Protein AF-0000000074527766 (afdb_homodimer)

Structure (mmCIF, N/CA/C/O backbone):
data_AF-0000000074527766-model_v1
#
loop_
_entity.id
_entity.type
_entity.pdbx_description
1 polymer 'Predicted protein'
#
loop_
_atom_site.group_PDB
_atom_site.id
_atom_site.type_symbol
_atom_site.label_atom_id
_atom_site.label_alt_id
_atom_site.label_comp_id
_atom_site.label_asym_id
_atom_site.label_entity_id
_atom_site.label_seq_id
_atom_site.pdbx_PDB_ins_code
_atom_site.Cartn_x
_atom_site.Cartn_y
_atom_site.Cartn_z
_atom_site.occupancy
_atom_site.B_iso_or_equiv
_atom_site.auth_seq_id
_atom_site.auth_comp_id
_atom_site.auth_asym_id
_atom_site.auth_atom_id
_atom_site.pdbx_PDB_model_num
ATOM 1 N N . MET A 1 1 ? -4.172 -22.703 -23.734 1 67.12 1 MET A N 1
ATOM 2 C CA . MET A 1 1 ? -3.641 -22.344 -22.422 1 67.12 1 MET A CA 1
ATOM 3 C C . MET A 1 1 ? -4.137 -23.312 -21.344 1 67.12 1 MET A C 1
ATOM 5 O O . MET A 1 1 ? -5.32 -23.656 -21.312 1 67.12 1 MET A O 1
ATOM 9 N N . LYS A 1 2 ? -3.186 -23.953 -20.703 1 85 2 LYS A N 1
ATOM 10 C CA . LYS A 1 2 ? -3.537 -24.891 -19.641 1 85 2 LYS A CA 1
ATOM 11 C C . LYS A 1 2 ? -4.328 -24.188 -18.531 1 85 2 LYS A C 1
ATOM 13 O O . LYS A 1 2 ? -4.055 -23.031 -18.219 1 85 2 LYS A O 1
ATOM 18 N N . GLN A 1 3 ? -5.418 -24.859 -18.047 1 90.62 3 GLN A N 1
ATOM 19 C CA . GLN A 1 3 ? -6.254 -24.297 -17 1 90.62 3 GLN A CA 1
ATOM 20 C C . GLN A 1 3 ? -6.453 -25.312 -15.859 1 90.62 3 GLN A C 1
ATOM 22 O O . GLN A 1 3 ? -6.488 -26.516 -16.094 1 90.62 3 GLN A O 1
ATOM 27 N N . VAL A 1 4 ? -6.445 -24.766 -14.703 1 91.69 4 VAL A N 1
ATOM 28 C CA . VAL A 1 4 ? -6.906 -25.547 -13.555 1 91.69 4 VAL A CA 1
ATOM 29 C C . VAL A 1 4 ? -8.398 -25.312 -13.344 1 91.69 4 VAL A C 1
ATOM 31 O O . VAL A 1 4 ? -8.859 -24.172 -13.305 1 91.69 4 VAL A O 1
ATOM 34 N N . ILE A 1 5 ? -9.117 -26.375 -13.25 1 89 5 ILE A N 1
ATOM 35 C CA . ILE A 1 5 ? -10.555 -26.281 -13.016 1 89 5 ILE A CA 1
ATOM 36 C C . ILE A 1 5 ? -10.82 -26.141 -11.516 1 89 5 ILE A C 1
ATOM 38 O O . ILE A 1 5 ? -10.297 -26.906 -10.711 1 89 5 ILE A O 1
ATOM 42 N N . LEU A 1 6 ? -11.641 -25.141 -11.219 1 92.5 6 LEU A N 1
ATOM 43 C CA . LEU A 1 6 ? -11.961 -24.844 -9.828 1 92.5 6 LEU A CA 1
ATOM 44 C C . LEU A 1 6 ? -13.422 -25.156 -9.516 1 92.5 6 LEU A C 1
ATOM 46 O O . LEU A 1 6 ? -14.211 -25.391 -10.43 1 92.5 6 LEU A O 1
ATOM 50 N N . GLY A 1 7 ? -13.773 -25.219 -8.273 1 91.69 7 GLY A N 1
ATOM 51 C CA . GLY A 1 7 ? -15.148 -25.516 -7.902 1 91.69 7 GLY A CA 1
ATOM 52 C C . GLY A 1 7 ? -15.719 -24.516 -6.906 1 91.69 7 GLY A C 1
A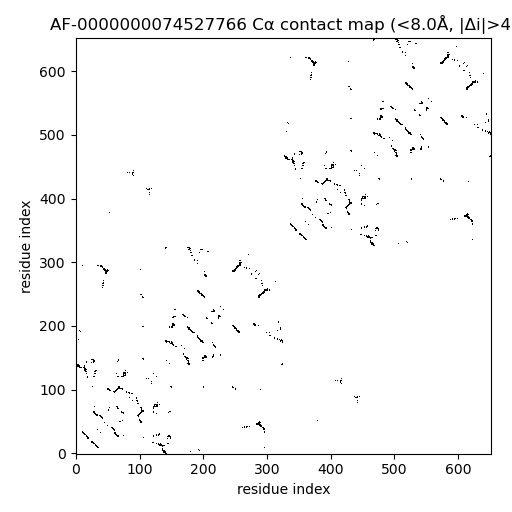TOM 53 O O . GLY A 1 7 ? -16.516 -24.891 -6.043 1 91.69 7 GLY A O 1
ATOM 54 N N . PHE A 1 8 ? -15.266 -23.297 -6.91 1 91.75 8 PHE A N 1
ATOM 55 C CA . PHE A 1 8 ? -15.75 -22.312 -5.953 1 91.75 8 PHE A CA 1
ATOM 56 C C . PHE A 1 8 ? -17.094 -21.766 -6.383 1 91.75 8 PHE A C 1
ATOM 58 O O . PHE A 1 8 ? -17.75 -21.031 -5.633 1 91.75 8 PHE A O 1
ATOM 65 N N . ASP A 1 9 ? -17.578 -22.109 -7.5 1 87.44 9 ASP A N 1
ATOM 66 C CA . ASP A 1 9 ? -18.828 -21.578 -8.039 1 87.44 9 ASP A CA 1
ATOM 67 C C . ASP A 1 9 ? -18.781 -20.062 -8.156 1 87.44 9 ASP A C 1
ATOM 69 O O . ASP A 1 9 ? -17.844 -19.516 -8.742 1 87.44 9 ASP A O 1
ATOM 73 N N . ASP A 1 10 ? -19.688 -19.266 -7.566 1 91.44 10 ASP A N 1
ATOM 74 C CA . ASP A 1 10 ? -19.766 -17.828 -7.848 1 91.44 10 ASP A CA 1
ATOM 75 C C . ASP A 1 10 ? -19.078 -17.016 -6.754 1 91.44 10 ASP A C 1
ATOM 77 O O . ASP A 1 10 ? -19.062 -15.781 -6.801 1 91.44 10 ASP A O 1
ATOM 81 N N . SER A 1 11 ? -18.406 -17.719 -5.871 1 94.62 11 SER A N 1
ATOM 82 C CA . SER A 1 11 ? -17.828 -17 -4.734 1 94.62 11 SER A CA 1
ATOM 83 C C . SER A 1 11 ? -16.438 -16.453 -5.07 1 94.62 11 SER A C 1
ATOM 85 O O . SER A 1 11 ? -15.922 -15.594 -4.363 1 94.62 11 SER A O 1
ATOM 87 N N . VAL A 1 12 ? -15.867 -17.062 -6.105 1 97.44 12 VAL A N 1
ATOM 88 C CA . VAL A 1 12 ? -14.539 -16.641 -6.547 1 97.44 12 VAL A CA 1
ATOM 89 C C . VAL A 1 12 ? -14.523 -16.484 -8.062 1 97.44 12 VAL A C 1
ATOM 91 O O . VAL A 1 12 ? -14.891 -17.422 -8.789 1 97.44 12 VAL A O 1
ATOM 94 N N . LYS A 1 13 ? -14.195 -15.336 -8.484 1 98.12 13 LYS A N 1
ATOM 95 C CA . LYS A 1 13 ? -13.969 -15.094 -9.906 1 98.12 13 LYS A CA 1
ATOM 96 C C . LYS A 1 13 ? -12.531 -14.641 -10.156 1 98.12 13 LYS A C 1
ATOM 98 O O . LYS A 1 13 ? -11.961 -13.891 -9.367 1 98.12 13 LYS A O 1
ATOM 103 N N . ILE A 1 14 ? -11.945 -15.164 -11.203 1 98.44 14 ILE A N 1
ATOM 104 C CA . ILE A 1 14 ? -10.539 -14.875 -11.469 1 98.44 14 ILE A CA 1
ATOM 105 C C . ILE A 1 14 ? -10.375 -14.336 -12.883 1 98.44 14 ILE A C 1
ATOM 107 O O . ILE A 1 14 ? -10.992 -14.859 -13.82 1 98.44 14 ILE A O 1
ATOM 111 N N . GLY A 1 15 ? -9.664 -13.266 -13.062 1 98.44 15 GLY A N 1
ATOM 112 C CA . GLY A 1 15 ? -9.344 -12.68 -14.352 1 98.44 15 GLY A CA 1
ATOM 113 C C . GLY A 1 15 ? -7.863 -12.398 -14.531 1 98.44 15 GLY A C 1
ATOM 114 O O . GLY A 1 15 ? -7.16 -12.094 -13.57 1 98.44 15 GLY A O 1
ATOM 115 N N . VAL A 1 16 ? -7.395 -12.516 -15.82 1 97.94 16 VAL A N 1
ATOM 116 C CA . VAL A 1 16 ? -5.996 -12.242 -16.141 1 97.94 16 VAL A CA 1
ATOM 117 C C . VAL A 1 16 ? -5.914 -11.312 -17.344 1 97.94 16 VAL A C 1
ATOM 119 O O . VAL A 1 16 ? -6.809 -11.312 -18.203 1 97.94 16 VAL A O 1
ATOM 122 N N . ALA A 1 17 ? -4.898 -10.539 -17.359 1 98 17 ALA A N 1
ATOM 123 C CA . ALA A 1 17 ? -4.539 -9.711 -18.516 1 98 17 ALA A CA 1
ATOM 124 C C . ALA A 1 17 ? -3.027 -9.516 -18.609 1 98 17 ALA A C 1
ATOM 126 O O . ALA A 1 17 ? -2.33 -9.555 -17.594 1 98 17 ALA A O 1
ATOM 127 N N . ASN A 1 18 ? -2.559 -9.398 -19.844 1 96.31 18 ASN A N 1
ATOM 128 C CA . ASN A 1 18 ? -1.121 -9.242 -20.047 1 96.31 18 ASN A CA 1
ATOM 129 C C . ASN A 1 18 ? -0.818 -8.242 -21.156 1 96.31 18 ASN A C 1
ATOM 131 O O . ASN A 1 18 ? -1.665 -7.98 -22.016 1 96.31 18 ASN A O 1
ATOM 135 N N . TYR A 1 19 ? 0.275 -7.582 -21.016 1 94.75 19 TYR A N 1
ATOM 136 C CA . TYR A 1 19 ? 0.896 -6.871 -22.141 1 94.75 19 TYR A CA 1
ATOM 137 C C . TYR A 1 19 ? 1.962 -7.73 -22.797 1 94.75 19 TYR A C 1
ATOM 139 O O . TYR A 1 19 ? 2.68 -8.477 -22.141 1 94.75 19 TYR A O 1
ATOM 147 N N . SER A 1 20 ? 1.959 -7.617 -24.125 1 88.31 20 SER A N 1
ATOM 148 C CA . SER A 1 20 ? 2.984 -8.305 -24.906 1 88.31 20 SER A CA 1
ATOM 149 C C . SER A 1 20 ? 3.955 -7.316 -25.547 1 88.31 20 SER A C 1
ATOM 151 O O . SER A 1 20 ? 3.551 -6.238 -25.984 1 88.31 20 SER A O 1
ATOM 153 N N . VAL A 1 21 ? 5.188 -7.641 -25.375 1 74.25 21 VAL A N 1
ATOM 154 C CA . VAL A 1 21 ? 6.234 -6.918 -26.078 1 74.25 21 VAL A CA 1
ATOM 155 C C . VAL A 1 21 ? 6.863 -7.828 -27.141 1 74.25 21 VAL A C 1
ATOM 157 O O . VAL A 1 21 ? 7.309 -8.938 -26.828 1 74.25 21 VAL A O 1
ATOM 160 N N . ASN A 1 22 ? 6.938 -7.289 -28.344 1 69.5 22 ASN A N 1
ATOM 161 C CA . ASN A 1 22 ? 7.441 -8.07 -29.469 1 69.5 22 ASN A CA 1
ATOM 162 C C . ASN A 1 22 ? 6.812 -9.461 -29.5 1 69.5 22 ASN A C 1
ATOM 164 O O . ASN A 1 22 ? 7.52 -10.469 -29.609 1 69.5 22 ASN A O 1
ATOM 168 N N . ASP A 1 23 ? 5.512 -9.516 -29.141 1 67.38 23 ASP A N 1
ATOM 169 C CA . ASP A 1 23 ? 4.68 -10.711 -29.266 1 67.38 23 ASP A CA 1
ATOM 170 C C . ASP A 1 23 ? 4.984 -11.711 -28.141 1 67.38 23 ASP A C 1
ATOM 172 O O . ASP A 1 23 ? 4.688 -12.898 -28.266 1 67.38 23 ASP A O 1
ATOM 176 N N . THR A 1 24 ? 5.754 -11.305 -27.281 1 71.31 24 THR A N 1
ATOM 177 C CA . THR A 1 24 ? 5.996 -12.148 -26.109 1 71.31 24 THR A CA 1
ATOM 178 C C . THR A 1 24 ? 5.41 -11.516 -24.844 1 71.31 24 THR A C 1
ATOM 180 O O . THR A 1 24 ? 5.52 -10.305 -24.656 1 71.31 24 THR A O 1
ATOM 183 N N . SER A 1 25 ? 4.621 -12.398 -24.219 1 70.5 25 SER A N 1
ATOM 184 C CA . SER A 1 25 ? 4.094 -11.938 -22.938 1 70.5 25 SER A CA 1
ATOM 185 C C . SER A 1 25 ? 5.215 -11.461 -22.016 1 70.5 25 SER A C 1
ATOM 187 O O . SER A 1 25 ? 6.168 -12.195 -21.75 1 70.5 25 SER A O 1
ATOM 189 N N . SER A 1 26 ? 5.016 -10.266 -21.609 1 86 26 SER A N 1
ATOM 190 C CA . SER A 1 26 ? 6.145 -9.648 -20.922 1 86 26 SER A CA 1
ATOM 191 C C . SER A 1 26 ? 5.801 -9.32 -19.484 1 86 26 SER A C 1
ATOM 193 O O . SER A 1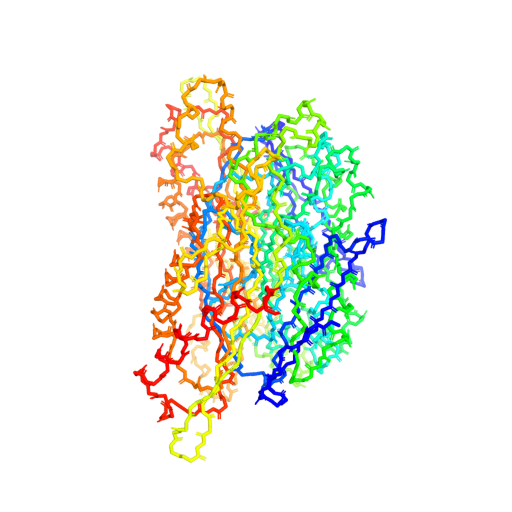 26 ? 6.633 -9.492 -18.578 1 86 26 SER A O 1
ATOM 195 N N . THR A 1 27 ? 4.566 -8.93 -19.266 1 95.38 27 THR A N 1
ATOM 196 C CA . THR A 1 27 ? 4.105 -8.555 -17.938 1 95.38 27 THR A CA 1
ATOM 197 C C . THR A 1 27 ? 2.58 -8.594 -17.859 1 95.38 27 THR A C 1
ATOM 199 O O . THR A 1 27 ? 1.905 -8.625 -18.891 1 95.38 27 THR A O 1
ATOM 202 N N . GLY A 1 28 ? 2.031 -8.695 -16.656 1 97.94 28 GLY A N 1
ATOM 203 C CA . GLY A 1 28 ? 0.583 -8.781 -16.562 1 97.94 28 GLY A CA 1
ATOM 204 C C . GLY A 1 28 ? 0.085 -8.766 -15.125 1 97.94 28 GLY A C 1
ATOM 205 O O . GLY A 1 28 ? 0.831 -8.414 -14.211 1 97.94 28 GLY A O 1
ATOM 206 N N . CYS A 1 29 ? -1.251 -9.031 -15 1 98.56 29 CYS A N 1
ATOM 207 C CA . CYS A 1 29 ? -1.834 -9.055 -13.664 1 98.56 29 CYS A CA 1
ATOM 208 C C . CYS A 1 29 ? -2.924 -10.117 -13.57 1 98.56 29 CYS A C 1
ATOM 210 O O . CYS A 1 29 ? -3.48 -10.539 -14.586 1 98.56 29 CYS A O 1
ATOM 212 N N . THR A 1 30 ? -3.104 -10.672 -12.461 1 98.75 30 THR A N 1
ATOM 213 C CA . THR A 1 30 ? -4.113 -11.648 -12.086 1 98.75 30 THR A CA 1
ATOM 214 C C . THR A 1 30 ? -4.992 -11.117 -10.953 1 98.75 30 THR A C 1
ATOM 216 O O . THR A 1 30 ? -4.48 -10.695 -9.914 1 98.75 30 THR A O 1
ATOM 219 N N . VAL A 1 31 ? -6.316 -11.172 -11.164 1 98.81 31 VAL A N 1
ATOM 220 C CA . VAL A 1 31 ? -7.266 -10.648 -10.188 1 98.81 31 VAL A CA 1
ATOM 221 C C . VAL A 1 31 ? -8.109 -11.789 -9.617 1 98.81 31 VAL A C 1
ATOM 223 O O . VAL A 1 31 ? -8.617 -12.625 -10.367 1 98.81 31 VAL A O 1
ATOM 226 N N . PHE A 1 32 ? -8.172 -11.898 -8.328 1 98.75 32 PHE A N 1
ATOM 227 C CA . PHE A 1 32 ? -9.148 -12.711 -7.609 1 98.75 32 PHE A CA 1
ATOM 228 C C . PHE A 1 32 ? -10.266 -11.852 -7.035 1 98.75 32 PHE A C 1
ATOM 230 O O . PHE A 1 32 ? -10.031 -11.047 -6.133 1 98.75 32 PHE A O 1
ATOM 237 N N . PHE A 1 33 ? -11.477 -12.031 -7.578 1 98.69 33 PHE A N 1
ATOM 238 C CA . PHE A 1 33 ? -12.617 -11.227 -7.172 1 98.69 33 PHE A CA 1
ATOM 239 C C . PHE A 1 33 ? -13.578 -12.039 -6.312 1 98.69 33 PHE A C 1
ATOM 241 O O . PHE A 1 33 ? -13.922 -13.172 -6.66 1 98.69 33 PHE A O 1
ATOM 248 N N . PHE A 1 34 ? -13.984 -11.453 -5.141 1 98.31 34 PHE A N 1
ATOM 249 C CA . PHE A 1 34 ? -14.914 -12.086 -4.207 1 98.31 34 PHE A CA 1
ATOM 250 C C . PHE A 1 34 ? -16.234 -11.32 -4.148 1 98.31 34 PHE A C 1
ATOM 252 O O . PHE A 1 34 ? -16.406 -10.438 -3.299 1 98.31 34 PHE A O 1
ATOM 259 N N . PRO A 1 35 ? -17.203 -11.734 -4.895 1 95.88 35 PRO A N 1
ATOM 260 C CA . PRO A 1 35 ? -18.438 -10.945 -5.027 1 95.88 35 PRO A CA 1
ATOM 261 C C . PRO A 1 35 ? -19.328 -11.047 -3.797 1 95.88 35 PRO A C 1
ATOM 263 O O . PRO A 1 35 ? -20.281 -10.266 -3.648 1 95.88 35 PRO A O 1
ATOM 266 N N . ASN A 1 36 ? -19.125 -11.961 -2.896 1 92 36 ASN A N 1
ATOM 267 C CA . ASN A 1 36 ? -20.031 -12.219 -1.776 1 92 36 ASN A CA 1
ATOM 268 C C . ASN A 1 36 ? -19.922 -11.141 -0.708 1 92 36 ASN A C 1
ATOM 270 O O . ASN A 1 36 ? -20.719 -11.094 0.223 1 92 36 ASN A O 1
ATOM 274 N N . GLN A 1 37 ? -18.891 -10.336 -0.703 1 91.88 37 GLN A N 1
ATOM 275 C CA . GLN A 1 37 ? -18.672 -9.203 0.188 1 91.88 37 GLN A CA 1
ATOM 276 C C . GLN A 1 37 ? -18.625 -9.648 1.646 1 91.88 37 GLN A C 1
ATOM 278 O O . GLN A 1 37 ? -19.203 -8.992 2.521 1 91.88 37 GLN A O 1
ATOM 283 N N . GLN A 1 38 ? -18.047 -10.766 1.919 1 94.94 38 GLN A N 1
ATOM 284 C CA . GLN A 1 38 ? -17.891 -11.234 3.289 1 94.94 38 GLN A CA 1
ATOM 285 C C . GLN A 1 38 ? -16.531 -11.914 3.477 1 94.94 38 GLN A C 1
ATOM 287 O O . GLN A 1 38 ? -16.203 -12.367 4.578 1 94.94 38 GLN A O 1
ATOM 292 N N . SER A 1 39 ? -15.797 -12.023 2.406 1 97.69 39 SER A N 1
ATOM 293 C CA . SER A 1 39 ? -14.523 -12.719 2.457 1 97.69 39 SER A CA 1
ATOM 294 C C . SER A 1 39 ? -13.516 -11.977 3.33 1 97.69 39 SER A C 1
ATOM 296 O O . SER A 1 39 ? -13.516 -10.742 3.367 1 97.69 39 SER A O 1
ATOM 298 N N . THR A 1 40 ? -12.672 -12.711 4.043 1 97.88 40 THR A N 1
ATOM 299 C CA . THR A 1 40 ? -11.633 -12.148 4.891 1 97.88 40 THR A CA 1
ATOM 300 C C . THR A 1 40 ? -10.266 -12.75 4.543 1 97.88 40 THR A C 1
ATOM 302 O O . THR A 1 40 ? -10.188 -13.875 4.047 1 97.88 40 THR A O 1
ATOM 305 N N . CYS A 1 41 ? -9.242 -11.984 4.82 1 97.94 41 CYS A N 1
ATOM 306 C CA . CYS A 1 41 ? -7.898 -12.359 4.406 1 97.94 41 CYS A CA 1
ATOM 307 C C . CYS A 1 41 ? -6.887 -12.055 5.5 1 97.94 41 CYS A C 1
ATOM 309 O O . CYS A 1 41 ? -7.004 -11.047 6.199 1 97.94 41 CYS A O 1
ATOM 311 N N . VAL A 1 42 ? -5.992 -12.961 5.711 1 97.69 42 VAL A N 1
ATOM 312 C CA . VAL A 1 42 ? -4.758 -12.664 6.43 1 97.69 42 VAL A CA 1
ATOM 313 C C . VAL A 1 42 ? -3.568 -12.75 5.473 1 97.69 42 VAL A C 1
ATOM 315 O O . VAL A 1 42 ? -3.604 -13.5 4.492 1 97.69 42 VAL A O 1
ATOM 318 N N . VAL A 1 43 ? -2.574 -11.922 5.746 1 96.44 43 VAL A N 1
ATOM 319 C CA . VAL A 1 43 ? -1.413 -11.859 4.863 1 96.44 43 VAL A CA 1
ATOM 320 C C . VAL A 1 43 ? -0.147 -12.18 5.652 1 96.44 43 VAL A C 1
ATOM 322 O O . VAL A 1 43 ? 0.089 -11.617 6.723 1 96.44 43 VAL A O 1
ATOM 325 N N . ASP A 1 44 ? 0.637 -13.125 5.188 1 96.06 44 ASP A N 1
ATOM 326 C CA . ASP A 1 44 ? 1.955 -13.453 5.723 1 96.06 44 ASP A CA 1
ATOM 327 C C . ASP A 1 44 ? 3.062 -12.969 4.789 1 96.06 44 ASP A C 1
ATOM 329 O O . ASP A 1 44 ? 3.238 -13.516 3.695 1 96.06 44 ASP A O 1
ATOM 333 N N . VAL A 1 45 ? 3.736 -11.961 5.203 1 92.06 45 VAL A N 1
ATOM 334 C CA . VAL A 1 45 ? 4.836 -11.398 4.422 1 92.06 45 VAL A CA 1
ATOM 335 C C . VAL A 1 45 ? 6.168 -11.891 4.977 1 92.06 45 VAL A C 1
ATOM 337 O O . VAL A 1 45 ? 6.488 -11.656 6.145 1 92.06 45 VAL A O 1
ATOM 340 N N . ARG A 1 46 ? 6.992 -12.445 4.117 1 87.19 46 ARG A N 1
ATOM 341 C CA . ARG A 1 46 ? 8.227 -13.023 4.637 1 87.19 46 ARG A CA 1
ATOM 342 C C . ARG A 1 46 ? 9.438 -12.539 3.848 1 87.19 46 ARG A C 1
ATOM 344 O O . ARG A 1 46 ? 10.57 -12.625 4.324 1 87.19 46 ARG A O 1
ATOM 351 N N . GLY A 1 47 ? 9.188 -12.141 2.699 1 78.06 47 GLY A N 1
ATOM 352 C CA . GLY A 1 47 ? 10.312 -11.594 1.961 1 78.06 47 GLY A CA 1
ATOM 353 C C . GLY A 1 47 ? 10.82 -10.281 2.527 1 78.06 47 GLY A C 1
ATOM 354 O O . GLY A 1 47 ? 10.055 -9.523 3.133 1 78.06 47 GLY A O 1
ATOM 355 N N . GLY A 1 48 ? 12.094 -10.047 2.248 1 73.88 48 GLY A N 1
ATOM 356 C CA . GLY A 1 48 ? 12.719 -8.852 2.801 1 73.88 48 GLY A CA 1
ATOM 357 C C . GLY A 1 48 ? 12.391 -7.59 2.021 1 73.88 48 GLY A C 1
ATOM 358 O O . GLY A 1 48 ? 12.602 -6.48 2.512 1 73.88 48 GLY A O 1
ATOM 359 N N . SER A 1 49 ? 11.852 -7.707 0.802 1 78.81 49 SER A N 1
ATOM 360 C CA . SER A 1 49 ? 11.594 -6.539 -0.033 1 78.81 49 SER A CA 1
ATOM 361 C C . SER A 1 49 ? 10.234 -6.645 -0.721 1 78.81 49 SER A C 1
ATOM 363 O O . SER A 1 49 ? 10.156 -6.66 -1.951 1 78.81 49 SER A O 1
ATOM 365 N N . PRO A 1 50 ? 9.164 -6.602 0.007 1 84.44 50 PRO A N 1
ATOM 366 C CA . PRO A 1 50 ? 7.836 -6.785 -0.591 1 84.44 50 PRO A CA 1
ATOM 367 C C . PRO A 1 50 ? 7.297 -5.504 -1.225 1 84.44 50 PRO A C 1
ATOM 369 O O . PRO A 1 50 ? 7.559 -4.406 -0.729 1 84.44 50 PRO A O 1
ATOM 372 N N . GLY A 1 51 ? 6.703 -5.594 -2.393 1 89.44 51 GLY A N 1
ATOM 373 C CA . GLY A 1 51 ? 5.859 -4.562 -2.977 1 89.44 51 GLY A CA 1
ATOM 374 C C . GLY A 1 51 ? 4.379 -4.816 -2.773 1 89.44 51 GLY A C 1
ATOM 375 O O . GLY A 1 51 ? 3.783 -5.648 -3.461 1 89.44 51 GLY A O 1
ATOM 376 N N . LEU A 1 52 ? 3.84 -4.051 -1.865 1 90.81 52 LEU A N 1
ATOM 377 C CA . LEU A 1 52 ? 2.51 -4.395 -1.377 1 90.81 52 LEU A CA 1
ATOM 378 C C . LEU A 1 52 ? 1.569 -3.195 -1.471 1 90.81 52 LEU A C 1
ATOM 380 O O . LEU A 1 52 ? 2.021 -2.051 -1.53 1 90.81 52 LEU A O 1
ATOM 384 N N . PHE A 1 53 ? 0.337 -3.514 -1.564 1 91.69 53 PHE A N 1
ATOM 385 C CA . PHE A 1 53 ? -0.748 -2.543 -1.473 1 91.69 53 PHE A CA 1
ATOM 386 C C . PHE A 1 53 ? -1.789 -2.99 -0.453 1 91.69 53 PHE A C 1
ATOM 388 O O . PHE A 1 53 ? -2.455 -4.008 -0.646 1 91.69 53 PHE A O 1
ATOM 395 N N . HIS A 1 54 ? -2.033 -2.201 0.657 1 86.75 54 HIS A N 1
ATOM 396 C CA . HIS A 1 54 ? -3.107 -2.328 1.636 1 86.75 54 HIS A CA 1
ATOM 397 C C . HIS A 1 54 ? -3.225 -3.762 2.145 1 86.75 54 HIS A C 1
ATOM 399 O O . HIS A 1 54 ? -4.297 -4.367 2.062 1 86.75 54 HIS A O 1
ATOM 405 N N . VAL A 1 55 ? -2.25 -4.234 2.904 1 85.38 55 VAL A N 1
ATOM 406 C CA . VAL A 1 55 ? -2.189 -5.648 3.256 1 85.38 55 VAL A CA 1
ATOM 407 C C . VAL A 1 55 ? -2.564 -5.832 4.727 1 85.38 55 VAL A C 1
ATOM 409 O O . VAL A 1 55 ? -2.047 -6.727 5.398 1 85.38 55 VAL A O 1
ATOM 412 N N . SER A 1 56 ? -3.484 -5.047 5.18 1 84.88 56 SER A N 1
ATOM 413 C CA . SER A 1 56 ? -4.016 -5.281 6.52 1 84.88 56 SER A CA 1
ATOM 414 C C . SER A 1 56 ? -4.961 -6.48 6.535 1 84.88 56 SER A C 1
ATOM 416 O O . SER A 1 56 ? -5.664 -6.738 5.555 1 84.88 56 SER A O 1
ATOM 418 N N . ASP A 1 57 ? -5.039 -7.195 7.684 1 90.31 57 ASP A N 1
ATOM 419 C CA . ASP A 1 57 ? -5.965 -8.312 7.824 1 90.31 57 ASP A CA 1
ATOM 420 C C . ASP A 1 57 ? -7.414 -7.832 7.82 1 90.31 57 ASP A C 1
ATOM 422 O O . ASP A 1 57 ? -7.688 -6.664 8.102 1 90.31 57 ASP A O 1
ATOM 426 N N . GLY A 1 58 ? -8.266 -8.789 7.379 1 93.75 58 GLY A N 1
ATOM 427 C CA . GLY A 1 58 ? -9.68 -8.484 7.453 1 93.75 58 GLY A CA 1
ATOM 428 C C . GLY A 1 58 ? -10.391 -8.609 6.113 1 93.75 58 GLY A C 1
ATOM 429 O O . GLY A 1 58 ? -10 -9.414 5.27 1 93.75 58 GLY A O 1
ATOM 430 N N . TYR A 1 59 ? -11.438 -7.836 6.059 1 94.75 59 TYR A N 1
ATOM 431 C CA . TYR A 1 59 ? -12.32 -7.879 4.898 1 94.75 59 TYR A CA 1
ATOM 432 C C . TYR A 1 59 ? -11.57 -7.496 3.629 1 94.75 59 TYR A C 1
ATOM 434 O O . TYR A 1 59 ? -10.664 -6.66 3.664 1 94.75 59 TYR A O 1
ATOM 442 N N . LEU A 1 60 ? -11.992 -8.109 2.49 1 96.81 60 LEU A N 1
ATOM 443 C CA . LEU A 1 60 ? -11.5 -7.703 1.18 1 96.81 60 LEU A CA 1
ATOM 444 C C . LEU A 1 60 ? -12.523 -8.016 0.093 1 96.81 60 LEU A C 1
ATOM 446 O O . LEU A 1 60 ? -13.352 -8.914 0.253 1 96.81 60 LEU A O 1
ATOM 450 N N . ASP A 1 61 ? -12.367 -7.242 -1.003 1 97.94 61 ASP A N 1
ATOM 451 C CA . ASP A 1 61 ? -13.18 -7.48 -2.189 1 97.94 61 ASP A CA 1
ATOM 452 C C . ASP A 1 61 ? -12.391 -8.242 -3.254 1 97.94 61 ASP A C 1
ATOM 454 O O . ASP A 1 61 ? -12.969 -8.953 -4.074 1 97.94 61 ASP A O 1
ATOM 458 N N . ALA A 1 62 ? -11.094 -8.031 -3.25 1 98.62 62 ALA A N 1
ATOM 459 C CA . ALA A 1 62 ? -10.289 -8.648 -4.305 1 98.62 62 ALA A CA 1
ATOM 460 C C . ALA A 1 62 ? -8.812 -8.672 -3.922 1 98.62 62 ALA A C 1
ATOM 462 O O . ALA A 1 62 ? -8.391 -7.957 -3.012 1 98.62 62 ALA A O 1
ATOM 463 N N . ILE A 1 63 ? -8.078 -9.547 -4.52 1 98.62 63 ILE A N 1
ATOM 464 C CA . ILE A 1 63 ? -6.617 -9.539 -4.562 1 98.62 63 ILE A CA 1
ATOM 465 C C . ILE A 1 63 ? -6.145 -9.289 -5.996 1 98.62 63 ILE A C 1
ATOM 467 O O . ILE A 1 63 ? -6.684 -9.867 -6.941 1 98.62 63 ILE A O 1
ATOM 471 N N . CYS A 1 64 ? -5.234 -8.367 -6.176 1 98.69 64 CYS A N 1
ATOM 472 C CA . CYS A 1 64 ? -4.621 -8.133 -7.48 1 98.69 64 CYS A CA 1
ATOM 473 C C . CYS A 1 64 ? -3.115 -8.352 -7.426 1 98.69 64 CYS A C 1
ATOM 475 O O . CYS A 1 64 ? -2.404 -7.629 -6.727 1 98.69 64 CYS A O 1
ATOM 477 N N . LEU A 1 65 ? -2.627 -9.367 -8.109 1 98.62 65 LEU A N 1
ATOM 478 C CA . LEU A 1 65 ? -1.202 -9.625 -8.281 1 98.62 65 LEU A CA 1
ATOM 479 C C . LEU A 1 65 ? -0.715 -9.102 -9.633 1 98.62 65 LEU A C 1
ATOM 481 O O . LEU A 1 65 ? -1.416 -9.211 -10.641 1 98.62 65 LEU A O 1
ATOM 485 N N . SER A 1 66 ? 0.449 -8.508 -9.617 1 98.12 66 SER A N 1
ATOM 486 C CA . SER A 1 66 ? 0.873 -7.863 -10.859 1 98.12 66 SER A CA 1
ATOM 487 C C . SER A 1 66 ? 2.387 -7.93 -11.023 1 98.12 66 SER A C 1
ATOM 489 O O . SER A 1 66 ? 3.117 -8.102 -10.047 1 98.12 66 SER A O 1
ATOM 491 N N . GLY A 1 67 ? 2.797 -7.93 -12.305 1 96.69 67 GLY A N 1
ATOM 492 C CA . GLY A 1 67 ? 4.188 -7.617 -12.602 1 96.69 67 GLY A CA 1
ATOM 493 C C . GLY A 1 67 ? 4.492 -6.137 -12.531 1 96.69 67 GLY A C 1
ATOM 494 O O . GLY A 1 67 ? 3.73 -5.363 -11.945 1 96.69 67 GLY A O 1
ATOM 495 N N . GLY A 1 68 ? 5.73 -5.762 -13 1 93.56 68 GLY A N 1
ATOM 496 C CA . GLY A 1 68 ? 6.07 -4.359 -13.164 1 93.56 68 GLY A CA 1
ATOM 497 C C . GLY A 1 68 ? 6.633 -3.725 -11.906 1 93.56 68 GLY A C 1
ATOM 498 O O . GLY A 1 68 ? 6.699 -2.498 -11.805 1 93.56 68 GLY A O 1
ATOM 499 N N . SER A 1 69 ? 6.984 -4.602 -10.977 1 93.31 69 SER A N 1
ATOM 500 C CA . SER A 1 69 ? 7.465 -4.059 -9.711 1 93.31 69 SER A CA 1
ATOM 501 C C . SER A 1 69 ? 6.484 -3.039 -9.141 1 93.31 69 SER A C 1
ATOM 503 O O . SER A 1 69 ? 5.27 -3.197 -9.273 1 93.31 69 SER A O 1
ATOM 505 N N . LEU A 1 70 ? 6.965 -2.02 -8.438 1 93.12 70 LEU A N 1
ATOM 506 C CA . LEU A 1 70 ? 6.094 -1.099 -7.719 1 93.12 70 LEU A CA 1
ATOM 507 C C . LEU A 1 70 ? 5.188 -0.343 -8.688 1 93.12 70 LEU A C 1
ATOM 509 O O . LEU A 1 70 ? 4.09 0.078 -8.312 1 93.12 70 LEU A O 1
ATOM 513 N N . PHE A 1 71 ? 5.543 -0.172 -9.984 1 94.81 71 PHE A N 1
ATOM 514 C CA . PHE A 1 71 ? 4.688 0.483 -10.969 1 94.81 71 PHE A CA 1
ATOM 515 C C . PHE A 1 71 ? 3.412 -0.318 -11.195 1 94.81 71 PHE A C 1
ATOM 517 O O . PHE A 1 71 ? 2.35 0.255 -11.438 1 94.81 71 PHE A O 1
ATOM 524 N N . GLY A 1 72 ? 3.58 -1.581 -11.055 1 96.62 72 GLY A N 1
ATOM 525 C CA . GLY A 1 72 ? 2.479 -2.486 -11.344 1 96.62 72 GLY A CA 1
ATOM 526 C C . GLY A 1 72 ? 1.34 -2.375 -10.352 1 96.62 72 GLY A C 1
ATOM 527 O O . GLY A 1 72 ? 0.222 -2.816 -10.625 1 96.62 72 GLY A O 1
ATOM 528 N N . LEU A 1 73 ? 1.561 -1.78 -9.203 1 96.38 73 LEU A N 1
ATOM 529 C CA . LEU A 1 73 ? 0.512 -1.633 -8.195 1 96.38 73 LEU A CA 1
ATOM 530 C C . LEU A 1 73 ? -0.606 -0.73 -8.711 1 96.38 73 LEU A C 1
ATOM 532 O O . LEU A 1 73 ? -1.695 -0.697 -8.133 1 96.38 73 LEU A O 1
ATOM 536 N N . GLN A 1 74 ? -0.446 -0.102 -9.875 1 96.62 74 GLN A N 1
ATOM 537 C CA . GLN A 1 74 ? -1.482 0.702 -10.508 1 96.62 74 GLN A CA 1
ATOM 538 C C . GLN A 1 74 ? -2.697 -0.151 -10.867 1 96.62 74 GLN A C 1
ATOM 540 O O . GLN A 1 74 ? -3.822 0.351 -10.914 1 96.62 74 GLN A O 1
ATOM 545 N N . THR A 1 75 ? -2.398 -1.414 -11.094 1 98.38 75 THR A N 1
ATOM 546 C CA . THR A 1 75 ? -3.467 -2.303 -11.539 1 98.38 75 THR A CA 1
ATOM 547 C C . THR A 1 75 ? -4.59 -2.352 -10.5 1 98.38 75 THR A C 1
ATOM 549 O O . THR A 1 75 ? -5.758 -2.516 -10.859 1 98.38 75 THR A O 1
ATOM 552 N N . ILE A 1 76 ? -4.234 -2.154 -9.281 1 97.81 76 ILE A N 1
ATOM 553 C CA . ILE A 1 76 ? -5.195 -2.217 -8.18 1 97.81 76 ILE A CA 1
ATOM 554 C C . ILE A 1 76 ? -6.301 -1.188 -8.406 1 97.81 76 ILE A C 1
ATOM 556 O O . ILE A 1 76 ? -7.48 -1.479 -8.188 1 97.81 76 ILE A O 1
ATOM 560 N N . HIS A 1 77 ? -5.941 -0.069 -8.859 1 97.38 77 HIS A N 1
ATOM 561 C CA . HIS A 1 77 ? -6.914 1.002 -9.047 1 97.38 77 HIS A CA 1
ATOM 562 C C . HIS A 1 77 ? -7.855 0.692 -10.203 1 97.38 77 HIS A C 1
ATOM 564 O O . HIS A 1 77 ? -9.016 1.12 -10.203 1 97.38 77 HIS A O 1
ATOM 570 N N . GLY A 1 78 ? -7.367 -0.02 -11.219 1 98.38 78 GLY A N 1
ATOM 571 C CA . GLY A 1 78 ? -8.273 -0.515 -12.25 1 98.38 78 GLY A CA 1
ATOM 572 C C . GLY A 1 78 ? -9.305 -1.485 -11.711 1 98.38 78 GLY A C 1
ATOM 573 O O . GLY A 1 78 ? -10.477 -1.423 -12.094 1 98.38 78 GLY A O 1
ATOM 574 N N . VAL A 1 79 ? -8.844 -2.377 -10.859 1 98.62 79 VAL A N 1
ATOM 575 C CA . VAL A 1 79 ? -9.734 -3.346 -10.227 1 98.62 79 VAL A CA 1
ATOM 576 C C . VAL A 1 79 ? -10.75 -2.621 -9.344 1 98.62 79 VAL A C 1
ATOM 578 O O . VAL A 1 79 ? -11.945 -2.908 -9.391 1 98.62 79 VAL A O 1
ATOM 581 N N . MET A 1 80 ? -10.289 -1.638 -8.547 1 97.5 80 MET A N 1
ATOM 582 C CA . MET A 1 80 ? -11.164 -0.859 -7.68 1 97.5 80 MET A CA 1
ATOM 583 C C . MET A 1 80 ? -12.25 -0.156 -8.484 1 97.5 80 MET A C 1
ATOM 585 O O . MET A 1 80 ? -13.414 -0.133 -8.086 1 97.5 80 MET A O 1
ATOM 589 N N . ALA A 1 81 ? -11.852 0.397 -9.594 1 97.12 81 ALA A N 1
ATOM 590 C CA . ALA A 1 81 ? -12.82 1.069 -10.445 1 97.12 81 ALA A CA 1
ATOM 591 C C . ALA A 1 81 ? -13.906 0.102 -10.906 1 97.12 81 ALA A C 1
ATOM 593 O O . ALA A 1 81 ? -15.094 0.432 -10.875 1 97.12 81 ALA A O 1
ATOM 594 N N . GLY A 1 82 ? -13.523 -1.06 -11.352 1 98 82 GLY A N 1
ATOM 595 C CA . GLY A 1 82 ? -14.492 -2.066 -11.766 1 98 82 GLY A CA 1
ATOM 596 C C . GLY A 1 82 ? -15.469 -2.434 -10.672 1 98 82 GLY A C 1
ATOM 597 O O . GLY A 1 82 ? -16.672 -2.496 -10.906 1 98 82 GLY A O 1
ATOM 598 N N . ILE A 1 83 ? -14.977 -2.668 -9.445 1 97.69 83 ILE A N 1
ATOM 599 C CA . ILE A 1 83 ? -15.828 -3.043 -8.32 1 97.69 83 ILE A CA 1
ATOM 600 C C . ILE A 1 83 ? -16.75 -1.88 -7.961 1 97.69 83 ILE A C 1
ATOM 602 O O . ILE A 1 83 ? -17.922 -2.084 -7.652 1 97.69 83 ILE A O 1
ATOM 606 N N . SER A 1 84 ? -16.203 -0.675 -8.023 1 96.44 84 SER A N 1
ATOM 607 C CA . SER A 1 84 ? -16.969 0.511 -7.672 1 96.44 84 SER A CA 1
ATOM 608 C C . SER A 1 84 ? -18.203 0.664 -8.57 1 96.44 84 SER A C 1
ATOM 610 O O . SER A 1 84 ? -19.25 1.133 -8.125 1 96.44 84 SER A O 1
ATOM 612 N N . GLU A 1 85 ? -18.094 0.278 -9.789 1 95.25 85 GLU A N 1
ATOM 613 C CA . GLU A 1 85 ? -19.188 0.385 -10.742 1 95.25 85 GLU A CA 1
ATOM 614 C C . GLU A 1 85 ? -20.312 -0.598 -10.406 1 95.25 85 GLU A C 1
ATOM 616 O O . GLU A 1 85 ? -21.438 -0.461 -10.898 1 95.25 85 GLU A O 1
ATOM 621 N N . LEU A 1 86 ? -20.016 -1.571 -9.578 1 93.94 86 LEU A N 1
ATOM 622 C CA . LEU A 1 86 ? -21.016 -2.537 -9.133 1 93.94 86 LEU A CA 1
ATOM 623 C C . LEU A 1 86 ? -21.703 -2.064 -7.859 1 93.94 86 LEU A C 1
ATOM 625 O O . LEU A 1 86 ? -22.656 -2.695 -7.391 1 93.94 86 LEU A O 1
ATOM 629 N N . ARG A 1 87 ? -21.188 -0.966 -7.281 1 92.94 87 ARG A N 1
ATOM 630 C CA . ARG A 1 87 ? -21.703 -0.458 -6.016 1 92.94 87 ARG A CA 1
ATOM 631 C C . ARG A 1 87 ? -22.75 0.622 -6.246 1 92.94 87 ARG A C 1
ATOM 633 O O . ARG A 1 87 ? -22.641 1.401 -7.199 1 92.94 87 ARG A O 1
ATOM 640 N N . SER A 1 88 ? -23.719 0.707 -5.312 1 87.62 88 SER A N 1
ATOM 641 C CA . SER A 1 88 ? -24.734 1.751 -5.375 1 87.62 88 SER A CA 1
ATOM 642 C C . SER A 1 88 ? -24.156 3.102 -4.949 1 87.62 88 SER A C 1
ATOM 644 O O . SER A 1 88 ? -24.516 4.137 -5.512 1 87.62 88 SER A O 1
ATOM 646 N N . ASN A 1 89 ? -23.219 3.129 -3.959 1 87.12 89 ASN A N 1
ATOM 647 C CA . ASN A 1 89 ? -22.562 4.324 -3.449 1 87.12 89 ASN A CA 1
ATOM 648 C C . ASN A 1 89 ? -21.062 4.098 -3.248 1 87.12 89 ASN A C 1
ATOM 650 O O . ASN A 1 89 ? -20.609 3.877 -2.123 1 87.12 89 ASN A O 1
ATOM 654 N N . PRO A 1 90 ? -20.328 4.316 -4.293 1 87.12 90 PRO A N 1
ATOM 655 C CA . PRO A 1 90 ? -18.922 3.902 -4.281 1 87.12 90 PRO A CA 1
ATOM 656 C C . PRO A 1 90 ? -18.078 4.723 -3.311 1 87.12 90 PRO A C 1
ATOM 658 O O . PRO A 1 90 ? -16.953 4.32 -2.969 1 87.12 90 PRO A O 1
ATOM 661 N N . CYS A 1 91 ? -18.562 5.887 -2.91 1 83.94 91 CYS A N 1
ATOM 662 C CA . CYS A 1 91 ? -17.719 6.707 -2.045 1 83.94 91 CYS A CA 1
ATOM 663 C C . CYS A 1 91 ? -18.125 6.551 -0.583 1 83.94 91 CYS A C 1
ATOM 665 O O . CYS A 1 91 ? -17.5 7.133 0.304 1 83.94 91 CYS A O 1
ATOM 667 N N . MET A 1 92 ? -19.219 5.816 -0.352 1 84 92 MET A N 1
ATOM 668 C CA . MET A 1 92 ? -19.562 5.512 1.034 1 84 92 MET A CA 1
ATOM 669 C C . MET A 1 92 ? -18.484 4.652 1.685 1 84 92 MET A C 1
ATOM 671 O O . MET A 1 92 ? -17.953 3.742 1.054 1 84 92 MET A O 1
ATOM 675 N N . TRP A 1 93 ? -18.219 4.906 2.943 1 77.88 93 TRP A N 1
ATOM 676 C CA . TRP A 1 93 ? -17.062 4.348 3.627 1 77.88 93 TRP A CA 1
ATOM 677 C C . TRP A 1 93 ? -17.094 2.824 3.607 1 77.88 93 TRP A C 1
ATOM 679 O O . TRP A 1 93 ? -16.062 2.172 3.512 1 77.88 93 TRP A O 1
ATOM 689 N N . ASN A 1 94 ? -18.312 2.258 3.678 1 81.75 94 ASN A N 1
ATOM 690 C CA . ASN A 1 94 ? -18.422 0.804 3.75 1 81.75 94 ASN A CA 1
ATOM 691 C C . ASN A 1 94 ? -18.594 0.185 2.367 1 81.75 94 ASN A C 1
ATOM 693 O O . ASN A 1 94 ? -18.797 -1.023 2.244 1 81.75 94 ASN A O 1
ATOM 697 N N . GLN A 1 95 ? -18.516 1.068 1.356 1 89.31 95 GLN A N 1
ATOM 698 C CA . GLN A 1 95 ? -18.703 0.544 0.007 1 89.31 95 GLN A CA 1
ATOM 699 C C . GLN A 1 95 ? -17.438 0.747 -0.833 1 89.31 95 GLN A C 1
ATOM 701 O O . GLN A 1 95 ? -17.359 0.254 -1.96 1 89.31 95 GLN A O 1
ATOM 706 N N . ILE A 1 96 ? -16.484 1.444 -0.255 1 91.25 96 ILE A N 1
ATOM 707 C CA . ILE A 1 96 ? -15.211 1.591 -0.958 1 91.25 96 ILE A CA 1
ATOM 708 C C . ILE A 1 96 ? -14.547 0.224 -1.113 1 91.25 96 ILE A C 1
ATOM 710 O O . ILE A 1 96 ? -14.406 -0.518 -0.139 1 91.25 96 ILE A O 1
ATOM 714 N N . PRO A 1 97 ? -14.188 -0.11 -2.361 1 95.25 97 PRO A N 1
ATOM 715 C CA . PRO A 1 97 ? -13.586 -1.433 -2.566 1 95.25 97 PRO A CA 1
ATOM 716 C C . PRO A 1 97 ? -12.281 -1.618 -1.794 1 95.25 97 PRO A C 1
ATOM 718 O O . PRO A 1 97 ? -11.438 -0.724 -1.786 1 95.25 97 PRO A O 1
ATOM 721 N N . ILE A 1 98 ? -12.148 -2.707 -1.14 1 95.69 98 ILE A N 1
ATOM 722 C CA . ILE A 1 98 ? -10.906 -3.102 -0.479 1 95.69 98 ILE A CA 1
ATOM 723 C C . ILE A 1 98 ? -10.172 -4.133 -1.333 1 95.69 98 ILE A C 1
ATOM 725 O O . ILE A 1 98 ? -10.578 -5.293 -1.399 1 95.69 98 ILE A O 1
ATOM 729 N N . VAL A 1 99 ? -9.141 -3.664 -2.01 1 97.31 99 VAL A N 1
ATOM 730 C CA . VAL A 1 99 ? -8.328 -4.531 -2.854 1 97.31 99 VAL A CA 1
ATOM 731 C C . VAL A 1 99 ? -6.918 -4.645 -2.27 1 97.31 99 VAL A C 1
ATOM 733 O O . VAL A 1 99 ? -6.293 -3.633 -1.94 1 97.31 99 VAL A O 1
ATOM 736 N N . LYS A 1 100 ? -6.465 -5.855 -2.072 1 96.19 100 LYS A N 1
ATOM 737 C CA . LYS A 1 100 ? -5.09 -6.109 -1.658 1 96.19 100 LYS A CA 1
ATOM 738 C C . LYS A 1 100 ? -4.219 -6.492 -2.852 1 96.19 100 LYS A C 1
ATOM 740 O O . LYS A 1 100 ? -4.707 -7.074 -3.822 1 96.19 100 LYS A O 1
ATOM 745 N N . GLY A 1 101 ? -2.959 -6.137 -2.777 1 95.12 101 GLY A N 1
ATOM 746 C CA . GLY A 1 101 ? -2.135 -6.414 -3.943 1 95.12 101 GLY A CA 1
ATOM 747 C C . GLY A 1 101 ? -0.673 -6.637 -3.6 1 95.12 101 GLY A C 1
ATOM 748 O O . GLY A 1 101 ? -0.222 -6.266 -2.514 1 95.12 101 GLY A O 1
ATOM 749 N N . ALA A 1 102 ? 0.008 -7.25 -4.469 1 96.31 102 ALA A N 1
ATOM 750 C CA . ALA A 1 102 ? 1.449 -7.484 -4.441 1 96.31 102 ALA A CA 1
ATOM 751 C C . ALA A 1 102 ? 2.018 -7.57 -5.855 1 96.31 102 ALA A C 1
ATOM 753 O O . ALA A 1 102 ? 1.274 -7.777 -6.82 1 96.31 102 ALA A O 1
ATOM 754 N N . ILE A 1 103 ? 3.334 -7.375 -5.918 1 96 103 ILE A N 1
ATOM 755 C CA . ILE A 1 103 ? 3.934 -7.32 -7.246 1 96 103 ILE A CA 1
ATOM 756 C C . ILE A 1 103 ? 5.152 -8.242 -7.301 1 96 103 ILE A C 1
ATOM 758 O O . ILE A 1 103 ? 5.691 -8.633 -6.262 1 96 103 ILE A O 1
ATOM 762 N N . ILE A 1 104 ? 5.5 -8.617 -8.508 1 94.69 104 ILE A N 1
ATOM 763 C CA . ILE A 1 104 ? 6.812 -9.188 -8.781 1 94.69 104 ILE A CA 1
ATOM 764 C C . ILE A 1 104 ? 7.629 -8.227 -9.648 1 94.69 104 ILE A C 1
ATOM 766 O O . ILE A 1 104 ? 7.074 -7.316 -10.258 1 94.69 104 ILE A O 1
ATOM 770 N N . TYR A 1 105 ? 8.953 -8.406 -9.625 1 92.44 105 TYR A N 1
ATOM 771 C CA . TYR A 1 105 ? 9.867 -7.715 -10.531 1 92.44 105 TYR A CA 1
ATOM 772 C C . TYR A 1 105 ? 10.125 -8.547 -11.781 1 92.44 105 TYR A C 1
ATOM 774 O O . TYR A 1 105 ? 10.812 -9.562 -11.727 1 92.44 105 TYR A O 1
ATOM 782 N N . ASP A 1 106 ? 9.594 -8.055 -12.914 1 90.44 106 ASP A N 1
ATOM 783 C CA . ASP A 1 106 ? 9.727 -8.875 -14.109 1 90.44 106 ASP A CA 1
ATOM 784 C C . ASP A 1 106 ? 10.258 -8.055 -15.281 1 90.44 106 ASP A C 1
ATOM 786 O O . ASP A 1 106 ? 9.953 -8.352 -16.438 1 90.44 106 ASP A O 1
ATOM 790 N N . PHE A 1 107 ? 10.961 -6.961 -14.945 1 87.19 107 PHE A N 1
ATOM 791 C CA . PHE A 1 107 ? 11.641 -6.242 -16.016 1 87.19 107 PHE A CA 1
ATOM 792 C C . PHE A 1 107 ? 12.781 -7.074 -16.594 1 87.19 107 PHE A C 1
ATOM 794 O O . PHE A 1 107 ? 13.492 -7.754 -15.852 1 87.19 107 PHE A O 1
ATOM 801 N N . LYS A 1 108 ? 12.898 -6.961 -17.906 1 78.88 108 LYS A N 1
ATOM 802 C CA . LYS A 1 108 ? 13.945 -7.707 -18.609 1 78.88 108 LYS A CA 1
ATOM 803 C C . LYS A 1 108 ? 15.094 -6.793 -19.016 1 78.88 108 LYS A C 1
ATOM 805 O O . LYS A 1 108 ? 15.023 -5.578 -18.828 1 78.88 108 LYS A O 1
ATOM 810 N N . LEU A 1 109 ? 16.078 -7.344 -19.547 1 71 109 LEU A N 1
ATOM 811 C CA . LEU A 1 109 ? 17.297 -6.637 -19.906 1 71 109 LEU A CA 1
ATOM 812 C C . LEU A 1 109 ? 17.016 -5.52 -20.906 1 71 109 LEU A C 1
ATOM 814 O O . LEU A 1 109 ? 17.625 -4.449 -20.844 1 71 109 LEU A O 1
ATOM 818 N N . ASP A 1 110 ? 16.094 -5.762 -21.719 1 73.62 110 ASP A N 1
ATOM 819 C CA . ASP A 1 110 ? 15.805 -4.777 -22.766 1 73.62 110 ASP A CA 1
ATOM 820 C C . ASP A 1 110 ? 15.102 -3.553 -22.172 1 73.62 110 ASP A C 1
ATOM 822 O O . ASP A 1 110 ? 15.023 -2.508 -22.812 1 73.62 110 ASP A O 1
ATOM 826 N N . SER A 1 111 ? 14.688 -3.676 -20.922 1 78.56 111 SER A N 1
ATOM 827 C CA . SER A 1 111 ? 14.008 -2.559 -20.266 1 78.56 111 SER A CA 1
ATOM 828 C C . SER A 1 111 ? 15.016 -1.559 -19.703 1 78.56 111 SER A C 1
ATOM 830 O O . SER A 1 111 ? 14.68 -0.394 -19.484 1 78.56 111 SER A O 1
ATOM 832 N N . PHE A 1 112 ? 16.234 -1.957 -19.578 1 78.31 112 PHE A N 1
ATOM 833 C CA . PHE A 1 112 ? 17.188 -1.152 -18.828 1 78.31 112 PHE A CA 1
ATOM 834 C C . PHE A 1 112 ? 17.719 -0.002 -19.672 1 78.31 112 PHE A C 1
ATOM 836 O O . PHE A 1 112 ? 18.297 0.951 -19.141 1 78.31 112 PHE A O 1
ATOM 843 N N . ASP A 1 113 ? 17.453 -0.065 -20.938 1 79.06 113 ASP A N 1
ATOM 844 C CA . ASP A 1 113 ? 17.891 1.008 -21.828 1 79.06 113 ASP A CA 1
ATOM 845 C C . ASP A 1 113 ? 16.734 1.948 -22.172 1 79.06 113 ASP A C 1
ATOM 847 O O . ASP A 1 113 ? 16.906 2.889 -22.938 1 79.06 113 ASP A O 1
ATOM 851 N N . LYS A 1 114 ? 15.672 1.719 -21.531 1 84.06 114 LYS A N 1
ATOM 852 C CA . LYS A 1 114 ? 14.492 2.494 -21.875 1 84.06 114 LYS A CA 1
ATOM 853 C C . LYS A 1 114 ? 14.266 3.635 -20.891 1 84.06 114 LYS A C 1
ATOM 855 O O . LYS A 1 114 ? 14.578 3.508 -19.703 1 84.06 114 LYS A O 1
ATOM 860 N N . SER A 1 115 ? 13.734 4.746 -21.516 1 88.25 115 SER A N 1
ATOM 861 C CA . SER A 1 115 ? 13.219 5.812 -20.672 1 88.25 115 SER A CA 1
ATOM 862 C C . SER A 1 115 ? 11.922 5.395 -19.984 1 88.25 115 SER A C 1
ATOM 864 O O . SER A 1 115 ? 11.273 4.438 -20.406 1 88.25 115 SER A O 1
ATOM 866 N N . PHE A 1 116 ? 11.57 6.113 -18.938 1 91.06 116 PHE A N 1
ATOM 867 C CA . PHE A 1 116 ? 10.359 5.773 -18.203 1 91.06 116 PHE A CA 1
ATOM 868 C C . PHE A 1 116 ? 9.148 5.715 -19.141 1 91.06 116 PHE A C 1
ATOM 870 O O . PHE A 1 116 ? 8.312 4.824 -19.016 1 91.06 116 PHE A O 1
ATOM 877 N N . LYS A 1 117 ? 9.094 6.684 -20.047 1 88.75 117 LYS A N 1
ATOM 878 C CA . LYS A 1 117 ? 7.941 6.789 -20.938 1 88.75 117 LYS A CA 1
ATOM 879 C C . LYS A 1 117 ? 7.852 5.586 -21.875 1 88.75 117 LYS A C 1
ATOM 881 O O . LYS A 1 117 ? 6.789 5.301 -22.422 1 88.75 117 LYS A O 1
ATOM 886 N N . GLU A 1 118 ? 8.906 4.859 -21.984 1 89.69 118 GLU A N 1
ATOM 887 C CA . GLU A 1 118 ? 8.969 3.729 -22.906 1 89.69 118 GLU A CA 1
ATOM 888 C C . GLU A 1 118 ? 8.75 2.406 -22.172 1 89.69 118 GLU A C 1
ATOM 890 O O . GLU A 1 118 ? 8.594 1.36 -22.797 1 89.69 118 GLU A O 1
ATOM 895 N N . LEU A 1 119 ? 8.766 2.482 -20.922 1 90.44 119 LEU A N 1
ATOM 896 C CA . LEU A 1 119 ? 8.641 1.257 -20.141 1 90.44 119 LEU A CA 1
ATOM 897 C C . LEU A 1 119 ? 7.23 0.684 -20.25 1 90.44 119 LEU A C 1
ATOM 899 O O . LEU A 1 119 ? 6.25 1.432 -20.281 1 90.44 119 LEU A O 1
ATOM 903 N N . VAL A 1 120 ? 7.211 -0.641 -20.344 1 91.94 120 VAL A N 1
ATOM 904 C CA . VAL A 1 120 ? 5.938 -1.353 -20.312 1 91.94 120 VAL A CA 1
ATOM 905 C C . VAL A 1 120 ? 5.754 -2.033 -18.969 1 91.94 120 VAL A C 1
ATOM 907 O O . VAL A 1 120 ? 6.598 -2.83 -18.547 1 91.94 120 VAL A O 1
ATOM 910 N N . PHE A 1 121 ? 4.758 -1.628 -18.266 1 94.5 121 PHE A N 1
ATOM 911 C CA . PHE A 1 121 ? 4.391 -2.242 -17 1 94.5 121 PHE A CA 1
ATOM 912 C C . PHE A 1 121 ? 2.877 -2.234 -16.812 1 94.5 121 PHE A C 1
ATOM 914 O O . PHE A 1 121 ? 2.168 -1.471 -17.469 1 94.5 121 PHE A O 1
ATOM 921 N N . PRO A 1 122 ? 2.32 -3.203 -16 1 97.38 122 PRO A N 1
ATOM 922 C CA . PRO A 1 122 ? 0.879 -3.205 -15.742 1 97.38 122 PRO A CA 1
ATOM 923 C C . PRO A 1 122 ? 0.382 -1.884 -15.156 1 97.38 122 PRO A C 1
ATOM 925 O O . PRO A 1 122 ? 0.987 -1.351 -14.227 1 97.38 122 PRO A O 1
ATOM 928 N N . ASP A 1 123 ? -0.663 -1.328 -15.742 1 97.5 123 ASP A N 1
ATOM 929 C CA . ASP A 1 123 ? -1.213 -0.037 -15.344 1 97.5 123 ASP A CA 1
ATOM 930 C C . ASP A 1 123 ? -2.697 -0.154 -15 1 97.5 123 ASP A C 1
ATOM 932 O O . ASP A 1 123 ? -3.223 -1.261 -14.867 1 97.5 123 ASP A O 1
ATOM 936 N N . ILE A 1 124 ? -3.348 0.997 -14.758 1 98.12 124 ILE A N 1
ATOM 937 C CA . ILE A 1 124 ? -4.754 1.036 -14.375 1 98.12 124 ILE A CA 1
ATOM 938 C C . ILE A 1 124 ? -5.602 0.349 -15.445 1 98.12 124 ILE A C 1
ATOM 940 O O . ILE A 1 124 ? -6.5 -0.432 -15.133 1 98.12 124 ILE A O 1
ATOM 944 N N . ALA A 1 125 ? -5.234 0.635 -16.703 1 98.06 125 ALA A N 1
ATOM 945 C CA . ALA A 1 125 ? -5.996 0.064 -17.812 1 98.06 125 ALA A CA 1
ATOM 946 C C . ALA A 1 125 ? -5.914 -1.46 -17.797 1 98.06 125 ALA A C 1
ATOM 948 O O . ALA A 1 125 ? -6.914 -2.145 -18.031 1 98.06 125 ALA A O 1
ATOM 949 N N . LEU A 1 126 ? -4.77 -2.004 -17.562 1 98.31 126 LEU A N 1
ATOM 950 C CA . LEU A 1 126 ? -4.609 -3.455 -17.547 1 98.31 126 LEU A CA 1
ATOM 951 C C . LEU A 1 126 ? -5.348 -4.078 -16.375 1 98.31 126 LEU A C 1
ATOM 953 O O . LEU A 1 126 ? -5.926 -5.16 -16.5 1 98.31 126 LEU A O 1
ATOM 957 N N . GLY A 1 127 ? -5.238 -3.414 -15.203 1 98.62 127 GLY A N 1
ATOM 958 C CA . GLY A 1 127 ? -6.023 -3.879 -14.07 1 98.62 127 GLY A CA 1
ATOM 959 C C . GLY A 1 127 ? -7.508 -3.965 -14.367 1 98.62 127 GLY A C 1
ATOM 960 O O . GLY A 1 127 ? -8.164 -4.945 -14.008 1 98.62 127 GLY A O 1
ATOM 961 N N . ARG A 1 128 ? -8.016 -2.924 -15.078 1 98.5 128 ARG A N 1
ATOM 962 C CA . ARG A 1 128 ? -9.422 -2.91 -15.477 1 98.5 128 ARG A CA 1
ATOM 963 C C . ARG A 1 128 ? -9.727 -4.051 -16.438 1 98.5 128 ARG A C 1
ATOM 965 O O . ARG A 1 128 ? -10.758 -4.711 -16.312 1 98.5 128 ARG A O 1
ATOM 972 N N . LYS A 1 129 ? -8.852 -4.215 -17.344 1 98.56 129 LYS A N 1
ATOM 973 C CA . LYS A 1 129 ? -9.023 -5.293 -18.312 1 98.56 129 LYS A CA 1
ATOM 974 C C . LYS A 1 129 ? -9.094 -6.652 -17.625 1 98.56 129 LYS A C 1
ATOM 976 O O . LYS A 1 129 ? -9.961 -7.473 -17.938 1 98.56 129 LYS A O 1
ATOM 981 N N . ALA A 1 130 ? -8.195 -6.953 -16.703 1 98.62 130 ALA A N 1
ATOM 982 C CA . ALA A 1 130 ? -8.211 -8.211 -15.961 1 98.62 130 ALA A CA 1
ATOM 983 C C . ALA A 1 130 ? -9.523 -8.391 -15.211 1 98.62 130 ALA A C 1
ATOM 985 O O . ALA A 1 130 ? -10.102 -9.484 -15.211 1 98.62 130 ALA A O 1
ATOM 986 N N . PHE A 1 131 ? -10.008 -7.301 -14.586 1 98.69 131 PHE A N 1
ATOM 987 C CA . PHE A 1 131 ? -11.25 -7.367 -13.836 1 98.69 131 PHE A CA 1
ATOM 988 C C . PHE A 1 131 ? -12.422 -7.676 -14.758 1 98.69 131 PHE A C 1
ATOM 990 O O . PHE A 1 131 ? -13.312 -8.453 -14.406 1 98.69 131 PHE A O 1
ATOM 997 N N . ASN A 1 132 ? -12.414 -7.043 -15.914 1 98.19 132 ASN A N 1
ATOM 998 C CA . ASN A 1 132 ? -13.5 -7.227 -16.875 1 98.19 132 ASN A CA 1
ATOM 999 C C . ASN A 1 132 ? -13.547 -8.656 -17.406 1 98.19 132 ASN A C 1
ATOM 1001 O O . ASN A 1 132 ? -14.57 -9.102 -17.922 1 98.19 132 ASN A O 1
ATOM 1005 N N . CYS A 1 133 ? -12.477 -9.383 -17.203 1 96.75 133 CYS A N 1
ATOM 1006 C CA . CYS A 1 133 ? -12.375 -10.727 -17.766 1 96.75 133 CYS A CA 1
ATOM 1007 C C . CYS A 1 133 ? -12.57 -11.789 -16.688 1 96.75 133 CYS A C 1
ATOM 1009 O O . CYS A 1 133 ? -12.312 -12.969 -16.922 1 96.75 133 CYS A O 1
ATOM 1011 N N . VAL A 1 134 ? -13.008 -11.406 -15.555 1 97.19 134 VAL A N 1
ATOM 1012 C CA . VAL A 1 134 ? -13.117 -12.398 -14.492 1 97.19 134 VAL A CA 1
ATOM 1013 C C . VAL A 1 134 ? -14.141 -13.461 -14.875 1 97.19 134 VAL A C 1
ATOM 1015 O O . VAL A 1 134 ? -15.18 -13.148 -15.461 1 97.19 134 VAL A O 1
ATOM 1018 N N . THR A 1 135 ? -13.781 -14.695 -14.609 1 96.06 135 THR A N 1
ATOM 1019 C CA . THR A 1 135 ? -14.656 -15.836 -14.836 1 96.06 135 THR A CA 1
ATOM 1020 C C . THR A 1 135 ? -14.641 -16.781 -13.641 1 96.06 135 THR A C 1
ATOM 1022 O O . THR A 1 135 ? -13.812 -16.641 -12.742 1 96.06 135 THR A O 1
ATOM 1025 N N . THR A 1 136 ? -15.633 -17.688 -13.664 1 95.06 136 THR A N 1
ATOM 1026 C CA . THR A 1 136 ? -15.734 -18.641 -12.578 1 95.06 136 THR A CA 1
ATOM 1027 C C . THR A 1 136 ? -15.078 -19.969 -12.953 1 95.06 136 THR A C 1
ATOM 1029 O O . THR A 1 136 ? -14.961 -20.297 -14.141 1 95.06 136 THR A O 1
ATOM 1032 N N . ASN A 1 137 ? -14.594 -20.625 -12.023 1 92.5 137 ASN A N 1
ATOM 1033 C CA . ASN A 1 137 ? -14.258 -22.047 -12.023 1 92.5 137 ASN A CA 1
ATOM 1034 C C . ASN A 1 137 ? -13.125 -22.344 -13.008 1 92.5 137 ASN A C 1
ATOM 1036 O O . ASN A 1 137 ? -13.086 -23.422 -13.594 1 92.5 137 ASN A O 1
ATOM 1040 N N . SER A 1 138 ? -12.266 -21.391 -13.258 1 94.56 138 SER A N 1
ATOM 1041 C CA . SER A 1 138 ? -11.094 -21.609 -14.102 1 94.56 138 SER A CA 1
ATOM 1042 C C . SER A 1 138 ? -9.938 -20.703 -13.703 1 94.56 138 SER A C 1
ATOM 1044 O O . SER A 1 138 ? -10.148 -19.531 -13.375 1 94.56 138 SER A O 1
ATOM 1046 N N . PHE A 1 139 ? -8.758 -21.281 -13.719 1 97.06 139 PHE A N 1
ATOM 1047 C CA . PHE A 1 139 ? -7.531 -20.531 -13.477 1 97.06 139 PHE A CA 1
ATOM 1048 C C . PHE A 1 139 ? -6.488 -20.828 -14.547 1 97.06 139 PHE A C 1
ATOM 1050 O O . PHE A 1 139 ? -5.969 -21.953 -14.625 1 97.06 139 PHE A O 1
ATOM 1057 N N . PRO A 1 140 ? -6.168 -19.828 -15.438 1 96.5 140 PRO A N 1
ATOM 1058 C CA . PRO A 1 140 ? -5.129 -20.047 -16.438 1 96.5 140 PRO A CA 1
ATOM 1059 C C . PRO A 1 140 ? -3.742 -20.234 -15.828 1 96.5 140 PRO A C 1
ATOM 1061 O O . PRO A 1 140 ? -3.35 -19.484 -14.938 1 96.5 140 PRO A O 1
ATOM 1064 N N . VAL A 1 141 ? -2.967 -21.234 -16.344 1 96.81 141 VAL A N 1
ATOM 1065 C CA . VAL A 1 141 ? -1.642 -21.562 -15.836 1 96.81 141 VAL A CA 1
ATOM 1066 C C . VAL A 1 141 ? -0.585 -21.281 -16.906 1 96.81 141 VAL A C 1
ATOM 1068 O O . VAL A 1 141 ? -0.872 -21.344 -18.094 1 96.81 141 VAL A O 1
ATOM 1071 N N . GLY A 1 142 ? 0.598 -20.891 -16.453 1 95.19 142 GLY A N 1
ATOM 1072 C CA . GLY A 1 142 ? 1.705 -20.625 -17.359 1 95.19 142 GLY A CA 1
ATOM 1073 C C . GLY A 1 142 ? 2.098 -19.172 -17.422 1 95.19 142 GLY A C 1
ATOM 1074 O O . GLY A 1 142 ? 2.014 -18.453 -16.422 1 95.19 142 GLY A O 1
ATOM 1075 N N . LEU A 1 143 ? 2.637 -18.766 -18.562 1 94.25 143 LEU A N 1
ATOM 1076 C CA . LEU A 1 143 ? 3.098 -17.391 -18.766 1 94.25 143 LEU A CA 1
ATOM 1077 C C . LEU A 1 143 ? 1.934 -16.469 -19.125 1 94.25 143 LEU A C 1
ATOM 1079 O O . LEU A 1 143 ? 1.871 -15.953 -20.234 1 94.25 143 LEU A O 1
ATOM 1083 N N . VAL A 1 144 ? 1.058 -16.297 -18.125 1 95.56 144 VAL A N 1
ATOM 1084 C CA . VAL A 1 144 ? -0.164 -15.508 -18.266 1 95.56 144 VAL A CA 1
ATOM 1085 C C . VAL A 1 144 ? -0.416 -14.711 -16.984 1 95.56 144 VAL A C 1
ATOM 1087 O O . VAL A 1 144 ? 0.083 -15.07 -15.922 1 95.56 144 VAL A O 1
ATOM 1090 N N . GLY A 1 145 ? -1.131 -13.547 -17.125 1 97.25 145 GLY A N 1
ATOM 1091 C CA . GLY A 1 145 ? -1.415 -12.719 -15.969 1 97.25 145 GLY A CA 1
ATOM 1092 C C . GLY A 1 145 ? -0.165 -12.234 -15.258 1 97.25 145 GLY A C 1
ATOM 1093 O O . GLY A 1 145 ? 0.8 -11.82 -15.906 1 97.25 145 GLY A O 1
ATOM 1094 N N . ALA A 1 146 ? -0.237 -12.297 -13.961 1 98.25 146 ALA A N 1
ATOM 1095 C CA . ALA A 1 146 ? 0.896 -11.844 -13.156 1 98.25 146 ALA A CA 1
ATOM 1096 C C . ALA A 1 146 ? 2.117 -12.734 -13.375 1 98.25 146 ALA A C 1
ATOM 1098 O O . ALA A 1 146 ? 3.24 -12.352 -13.039 1 98.25 146 ALA A O 1
ATOM 1099 N N . GLY A 1 147 ? 1.923 -13.906 -13.945 1 96.75 147 GLY A N 1
ATOM 1100 C CA . GLY A 1 147 ? 3.016 -14.828 -14.211 1 96.75 147 GLY A CA 1
ATOM 1101 C C . GLY A 1 147 ? 3.662 -14.602 -15.57 1 96.75 147 GLY A C 1
ATOM 1102 O O . GLY A 1 147 ? 4.648 -15.266 -15.906 1 96.75 147 GLY A O 1
ATOM 1103 N N . SER A 1 148 ? 3.225 -13.711 -16.312 1 95.62 148 SER A N 1
ATOM 1104 C CA . SER A 1 148 ? 3.654 -13.523 -17.703 1 95.62 148 SER A CA 1
ATOM 1105 C C . SER A 1 148 ? 5.164 -13.312 -17.781 1 95.62 148 SER A C 1
ATOM 1107 O O . SER A 1 148 ? 5.82 -13.867 -18.672 1 95.62 148 SER A O 1
ATOM 1109 N N . GLY A 1 149 ? 5.699 -12.539 -16.875 1 92.94 149 GLY A N 1
ATOM 1110 C CA . GLY A 1 149 ? 7.117 -12.227 -16.922 1 92.94 149 GLY A CA 1
ATOM 1111 C C . GLY A 1 149 ? 7.922 -12.945 -15.852 1 92.94 149 GLY A C 1
ATOM 1112 O O . GLY A 1 149 ? 9.117 -12.695 -15.695 1 92.94 149 GLY A O 1
ATOM 1113 N N . ALA A 1 150 ? 7.355 -13.859 -15.18 1 93.44 150 ALA A N 1
ATOM 1114 C CA . ALA A 1 150 ? 8 -14.516 -14.055 1 93.44 150 ALA A CA 1
ATOM 1115 C C . ALA A 1 150 ? 9.086 -15.484 -14.523 1 93.44 150 ALA A C 1
ATOM 1117 O O . ALA A 1 150 ? 8.922 -16.156 -15.547 1 93.44 150 ALA A O 1
ATOM 1118 N N . ARG A 1 151 ? 10.125 -15.539 -13.742 1 88.94 151 ARG A N 1
ATOM 1119 C CA . ARG A 1 151 ? 11.266 -16.422 -14.023 1 88.94 151 ARG A CA 1
ATOM 1120 C C . ARG A 1 151 ? 11.797 -17.047 -12.742 1 88.94 151 ARG A C 1
ATOM 1122 O O . ARG A 1 151 ? 11.688 -16.453 -11.664 1 88.94 151 ARG A O 1
ATOM 1129 N N . ALA A 1 152 ? 12.391 -18.156 -12.922 1 87.5 152 ALA A N 1
ATOM 1130 C CA . ALA A 1 152 ? 13 -18.859 -11.797 1 87.5 152 ALA A CA 1
ATOM 1131 C C . ALA A 1 152 ? 14.461 -19.188 -12.086 1 87.5 152 ALA A C 1
ATOM 1133 O O . ALA A 1 152 ? 14.852 -19.344 -13.242 1 87.5 152 ALA A O 1
ATOM 1134 N N . GLY A 1 153 ? 15.273 -19.344 -10.969 1 81.06 153 GLY A N 1
ATOM 1135 C CA . GLY A 1 153 ? 16.672 -19.703 -11.102 1 81.06 153 GLY A CA 1
ATOM 1136 C C . GLY A 1 153 ? 17.562 -18.531 -11.469 1 81.06 153 GLY A C 1
ATOM 1137 O O . GLY A 1 153 ? 18.312 -18.594 -12.453 1 81.06 153 GLY A O 1
ATOM 1138 N N . LYS A 1 154 ? 17.516 -17.531 -10.711 1 77.38 154 LYS A N 1
ATOM 1139 C CA . LYS A 1 154 ? 18.203 -16.281 -11.016 1 77.38 154 LYS A CA 1
ATOM 1140 C C . LYS A 1 154 ? 19.562 -16.219 -10.32 1 77.38 154 LYS A C 1
ATOM 1142 O O . LYS A 1 154 ? 20.266 -15.203 -10.406 1 77.38 154 LYS A O 1
ATOM 1147 N N . MET A 1 155 ? 19.969 -17.141 -9.57 1 65.81 155 MET A N 1
ATOM 1148 C CA . MET A 1 155 ? 21.172 -17.094 -8.734 1 65.81 155 MET A CA 1
ATOM 1149 C C . MET A 1 155 ? 22.422 -16.969 -9.594 1 65.81 155 MET A C 1
ATOM 1151 O O . MET A 1 155 ? 23.422 -16.391 -9.156 1 65.81 155 MET A O 1
ATOM 1155 N N . SER A 1 156 ? 22.516 -17.766 -10.57 1 54.84 156 SER A N 1
ATOM 1156 C CA . SER A 1 156 ? 23.75 -17.766 -11.336 1 54.84 156 SER A CA 1
ATOM 1157 C C . SER A 1 156 ? 23.797 -16.609 -12.32 1 54.84 156 SER A C 1
ATOM 1159 O O . SER A 1 156 ? 24.672 -16.562 -13.195 1 54.84 156 SER A O 1
ATOM 1161 N N . VAL A 1 157 ? 22.75 -15.82 -12.234 1 49.62 157 VAL A N 1
ATOM 1162 C CA . VAL A 1 157 ? 22.734 -14.766 -13.242 1 49.62 157 VAL A CA 1
ATOM 1163 C C . VAL A 1 157 ? 23.797 -13.719 -12.914 1 49.62 157 VAL A C 1
ATOM 1165 O O . VAL A 1 157 ? 23.766 -13.109 -11.844 1 49.62 157 VAL A O 1
ATOM 1168 N N . ILE A 1 158 ? 25.094 -14.039 -13.266 1 44.91 158 ILE A N 1
ATOM 1169 C CA . ILE A 1 158 ? 26.109 -12.992 -13.289 1 44.91 158 ILE A CA 1
ATOM 1170 C C . ILE A 1 158 ? 25.688 -11.875 -14.234 1 44.91 158 ILE A C 1
ATOM 1172 O O . ILE A 1 158 ? 25.578 -12.086 -15.445 1 44.91 158 ILE A O 1
ATOM 1176 N N . TYR A 1 159 ? 24.719 -11.133 -13.805 1 42.41 159 TYR A N 1
ATOM 1177 C CA . TYR A 1 159 ? 24.391 -10.008 -14.68 1 42.41 159 TYR A CA 1
ATOM 1178 C C . TYR A 1 159 ? 25.625 -9.203 -15.031 1 42.41 159 TYR A C 1
ATOM 1180 O O . TYR A 1 159 ? 26.156 -8.461 -14.195 1 42.41 159 TYR A O 1
ATOM 1188 N N . ASP A 1 160 ? 26.688 -9.797 -15.516 1 40.47 160 ASP A N 1
ATOM 1189 C CA . ASP A 1 160 ? 27.594 -8.805 -16.062 1 40.47 160 ASP A CA 1
ATOM 1190 C C . ASP A 1 160 ? 26.875 -7.875 -17.047 1 40.47 160 ASP A C 1
ATOM 1192 O O . ASP A 1 160 ? 26.672 -8.227 -18.203 1 40.47 160 ASP A O 1
ATOM 1196 N N . LEU A 1 161 ? 25.984 -7.047 -16.453 1 42.91 161 LEU A N 1
ATOM 1197 C CA . LEU A 1 161 ? 25.25 -6.02 -17.172 1 42.91 161 LEU A CA 1
ATOM 1198 C C . LEU A 1 161 ? 26.109 -5.379 -18.25 1 42.91 161 LEU A C 1
ATOM 1200 O O . LEU A 1 161 ? 25.609 -4.66 -19.109 1 42.91 161 LEU A O 1
ATOM 1204 N N . THR A 1 162 ? 27.344 -5.531 -18.031 1 41.34 162 THR A N 1
ATOM 1205 C CA . THR A 1 162 ? 28.234 -4.957 -19.031 1 41.34 162 THR A CA 1
ATOM 1206 C C . THR A 1 162 ? 28.312 -5.852 -20.25 1 41.34 162 THR A C 1
ATOM 1208 O O . THR A 1 162 ? 28.578 -5.371 -21.359 1 41.34 162 THR A O 1
ATOM 1211 N N . THR A 1 163 ? 28.25 -7.098 -20 1 39.88 163 THR A N 1
ATOM 1212 C CA . THR A 1 163 ? 28.375 -7.949 -21.188 1 39.88 163 THR A CA 1
ATOM 1213 C C . THR A 1 163 ? 27.016 -8.43 -21.656 1 39.88 163 THR A C 1
ATOM 1215 O O . THR A 1 163 ? 26.172 -8.812 -20.859 1 39.88 163 THR A O 1
ATOM 1218 N N . LYS A 1 164 ? 26.391 -7.793 -22.516 1 43.41 164 LYS A N 1
ATOM 1219 C CA . LYS A 1 164 ? 25.156 -8.109 -23.219 1 43.41 164 LYS A CA 1
ATOM 1220 C C . LYS A 1 164 ? 25.156 -9.547 -23.719 1 43.41 164 LYS A C 1
ATOM 1222 O O . LYS A 1 164 ? 24.453 -9.891 -24.672 1 43.41 164 LYS A O 1
ATOM 1227 N N . ASP A 1 165 ? 26.141 -10.266 -23.391 1 40.09 165 ASP A N 1
ATOM 1228 C CA . ASP A 1 165 ? 26.234 -11.609 -23.969 1 40.09 165 ASP A CA 1
ATOM 1229 C C . ASP A 1 165 ? 25.297 -12.578 -23.25 1 40.09 165 ASP A C 1
ATOM 1231 O O . ASP A 1 165 ? 25.5 -12.898 -22.078 1 40.09 165 ASP A O 1
ATOM 1235 N N . ASP A 1 166 ? 24.281 -12.875 -23.781 1 41.09 166 ASP A N 1
ATOM 1236 C CA . ASP A 1 166 ? 23.25 -13.82 -23.375 1 41.09 166 ASP A CA 1
ATOM 1237 C C . ASP A 1 166 ? 23.844 -15.195 -23.078 1 41.09 166 ASP A C 1
ATOM 1239 O O . ASP A 1 166 ? 23.188 -16.047 -22.469 1 41.09 166 ASP A O 1
ATOM 1243 N N . ASN A 1 167 ? 25.031 -15.586 -23.781 1 41.28 167 ASN A N 1
ATOM 1244 C CA . ASN A 1 167 ? 25.609 -16.922 -23.688 1 41.28 167 ASN A CA 1
ATOM 1245 C C . ASN A 1 167 ? 26.172 -17.203 -22.297 1 41.28 167 ASN A C 1
ATOM 1247 O O . ASN A 1 167 ? 26.406 -18.344 -21.938 1 41.28 167 ASN A O 1
ATOM 1251 N N . LEU A 1 168 ? 26.938 -16.469 -21.891 1 41.72 168 LEU A N 1
ATOM 1252 C CA . LEU A 1 168 ? 27.641 -16.656 -20.625 1 41.72 168 LEU A CA 1
ATOM 1253 C C . LEU A 1 168 ? 26.641 -16.797 -19.469 1 41.72 168 LEU A C 1
ATOM 1255 O O . LEU A 1 168 ? 27.031 -17.141 -18.344 1 41.72 168 LEU A O 1
ATOM 1259 N N . TYR A 1 169 ? 25.391 -16.297 -19.5 1 43.88 169 TYR A N 1
ATOM 1260 C CA . TYR A 1 169 ? 24.484 -16.031 -18.375 1 43.88 169 TYR A CA 1
ATOM 1261 C C . TYR A 1 169 ? 23.469 -17.141 -18.219 1 43.88 169 TYR A C 1
ATOM 1263 O O . TYR A 1 169 ? 22.828 -17.547 -19.188 1 43.88 169 TYR A O 1
ATOM 1271 N N . ALA A 1 170 ? 23.844 -18.062 -17.438 1 48.69 170 ALA A N 1
ATOM 1272 C CA . ALA A 1 170 ? 22.703 -18.906 -17.078 1 48.69 170 ALA A CA 1
ATOM 1273 C C . ALA A 1 170 ? 21.438 -18.062 -16.891 1 48.69 170 ALA A C 1
ATOM 1275 O O . ALA A 1 170 ? 21.422 -17.109 -16.125 1 48.69 170 ALA A O 1
ATOM 1276 N N . LEU A 1 171 ? 20.5 -18 -17.953 1 61.75 171 LEU A N 1
ATOM 1277 C CA . LEU A 1 171 ? 19.297 -17.172 -18 1 61.75 171 LEU A CA 1
ATOM 1278 C C . LEU A 1 171 ? 18.188 -17.828 -17.188 1 61.75 171 LEU A C 1
ATOM 1280 O O . LEU A 1 171 ? 18 -19.047 -17.219 1 61.75 171 LEU A O 1
ATOM 1284 N N . PRO A 1 172 ? 17.719 -17.094 -16.203 1 77.12 172 PRO A N 1
ATOM 1285 C CA . PRO A 1 172 ? 16.5 -17.578 -15.547 1 77.12 172 PRO A CA 1
ATOM 1286 C C . PRO A 1 172 ? 15.5 -18.172 -16.531 1 77.12 172 PRO A C 1
ATOM 1288 O O . PRO A 1 172 ? 15.508 -17.828 -17.719 1 77.12 172 PRO A O 1
ATOM 1291 N N . GLU A 1 173 ? 14.836 -19.234 -16.125 1 83.88 173 GLU A N 1
ATOM 1292 C CA . GLU A 1 173 ? 13.844 -19.906 -16.969 1 83.88 173 GLU A CA 1
ATOM 1293 C C . GLU A 1 173 ? 12.445 -19.344 -16.734 1 83.88 173 GLU A C 1
ATOM 1295 O O . GLU A 1 173 ? 12.086 -19.031 -15.602 1 83.88 173 GLU A O 1
ATOM 1300 N N . PRO A 1 174 ? 11.633 -19.281 -17.828 1 89.06 174 PRO A N 1
ATOM 1301 C CA . PRO A 1 174 ? 10.234 -18.891 -17.625 1 89.06 174 PRO A CA 1
ATOM 1302 C C . PRO A 1 174 ? 9.508 -19.797 -16.641 1 89.06 174 PRO A C 1
ATOM 1304 O O . PRO A 1 174 ? 9.562 -21.031 -16.766 1 89.06 174 PRO A O 1
ATOM 1307 N N . SER A 1 175 ? 8.883 -19.297 -15.648 1 92.06 175 SER A N 1
ATOM 1308 C CA . SER A 1 175 ? 8.25 -20.078 -14.594 1 92.06 175 SER A CA 1
ATOM 1309 C C . SER A 1 175 ? 6.742 -19.844 -14.57 1 92.06 175 SER A C 1
ATOM 1311 O O . SER A 1 175 ? 5.969 -20.797 -14.398 1 92.06 175 SER A O 1
ATOM 1313 N N . GLY A 1 176 ? 6.23 -18.531 -14.617 1 95.31 176 GLY A N 1
ATOM 1314 C CA . GLY A 1 176 ? 4.82 -18.234 -14.781 1 95.31 176 GLY A CA 1
ATOM 1315 C C . GLY A 1 176 ? 4.027 -18.359 -13.492 1 95.31 176 GLY A C 1
ATOM 1316 O O . GLY A 1 176 ? 4.566 -18.172 -12.406 1 95.31 176 GLY A O 1
ATOM 1317 N N . GLN A 1 177 ? 2.633 -18.594 -13.617 1 98 177 GLN A N 1
ATOM 1318 C CA . GLN A 1 177 ? 1.759 -18.812 -12.477 1 98 177 GLN A CA 1
ATOM 1319 C C . GLN A 1 177 ? 1.128 -20.203 -12.531 1 98 177 GLN A C 1
ATOM 1321 O O . GLN A 1 177 ? 0.882 -20.734 -13.617 1 98 177 GLN A O 1
ATOM 1326 N N . GLY A 1 178 ? 0.903 -20.812 -11.352 1 98 178 GLY A N 1
ATOM 1327 C CA . GLY A 1 178 ? 0.288 -22.109 -11.219 1 98 178 GLY A CA 1
ATOM 1328 C C . GLY A 1 178 ? -0.826 -22.156 -10.188 1 98 178 GLY A C 1
ATOM 1329 O O . GLY A 1 178 ? -0.984 -21.219 -9.406 1 98 178 GLY A O 1
ATOM 1330 N N . GLY A 1 179 ? -1.642 -23.219 -10.258 1 98 179 GLY A N 1
ATOM 1331 C CA . GLY A 1 179 ? -2.762 -23.375 -9.344 1 98 179 GLY A CA 1
ATOM 1332 C C . GLY A 1 179 ? -3.148 -24.828 -9.117 1 98 179 GLY A C 1
ATOM 1333 O O . GLY A 1 179 ? -2.762 -25.703 -9.891 1 98 179 GLY A O 1
ATOM 1334 N N . ALA A 1 180 ? -3.785 -25.047 -8.07 1 98 180 ALA A N 1
ATOM 1335 C CA . ALA A 1 180 ? -4.344 -26.359 -7.727 1 98 180 ALA A CA 1
ATOM 1336 C C . ALA A 1 180 ? -5.629 -26.203 -6.914 1 98 180 ALA A C 1
ATOM 1338 O O . ALA A 1 180 ? -5.832 -25.188 -6.246 1 98 180 ALA A O 1
ATOM 1339 N N . PHE A 1 181 ? -6.473 -27.203 -7.039 1 98.06 181 PHE A N 1
ATOM 1340 C CA . PHE A 1 181 ? -7.762 -27.203 -6.359 1 98.06 181 PHE A CA 1
ATOM 1341 C C . PHE A 1 181 ? -8.086 -28.594 -5.801 1 98.06 181 PHE A C 1
ATOM 1343 O O . PHE A 1 181 ? -7.758 -29.609 -6.422 1 98.06 181 PHE A O 1
ATOM 1350 N N . GLY A 1 182 ? -8.68 -28.609 -4.625 1 98 182 GLY A N 1
ATOM 1351 C CA . GLY A 1 182 ? -9.172 -29.828 -4.008 1 98 182 GLY A CA 1
ATOM 1352 C C . GLY A 1 182 ? -10.203 -29.578 -2.928 1 98 182 GLY A C 1
ATOM 1353 O O . GLY A 1 182 ? -10.492 -28.422 -2.594 1 98 182 GLY A O 1
ATOM 1354 N N . TYR A 1 183 ? -10.852 -30.641 -2.48 1 97.88 183 TYR A N 1
ATOM 1355 C CA . TYR A 1 183 ? -11.82 -30.516 -1.397 1 97.88 183 TYR A CA 1
ATOM 1356 C C . TYR A 1 183 ? -11.867 -31.797 -0.56 1 97.88 183 TYR A C 1
ATOM 1358 O O . TYR A 1 183 ? -11.375 -32.844 -0.985 1 97.88 183 TYR A O 1
ATOM 1366 N N . TYR A 1 184 ? -12.289 -31.688 0.632 1 97.38 184 TYR A N 1
ATOM 1367 C CA . TYR A 1 184 ? -12.695 -32.812 1.458 1 97.38 184 TYR A CA 1
ATOM 1368 C C . TYR A 1 184 ? -14.125 -32.656 1.951 1 97.38 184 TYR A C 1
ATOM 1370 O O . TYR A 1 184 ? -14.656 -31.547 1.96 1 97.38 184 TYR A O 1
ATOM 1378 N N . GLU A 1 185 ? -14.703 -33.812 2.275 1 97.06 185 GLU A N 1
ATOM 1379 C CA . GLU A 1 185 ? -16.078 -33.781 2.754 1 97.06 185 GLU A CA 1
ATOM 1380 C C . GLU A 1 185 ? -16.141 -33.656 4.273 1 97.06 185 GLU A C 1
ATOM 1382 O O . GLU A 1 185 ? -15.375 -34.312 4.984 1 97.06 185 GLU A O 1
ATOM 1387 N N . CYS A 1 186 ? -16.938 -32.719 4.734 1 96.19 186 CYS A N 1
ATOM 1388 C CA . CYS A 1 186 ? -17.234 -32.531 6.152 1 96.19 186 CYS A CA 1
ATOM 1389 C C . CYS A 1 186 ? -18.703 -32.219 6.367 1 96.19 186 CYS A C 1
ATOM 1391 O O . CYS A 1 186 ? -19.203 -31.203 5.883 1 96.19 186 CYS A O 1
ATOM 1393 N N . LYS A 1 187 ? -19.391 -33.156 7.125 1 95.94 187 LYS A N 1
ATOM 1394 C CA . LYS A 1 187 ? -20.797 -32.969 7.469 1 95.94 187 LYS A CA 1
ATOM 1395 C C . LYS A 1 187 ? -21.656 -32.781 6.215 1 95.94 187 LYS A C 1
ATOM 1397 O O . LYS A 1 187 ? -22.469 -31.844 6.156 1 95.94 187 LYS A O 1
ATOM 1402 N N . GLY A 1 188 ? -21.359 -33.406 5.137 1 95.69 188 GLY A N 1
ATOM 1403 C CA . GLY A 1 188 ? -22.188 -33.469 3.945 1 95.69 188 GLY A CA 1
ATOM 1404 C C . GLY A 1 188 ? -21.906 -32.344 2.973 1 95.69 188 GLY A C 1
ATOM 1405 O O . GLY A 1 188 ? -22.625 -32.156 1.982 1 95.69 188 GLY A O 1
ATOM 1406 N N . VAL A 1 189 ? -20.891 -31.547 3.312 1 96.38 189 VAL A N 1
ATOM 1407 C CA . VAL A 1 189 ? -20.562 -30.469 2.396 1 96.38 189 VAL A CA 1
ATOM 1408 C C . VAL A 1 189 ? -19.078 -30.531 2.031 1 96.38 189 VAL A C 1
ATOM 1410 O O . VAL A 1 189 ? -18.297 -31.188 2.715 1 96.38 189 VAL A O 1
ATOM 1413 N N . GLN A 1 190 ? -18.766 -29.859 0.991 1 97.56 190 GLN A N 1
ATOM 1414 C CA . GLN A 1 190 ? -17.375 -29.828 0.537 1 97.56 190 GLN A CA 1
ATOM 1415 C C . GLN A 1 190 ? -16.641 -28.609 1.085 1 97.56 190 GLN A C 1
ATOM 1417 O O . GLN A 1 190 ? -17.047 -27.484 0.857 1 97.56 190 GLN A O 1
ATOM 1422 N N . VAL A 1 191 ? -15.617 -28.891 1.811 1 98.25 191 VAL A N 1
ATOM 1423 C CA . VAL A 1 191 ? -14.656 -27.844 2.158 1 98.25 191 VAL A CA 1
ATOM 1424 C C . VAL A 1 191 ? -13.594 -27.75 1.068 1 98.25 191 VAL A C 1
ATOM 1426 O O . VAL A 1 191 ? -12.852 -28.703 0.813 1 98.25 191 VAL A O 1
ATOM 1429 N N . LYS A 1 192 ? -13.539 -26.609 0.497 1 98.38 192 LYS A N 1
ATOM 1430 C CA . LYS A 1 192 ? -12.766 -26.422 -0.725 1 98.38 192 LYS A CA 1
ATOM 1431 C C . LYS A 1 192 ? -11.492 -25.625 -0.448 1 98.38 192 LYS A C 1
ATOM 1433 O O . LYS A 1 192 ? -11.492 -24.703 0.382 1 98.38 192 LYS A O 1
ATOM 1438 N N . ILE A 1 193 ? -10.375 -25.969 -1.114 1 98.62 193 ILE A N 1
ATOM 1439 C CA . ILE A 1 193 ? -9.117 -25.234 -1.045 1 98.62 193 ILE A CA 1
ATOM 1440 C C . ILE A 1 193 ? -8.578 -25 -2.455 1 98.62 193 ILE A C 1
ATOM 1442 O O . ILE A 1 193 ? -8.453 -25.953 -3.24 1 98.62 193 ILE A O 1
ATOM 1446 N N . GLY A 1 194 ? -8.406 -23.781 -2.838 1 98.5 194 GLY A N 1
ATOM 1447 C CA . GLY A 1 194 ? -7.621 -23.391 -4 1 98.5 194 GLY A CA 1
ATOM 1448 C C . GLY A 1 194 ? -6.32 -22.703 -3.639 1 98.5 194 GLY A C 1
ATOM 1449 O O . GLY A 1 194 ? -6.293 -21.859 -2.74 1 98.5 194 GLY A O 1
ATOM 1450 N N . ILE A 1 195 ? -5.23 -23.125 -4.25 1 98.69 195 ILE A N 1
ATOM 1451 C CA . ILE A 1 195 ? -3.934 -22.484 -4.062 1 98.69 195 ILE A CA 1
ATOM 1452 C C . ILE A 1 195 ? -3.398 -22 -5.41 1 98.69 195 ILE A C 1
ATOM 1454 O O . ILE A 1 195 ? -3.395 -22.766 -6.387 1 98.69 195 ILE A O 1
ATOM 1458 N N . PHE A 1 196 ? -3.006 -20.797 -5.465 1 98.69 196 PHE A N 1
ATOM 1459 C CA . PHE A 1 196 ? -2.51 -20.141 -6.664 1 98.69 196 PHE A CA 1
ATOM 1460 C C . PHE A 1 196 ? -1.181 -19.453 -6.391 1 98.69 196 PHE A C 1
ATOM 1462 O O . PHE A 1 196 ? -1.01 -18.812 -5.348 1 98.69 196 PHE A O 1
ATOM 1469 N N . SER A 1 197 ? -0.216 -19.578 -7.316 1 98.31 197 SER A N 1
ATOM 1470 C CA . SER A 1 197 ? 1.095 -19 -7.047 1 98.31 197 SER A CA 1
ATOM 1471 C C . SER A 1 197 ? 1.69 -18.359 -8.305 1 98.31 197 SER A C 1
ATOM 1473 O O . SER A 1 197 ? 1.596 -18.938 -9.391 1 98.31 197 SER A O 1
ATOM 1475 N N . VAL A 1 198 ? 2.188 -17.172 -8.195 1 98 198 VAL A N 1
ATOM 1476 C CA . VAL A 1 198 ? 3.082 -16.562 -9.172 1 98 198 VAL A CA 1
ATOM 1477 C C . VAL A 1 198 ? 4.535 -16.828 -8.773 1 98 198 VAL A C 1
ATOM 1479 O O . VAL A 1 198 ? 4.973 -16.422 -7.695 1 98 198 VAL A O 1
ATOM 1482 N N . LEU A 1 199 ? 5.32 -17.469 -9.625 1 96.25 199 LEU A N 1
ATOM 1483 C CA . LEU A 1 199 ? 6.625 -18 -9.266 1 96.25 199 LEU A CA 1
ATOM 1484 C C . LEU A 1 199 ? 7.746 -17.188 -9.906 1 96.25 199 LEU A C 1
ATOM 1486 O O . LEU A 1 199 ? 8.156 -17.469 -11.031 1 96.25 199 LEU A O 1
ATOM 1490 N N . ASN A 1 200 ? 8.242 -16.266 -9.172 1 93.62 200 ASN A N 1
ATOM 1491 C CA . ASN A 1 200 ? 9.383 -15.461 -9.594 1 93.62 200 ASN A CA 1
ATOM 1492 C C . ASN A 1 200 ? 10.516 -15.523 -8.578 1 93.62 200 ASN A C 1
ATOM 1494 O O . ASN A 1 200 ? 11.023 -14.484 -8.141 1 93.62 200 ASN A O 1
ATOM 1498 N N . PRO A 1 201 ? 10.914 -16.734 -8.188 1 89.5 201 PRO A N 1
ATOM 1499 C CA . PRO A 1 201 ? 11.938 -16.859 -7.148 1 89.5 201 PRO A CA 1
ATOM 1500 C C . PRO A 1 201 ? 13.352 -16.656 -7.684 1 89.5 201 PRO A C 1
ATOM 1502 O O . PRO A 1 201 ? 13.594 -16.844 -8.875 1 89.5 201 PRO A O 1
ATOM 1505 N N . VAL A 1 202 ? 14.203 -16.297 -6.773 1 83.69 202 VAL A N 1
ATOM 1506 C CA . VAL A 1 202 ? 15.625 -16.328 -7.109 1 83.69 202 VAL A CA 1
ATOM 1507 C C . VAL A 1 202 ? 16.078 -17.781 -7.258 1 83.69 202 VAL A C 1
ATOM 1509 O O . VAL A 1 202 ? 16.953 -18.078 -8.086 1 83.69 202 VAL A O 1
ATOM 1512 N N . GLY A 1 203 ? 15.461 -18.625 -6.5 1 81.81 203 GLY A N 1
ATOM 1513 C CA . GLY A 1 203 ? 15.875 -20.016 -6.441 1 81.81 203 GLY A CA 1
ATOM 1514 C C . GLY A 1 203 ? 15.266 -20.875 -7.539 1 81.81 203 GLY A C 1
ATOM 1515 O O . GLY A 1 203 ? 14.586 -20.359 -8.43 1 81.81 203 GLY A O 1
ATOM 1516 N N . CYS A 1 204 ? 15.602 -22.156 -7.414 1 85.94 204 CYS A N 1
ATOM 1517 C CA . CYS A 1 204 ? 15.102 -23.156 -8.344 1 85.94 204 CYS A CA 1
ATOM 1518 C C . CYS A 1 204 ? 13.844 -23.828 -7.797 1 85.94 204 CYS A C 1
ATOM 1520 O O . CYS A 1 204 ? 13.586 -23.781 -6.594 1 85.94 204 CYS A O 1
ATOM 1522 N N . ILE A 1 205 ? 13.102 -24.391 -8.688 1 91.5 205 ILE A N 1
ATOM 1523 C CA . ILE A 1 205 ? 11.891 -25.125 -8.32 1 91.5 205 ILE A CA 1
ATOM 1524 C C . ILE A 1 205 ? 12.156 -26.625 -8.383 1 91.5 205 ILE A C 1
ATOM 1526 O O . ILE A 1 205 ? 12.734 -27.125 -9.352 1 91.5 205 ILE A O 1
ATOM 1530 N N . PHE A 1 206 ? 11.734 -27.281 -7.309 1 89.62 206 PHE A N 1
ATOM 1531 C CA . PHE A 1 206 ? 11.945 -28.719 -7.172 1 89.62 206 PHE A CA 1
ATOM 1532 C C . PHE A 1 206 ? 10.617 -29.453 -7.18 1 89.62 206 PHE A C 1
ATOM 1534 O O . PHE A 1 206 ? 9.625 -28.969 -6.633 1 89.62 206 PHE A O 1
ATOM 1541 N N . ASN A 1 207 ? 10.664 -30.672 -7.82 1 93.06 207 ASN A N 1
ATOM 1542 C CA . ASN A 1 207 ? 9.469 -31.5 -7.789 1 93.06 207 ASN A CA 1
ATOM 1543 C C . ASN A 1 207 ? 9.391 -32.344 -6.516 1 93.06 207 ASN A C 1
ATOM 1545 O O . ASN A 1 207 ? 10.203 -32.156 -5.602 1 93.06 207 ASN A O 1
ATOM 1549 N N . LYS A 1 208 ? 8.352 -33.156 -6.414 1 92.62 208 LYS A N 1
ATOM 1550 C CA . LYS A 1 208 ? 8.102 -33.938 -5.211 1 92.62 208 LYS A CA 1
ATOM 1551 C C . LYS A 1 208 ? 9.211 -34.938 -4.977 1 92.62 208 LYS A C 1
ATOM 1553 O O . LYS A 1 208 ? 9.406 -35.406 -3.852 1 92.62 208 LYS A O 1
ATOM 1558 N N . LYS A 1 209 ? 9.969 -35.281 -6.039 1 92 209 LYS A N 1
ATOM 1559 C CA . LYS A 1 209 ? 11.109 -36.188 -5.93 1 92 209 LYS A CA 1
ATOM 1560 C C . LYS A 1 209 ? 12.391 -35.406 -5.629 1 92 209 LYS A C 1
ATOM 1562 O O . LYS A 1 209 ? 13.484 -35.969 -5.637 1 92 209 LYS A O 1
ATOM 1567 N N . GLN A 1 210 ? 12.266 -34.094 -5.488 1 88.06 210 GLN A N 1
ATOM 1568 C CA . GLN A 1 210 ? 13.359 -33.188 -5.137 1 88.06 210 GLN A CA 1
ATOM 1569 C C . GLN A 1 210 ? 14.359 -33.062 -6.285 1 88.06 210 GLN A C 1
ATOM 1571 O O . GLN A 1 210 ? 15.57 -32.969 -6.059 1 88.06 210 GLN A O 1
ATOM 1576 N N . GLU A 1 211 ? 13.828 -33.25 -7.449 1 86.19 211 GLU A N 1
ATOM 1577 C CA . GLU A 1 211 ? 14.586 -32.906 -8.648 1 86.19 211 GLU A CA 1
ATOM 1578 C C . GLU A 1 211 ? 14.336 -31.484 -9.102 1 86.19 211 GLU A C 1
ATOM 1580 O O . GLU A 1 211 ? 13.195 -31.016 -9.078 1 86.19 211 GLU A O 1
ATOM 1585 N N . CYS A 1 212 ? 15.367 -30.766 -9.453 1 86.31 212 CYS A N 1
ATOM 1586 C CA . CYS A 1 212 ? 15.211 -29.422 -9.969 1 86.31 212 CYS A CA 1
ATOM 1587 C C . CYS A 1 212 ? 14.508 -29.422 -11.32 1 86.31 212 CYS A C 1
ATOM 1589 O O . CYS A 1 212 ? 15.023 -29.969 -12.289 1 86.31 212 CYS A O 1
ATOM 1591 N N . VAL A 1 213 ? 13.383 -28.828 -11.391 1 88.69 213 VAL A N 1
ATOM 1592 C CA . VAL A 1 213 ? 12.609 -28.891 -12.625 1 88.69 213 VAL A CA 1
ATOM 1593 C C . VAL A 1 213 ? 12.656 -27.547 -13.336 1 88.69 213 VAL A C 1
ATOM 1595 O O . VAL A 1 213 ? 12.438 -27.469 -14.547 1 88.69 213 VAL A O 1
ATOM 1598 N N . LEU A 1 214 ? 12.805 -26.438 -12.633 1 85.94 214 LEU A N 1
ATOM 1599 C CA . LEU A 1 214 ? 13.07 -25.125 -13.188 1 85.94 214 LEU A CA 1
ATOM 1600 C C . LEU A 1 214 ? 14.25 -24.469 -12.477 1 85.94 214 LEU A C 1
ATOM 1602 O O . LEU A 1 214 ? 14.242 -24.328 -11.25 1 85.94 214 LEU A O 1
ATOM 1606 N N . GLY A 1 215 ? 15.305 -24.172 -13.109 1 72 215 GLY A N 1
ATOM 1607 C CA . GLY A 1 215 ? 16.469 -23.594 -12.469 1 72 215 GLY A CA 1
ATOM 1608 C C . GLY A 1 215 ? 17.484 -23.031 -13.453 1 72 215 GLY A C 1
ATOM 1609 O O . GLY A 1 215 ? 17.094 -22.5 -14.492 1 72 215 GLY A O 1
ATOM 1610 N N . HIS A 1 216 ? 18.781 -23.016 -12.969 1 62.59 216 HIS A N 1
ATOM 1611 C CA . HIS A 1 216 ? 19.922 -22.484 -13.719 1 62.59 216 HIS A CA 1
ATOM 1612 C C . HIS A 1 216 ? 20.312 -23.438 -14.852 1 62.59 216 HIS A C 1
ATOM 1614 O O . HIS A 1 216 ? 20.453 -24.641 -14.641 1 62.59 216 HIS A O 1
ATOM 1620 N N . ARG A 1 217 ? 19.828 -22.938 -16.062 1 54.84 217 ARG A N 1
ATOM 1621 C CA . ARG A 1 217 ? 20.359 -23.703 -17.172 1 54.84 217 ARG A CA 1
ATOM 1622 C C . ARG A 1 217 ? 21.781 -23.25 -17.531 1 54.84 217 ARG A C 1
ATOM 1624 O O . ARG A 1 217 ? 22.047 -22.047 -17.609 1 54.84 217 ARG A O 1
ATOM 1631 N N . SER A 1 218 ? 22.734 -23.938 -17.078 1 47.69 218 SER A N 1
ATOM 1632 C CA . SER A 1 218 ? 24.062 -23.547 -17.516 1 47.69 218 SER A CA 1
ATOM 1633 C C . SER A 1 218 ? 24.25 -23.828 -19 1 47.69 218 SER A C 1
ATOM 1635 O O . SER A 1 218 ? 23.625 -24.734 -19.562 1 47.69 218 SER A O 1
ATOM 1637 N N . GLN A 1 219 ? 24.562 -22.844 -19.781 1 47.84 219 GLN A N 1
ATOM 1638 C CA . GLN A 1 219 ? 24.891 -23.047 -21.188 1 47.84 219 GLN A CA 1
ATOM 1639 C C . GLN A 1 219 ? 25.609 -24.375 -21.391 1 47.84 219 GLN A C 1
ATOM 1641 O O . GLN A 1 219 ? 25.406 -25.047 -22.406 1 47.84 219 GLN A O 1
ATOM 1646 N N . THR A 1 220 ? 26.562 -24.469 -20.641 1 45.25 220 THR A N 1
ATOM 1647 C CA . THR A 1 220 ? 27.422 -25.641 -20.875 1 45.25 220 THR A CA 1
ATOM 1648 C C . THR A 1 220 ? 26.812 -26.891 -20.25 1 45.25 220 THR A C 1
ATOM 1650 O O . THR A 1 220 ? 27.125 -28.016 -20.656 1 45.25 220 THR A O 1
ATOM 1653 N N . ILE A 1 221 ? 26.188 -26.672 -19.125 1 44.84 221 ILE A N 1
ATOM 1654 C CA . ILE A 1 221 ? 25.688 -27.859 -18.453 1 44.84 221 ILE A CA 1
ATOM 1655 C C . ILE A 1 221 ? 24.188 -28.016 -18.688 1 44.84 221 ILE A C 1
ATOM 1657 O O . ILE A 1 221 ? 23.406 -27.172 -18.25 1 44.84 221 ILE A O 1
ATOM 1661 N N . LYS A 1 222 ? 23.812 -28.625 -19.703 1 48.97 222 LYS A N 1
ATOM 1662 C CA . LYS A 1 222 ? 22.453 -29.016 -20.078 1 48.97 222 LYS A CA 1
ATOM 1663 C C . LYS A 1 222 ? 21.625 -29.406 -18.844 1 48.97 222 LYS A C 1
ATOM 1665 O O . LYS A 1 222 ? 20.422 -29.625 -18.938 1 48.97 222 LYS A O 1
ATOM 1670 N N . GLU A 1 223 ? 22.328 -29.625 -17.656 1 52.62 223 GLU A N 1
ATOM 1671 C CA . GLU A 1 223 ? 21.578 -30.125 -16.516 1 52.62 223 GLU A CA 1
ATOM 1672 C C . GLU A 1 223 ? 21.078 -28.984 -15.633 1 52.62 223 GLU A C 1
ATOM 1674 O O . GLU A 1 223 ? 21.812 -28.016 -15.391 1 52.62 223 GLU A O 1
ATOM 1679 N N . LYS A 1 224 ? 19.828 -28.844 -15.555 1 56.38 224 LYS A N 1
ATOM 1680 C CA . LYS A 1 224 ? 19.219 -27.938 -14.586 1 56.38 224 LYS A CA 1
ATOM 1681 C C . LYS A 1 224 ? 19.875 -28.094 -13.211 1 56.38 224 LYS A C 1
ATOM 1683 O O . LYS A 1 224 ? 19.922 -29.188 -12.656 1 56.38 224 LYS A O 1
ATOM 1688 N N . ARG A 1 225 ? 21 -27.359 -12.867 1 54.12 225 ARG A N 1
ATOM 1689 C CA . ARG A 1 225 ? 21.734 -27.562 -11.625 1 54.12 225 ARG A CA 1
ATOM 1690 C C . ARG A 1 225 ? 21.297 -26.562 -10.555 1 54.12 225 ARG A C 1
ATOM 1692 O O . ARG A 1 225 ? 20.922 -25.422 -10.875 1 54.12 225 ARG A O 1
ATOM 1699 N N . TYR A 1 226 ? 20.797 -27.078 -9.414 1 53.72 226 TYR A N 1
ATOM 1700 C CA . TYR A 1 226 ? 20.625 -26.312 -8.188 1 53.72 226 TYR A CA 1
ATOM 1701 C C . TYR A 1 226 ? 21.922 -25.625 -7.789 1 53.72 226 TYR A C 1
ATOM 1703 O O . TYR A 1 226 ? 23 -26.203 -7.922 1 53.72 226 TYR A O 1
ATOM 1711 N N . ALA A 1 227 ? 22 -24.391 -7.707 1 50.88 227 ALA A N 1
ATOM 1712 C CA . ALA A 1 227 ? 23.188 -23.641 -7.309 1 50.88 227 ALA A CA 1
ATOM 1713 C C . ALA A 1 227 ? 23.812 -24.234 -6.051 1 50.88 227 ALA A C 1
ATOM 1715 O O . ALA A 1 227 ? 23.391 -23.938 -4.934 1 50.88 227 ALA A O 1
ATOM 1716 N N . THR A 1 228 ? 23.75 -25.516 -5.668 1 45.59 228 THR A N 1
ATOM 1717 C CA . THR A 1 228 ? 24.469 -25.906 -4.461 1 45.59 228 THR A CA 1
ATOM 1718 C C . THR A 1 228 ? 25.922 -25.422 -4.512 1 45.59 228 THR A C 1
ATOM 1720 O O . THR A 1 228 ? 26.359 -24.656 -3.645 1 45.59 228 THR A O 1
ATOM 1723 N N . GLU A 1 229 ? 26.922 -26.453 -4.535 1 42.53 229 GLU A N 1
ATOM 1724 C CA . GLU A 1 229 ? 28.359 -26.562 -4.297 1 42.53 229 GLU A CA 1
ATOM 1725 C C . GLU A 1 229 ? 29.141 -25.656 -5.246 1 42.53 229 GLU A C 1
ATOM 1727 O O . GLU A 1 229 ? 30.125 -25.031 -4.848 1 42.53 229 GLU A O 1
ATOM 1732 N N . GLU A 1 230 ? 28.922 -25.891 -6.477 1 41.16 230 GLU A N 1
ATOM 1733 C CA . GLU A 1 230 ? 29.812 -25.234 -7.422 1 41.16 230 GLU A CA 1
ATOM 1734 C C . GLU A 1 230 ? 29.531 -23.734 -7.473 1 41.16 230 GLU A C 1
ATOM 1736 O O . GLU A 1 230 ? 30.375 -22.953 -7.93 1 41.16 230 GLU A O 1
ATOM 1741 N N . LEU A 1 231 ? 28.328 -23.375 -7.246 1 43.19 231 LEU A N 1
ATOM 1742 C CA . LEU A 1 231 ? 28.188 -21.938 -7.277 1 43.19 231 LEU A CA 1
ATOM 1743 C C . LEU A 1 231 ? 28.953 -21.281 -6.133 1 43.19 231 LEU A C 1
ATOM 1745 O O . LEU A 1 231 ? 29.234 -20.078 -6.164 1 43.19 231 LEU A O 1
ATOM 1749 N N . ILE A 1 232 ? 29.172 -22.062 -5.027 1 39.94 232 ILE A N 1
ATOM 1750 C CA . ILE A 1 232 ? 30.094 -21.578 -4 1 39.94 232 ILE A CA 1
ATOM 1751 C C . ILE A 1 232 ? 31.5 -21.516 -4.562 1 39.94 232 ILE A C 1
ATOM 1753 O O . ILE A 1 232 ? 32.375 -20.844 -4 1 39.94 232 ILE A O 1
ATOM 1757 N N . ASP A 1 233 ? 31.859 -22.453 -5.352 1 38.41 233 ASP A N 1
ATOM 1758 C CA . ASP A 1 233 ? 33.25 -22.281 -5.793 1 38.41 233 ASP A CA 1
ATOM 1759 C C . ASP A 1 233 ? 33.438 -20.953 -6.516 1 38.41 233 ASP A C 1
ATOM 1761 O O . ASP A 1 233 ? 34.406 -20.781 -7.258 1 38.41 233 ASP A O 1
ATOM 1765 N N . MET A 1 234 ? 32.438 -20.328 -6.906 1 36.47 234 MET A N 1
ATOM 1766 C CA . MET A 1 234 ? 32.75 -19 -7.391 1 36.47 234 MET A CA 1
ATOM 1767 C C . MET A 1 234 ? 33.625 -18.25 -6.371 1 36.47 234 MET A C 1
ATOM 1769 O O . MET A 1 234 ? 33.094 -17.422 -5.613 1 36.47 234 MET A O 1
ATOM 1773 N N . ASN A 1 235 ? 34.344 -18.703 -5.613 1 36.31 235 ASN A N 1
ATOM 1774 C CA . ASN A 1 235 ? 35.5 -18.062 -4.98 1 36.31 235 ASN A CA 1
ATOM 1775 C C . ASN A 1 235 ? 36.125 -16.984 -5.875 1 36.31 235 ASN A C 1
ATOM 1777 O O . ASN A 1 235 ? 36.938 -16.188 -5.422 1 36.31 235 ASN A O 1
ATOM 1781 N N . SER A 1 236 ? 36.5 -17.312 -7.141 1 35.09 236 SER A N 1
ATOM 1782 C CA . SER A 1 236 ? 37.375 -16.375 -7.848 1 35.09 236 SER A CA 1
ATOM 1783 C C . SER A 1 236 ? 36.75 -14.984 -7.93 1 35.09 236 SER A C 1
ATOM 1785 O O . SER A 1 236 ? 37.344 -13.992 -7.559 1 35.09 236 SER A O 1
ATOM 1787 N N . THR A 1 237 ? 36.25 -14.625 -9.281 1 35.25 237 THR A N 1
ATOM 1788 C CA . THR A 1 237 ? 36.125 -13.227 -9.703 1 35.25 237 THR A CA 1
ATOM 1789 C C . THR A 1 237 ? 35.094 -12.5 -8.867 1 35.25 237 THR A C 1
ATOM 1791 O O . THR A 1 237 ? 34.188 -13.141 -8.273 1 35.25 237 THR A O 1
ATOM 1794 N N . GLU A 1 238 ? 35.156 -11.086 -8.836 1 36.22 238 GLU A N 1
ATOM 1795 C CA . GLU A 1 238 ? 34.375 -9.984 -8.25 1 36.22 238 GLU A CA 1
ATOM 1796 C C . GLU A 1 238 ? 32.875 -10.242 -8.344 1 36.22 238 GLU A C 1
ATOM 1798 O O . GLU A 1 238 ? 32.281 -10.031 -9.398 1 36.22 238 GLU A O 1
ATOM 1803 N N . ARG A 1 239 ? 32.5 -11.266 -7.926 1 35.03 239 ARG A N 1
ATOM 1804 C CA . ARG A 1 239 ? 31.047 -11.344 -7.762 1 35.03 239 ARG A CA 1
ATOM 1805 C C . ARG A 1 239 ? 30.484 -10.031 -7.223 1 35.03 239 ARG A C 1
ATOM 1807 O O . ARG A 1 239 ? 30.734 -9.672 -6.066 1 35.03 239 ARG A O 1
ATOM 1814 N N . LYS A 1 240 ? 30.516 -9.047 -7.949 1 36.69 240 LYS A N 1
ATOM 1815 C CA . LYS A 1 240 ? 29.719 -7.91 -7.488 1 36.69 240 LYS A CA 1
ATOM 1816 C C . LYS A 1 240 ? 28.312 -8.352 -7.066 1 36.69 240 LYS A C 1
ATOM 1818 O O . LYS A 1 240 ? 27.578 -8.93 -7.863 1 36.69 240 LYS A O 1
ATOM 1823 N N . GLU A 1 241 ? 28.094 -9.047 -5.832 1 40.06 241 GLU A N 1
ATOM 1824 C CA . GLU A 1 241 ? 26.859 -9.25 -5.098 1 40.06 241 GLU A CA 1
ATOM 1825 C C . GLU A 1 241 ? 25.719 -8.414 -5.684 1 40.06 241 GLU A C 1
ATOM 1827 O O . GLU A 1 241 ? 25.5 -7.281 -5.254 1 40.06 241 GLU A O 1
ATOM 1832 N N . GLN A 1 242 ? 25.594 -8.281 -6.914 1 40.12 242 GLN A N 1
ATOM 1833 C CA . GLN A 1 242 ? 24.375 -7.523 -7.242 1 40.12 242 GLN A CA 1
ATOM 1834 C C . GLN A 1 242 ? 23.125 -8.258 -6.77 1 40.12 242 GLN A C 1
ATOM 1836 O O . GLN A 1 242 ? 22.609 -9.125 -7.477 1 40.12 242 GLN A O 1
ATOM 1841 N N . THR A 1 243 ? 23.016 -8.797 -5.574 1 43.94 243 THR A N 1
ATOM 1842 C CA . THR A 1 243 ? 21.797 -9.297 -4.941 1 43.94 243 THR A CA 1
ATOM 1843 C C . THR A 1 243 ? 20.594 -8.469 -5.367 1 43.94 243 THR 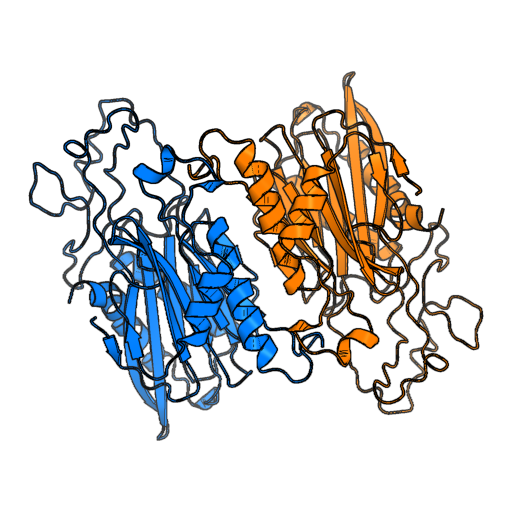A C 1
ATOM 1845 O O . THR A 1 243 ? 20.516 -7.27 -5.082 1 43.94 243 THR A O 1
ATOM 1848 N N . THR A 1 244 ? 20.047 -8.727 -6.551 1 48.91 244 THR A N 1
ATOM 1849 C CA . THR A 1 244 ? 18.875 -8.047 -7.102 1 48.91 244 THR A CA 1
ATOM 1850 C C . THR A 1 244 ? 17.641 -8.289 -6.23 1 48.91 244 THR A C 1
ATOM 1852 O O . THR A 1 244 ? 17.375 -9.43 -5.828 1 48.91 244 THR A O 1
ATOM 1855 N N . THR A 1 245 ? 17.219 -7.445 -5.383 1 52.03 245 THR A N 1
ATOM 1856 C CA . THR A 1 245 ? 15.938 -7.332 -4.691 1 52.03 245 THR A CA 1
ATOM 1857 C C . THR A 1 245 ? 14.781 -7.605 -5.648 1 52.03 245 THR A C 1
ATOM 1859 O O . THR A 1 245 ? 13.797 -6.863 -5.668 1 52.03 245 THR A O 1
ATOM 1862 N N . SER A 1 246 ? 14.961 -8.672 -6.523 1 63.84 246 SER A N 1
ATOM 1863 C CA . SER A 1 246 ? 14.062 -8.766 -7.672 1 63.84 246 SER A CA 1
ATOM 1864 C C . SER A 1 246 ? 13.273 -10.07 -7.645 1 63.84 246 SER A C 1
ATOM 1866 O O . SER A 1 246 ? 12.625 -10.43 -8.633 1 63.84 246 SER A O 1
ATOM 1868 N N . ASN A 1 247 ? 13.234 -10.664 -6.426 1 79.94 247 ASN A N 1
ATOM 1869 C CA . ASN A 1 247 ? 12.617 -11.984 -6.473 1 79.94 247 ASN A CA 1
ATOM 1870 C C . ASN A 1 247 ? 11.383 -12.062 -5.574 1 79.94 247 ASN A C 1
ATOM 1872 O O . ASN A 1 247 ? 11.344 -11.438 -4.512 1 79.94 247 ASN A O 1
ATOM 1876 N N . THR A 1 248 ? 10.422 -12.719 -6.09 1 87.94 248 THR A N 1
ATOM 1877 C CA . THR A 1 248 ? 9.156 -12.734 -5.363 1 87.94 248 THR A CA 1
ATOM 1878 C C . THR A 1 248 ? 8.328 -13.953 -5.742 1 87.94 248 THR A C 1
ATOM 1880 O O . THR A 1 248 ? 8.211 -14.289 -6.922 1 87.94 248 THR A O 1
ATOM 1883 N N . THR A 1 249 ? 7.941 -14.719 -4.816 1 94.88 249 THR A N 1
ATOM 1884 C CA . THR A 1 249 ? 6.848 -15.672 -4.98 1 94.88 249 THR A CA 1
ATOM 1885 C C . THR A 1 249 ? 5.586 -15.172 -4.281 1 94.88 249 THR A C 1
ATOM 1887 O O . THR A 1 249 ? 5.621 -14.836 -3.094 1 94.88 249 THR A O 1
ATOM 1890 N N . LEU A 1 250 ? 4.516 -15.055 -5.02 1 97.88 250 LEU A N 1
ATOM 1891 C CA . LEU A 1 250 ? 3.219 -14.656 -4.48 1 97.88 250 LEU A CA 1
ATOM 1892 C C . LEU A 1 250 ? 2.25 -15.836 -4.469 1 97.88 250 LEU A C 1
ATOM 1894 O O . LEU A 1 250 ? 2.086 -16.516 -5.48 1 97.88 250 LEU A O 1
ATOM 1898 N N . THR A 1 251 ? 1.638 -16.078 -3.328 1 98.44 251 THR A N 1
ATOM 1899 C CA . THR A 1 251 ? 0.71 -17.188 -3.223 1 98.44 251 THR A CA 1
ATOM 1900 C C . THR A 1 251 ? -0.615 -16.75 -2.615 1 98.44 251 THR A C 1
ATOM 1902 O O . THR A 1 251 ? -0.633 -15.953 -1.669 1 98.44 251 THR A O 1
ATOM 1905 N N . VAL A 1 252 ? -1.729 -17.219 -3.184 1 98.75 252 VAL A N 1
ATOM 1906 C CA . VAL A 1 252 ? -3.078 -17.016 -2.67 1 98.75 252 VAL A CA 1
ATOM 1907 C C . VAL A 1 252 ? -3.727 -18.359 -2.355 1 98.75 252 VAL A C 1
ATOM 1909 O O . VAL A 1 252 ? -3.84 -19.219 -3.23 1 98.75 252 VAL A O 1
ATOM 1912 N N . LEU A 1 253 ? -4.074 -18.562 -1.172 1 98.88 253 LEU A N 1
ATOM 1913 C CA . LEU A 1 253 ? -4.922 -19.688 -0.785 1 98.88 253 LEU A CA 1
ATOM 1914 C C . LEU A 1 253 ? -6.348 -19.219 -0.497 1 98.88 253 LEU A C 1
ATOM 1916 O O . LEU A 1 253 ? -6.547 -18.25 0.244 1 98.88 253 LEU A O 1
ATOM 1920 N N . ILE A 1 254 ? -7.344 -19.859 -1.083 1 98.75 254 ILE A N 1
ATOM 1921 C CA . ILE A 1 254 ? -8.75 -19.531 -0.889 1 98.75 254 ILE A CA 1
ATOM 1922 C C . ILE A 1 254 ? -9.5 -20.766 -0.37 1 98.75 254 ILE A C 1
ATOM 1924 O O . ILE A 1 254 ? -9.328 -21.875 -0.897 1 98.75 254 ILE A O 1
ATOM 1928 N N . THR A 1 255 ? -10.281 -20.578 0.65 1 98.75 255 THR A N 1
ATOM 1929 C CA . THR A 1 255 ? -11.172 -21.625 1.154 1 98.75 255 THR A CA 1
ATOM 1930 C C . THR A 1 255 ? -12.562 -21.062 1.413 1 98.75 255 THR A C 1
ATOM 1932 O O . THR A 1 255 ? -12.734 -19.859 1.604 1 98.75 255 THR A O 1
ATOM 1935 N N . ASN A 1 256 ? -13.531 -21.969 1.356 1 98.25 256 ASN A N 1
ATOM 1936 C CA . ASN A 1 256 ? -14.906 -21.531 1.585 1 98.25 256 ASN A CA 1
ATOM 1937 C C . ASN A 1 256 ? -15.289 -21.625 3.061 1 98.25 256 ASN A C 1
ATOM 1939 O O . ASN A 1 256 ? -16.344 -21.156 3.463 1 98.25 256 ASN A O 1
ATOM 1943 N N . VAL A 1 257 ? -14.406 -22.156 3.918 1 98.56 257 VAL A N 1
ATOM 1944 C CA . VAL A 1 257 ? -14.758 -22.359 5.32 1 98.56 257 VAL A CA 1
ATOM 1945 C C . VAL A 1 257 ? -14.242 -21.188 6.16 1 98.56 257 VAL A C 1
ATOM 1947 O O . VAL A 1 257 ? -13.188 -20.625 5.875 1 98.56 257 VAL A O 1
ATOM 1950 N N . THR A 1 258 ? -15.008 -20.859 7.16 1 98.38 258 THR A N 1
ATOM 1951 C CA . THR A 1 258 ? -14.625 -19.812 8.109 1 98.38 258 THR A CA 1
ATOM 1952 C C . THR A 1 258 ? -13.555 -20.328 9.07 1 98.38 258 THR A C 1
ATOM 1954 O O . THR A 1 258 ? -13.695 -21.422 9.633 1 98.38 258 THR A O 1
ATOM 1957 N N . ILE A 1 259 ? -12.516 -19.625 9.141 1 98.06 259 ILE A N 1
ATOM 1958 C CA . ILE A 1 259 ? -11.422 -19.859 10.07 1 98.06 259 ILE A CA 1
ATOM 1959 C C . ILE A 1 259 ? -11.07 -18.578 10.812 1 98.06 259 ILE A C 1
ATOM 1961 O O . ILE A 1 259 ? -11.055 -17.5 10.219 1 98.06 259 ILE A O 1
ATOM 1965 N N . SER A 1 260 ? -10.844 -18.656 12.102 1 96.81 260 SER A N 1
ATOM 1966 C CA . SER A 1 260 ? -10.461 -17.484 12.859 1 96.81 260 SER A CA 1
ATOM 1967 C C . SER A 1 260 ? -9.172 -16.859 12.312 1 96.81 260 SER A C 1
ATOM 1969 O O . SER A 1 260 ? -8.312 -17.578 11.797 1 96.81 260 SER A O 1
ATOM 1971 N N . ASP A 1 261 ? -9.055 -15.594 12.531 1 95.75 261 ASP A N 1
ATOM 1972 C CA . ASP A 1 261 ? -7.867 -14.906 12.031 1 95.75 261 ASP A CA 1
ATOM 1973 C C . ASP A 1 261 ? -6.605 -15.445 12.703 1 95.75 261 ASP A C 1
ATOM 1975 O O . ASP A 1 261 ? -5.555 -15.555 12.062 1 95.75 261 ASP A O 1
ATOM 1979 N N . GLN A 1 262 ? -6.715 -15.703 13.938 1 95.5 262 GLN A N 1
ATOM 1980 C CA . GLN A 1 262 ? -5.566 -16.234 14.664 1 95.5 262 GLN A CA 1
ATOM 1981 C C . GLN A 1 262 ? -5.09 -17.547 14.039 1 95.5 262 GLN A C 1
ATOM 1983 O O . GLN A 1 262 ? -3.896 -17.719 13.781 1 95.5 262 GLN A O 1
ATOM 1988 N N . LEU A 1 263 ? -6.016 -18.422 13.828 1 96 263 LEU A N 1
ATOM 1989 C CA . LEU A 1 263 ? -5.672 -19.719 13.242 1 96 263 LEU A CA 1
ATOM 1990 C C . LEU A 1 263 ? -5.227 -19.562 11.797 1 96 263 LEU A C 1
ATOM 1992 O O . LEU A 1 263 ? -4.277 -20.219 11.359 1 96 263 LEU A O 1
ATOM 1996 N N . LYS A 1 264 ? -5.867 -18.719 11.008 1 97.06 264 LYS A N 1
ATOM 1997 C CA . LYS A 1 264 ? -5.488 -18.453 9.625 1 97.06 264 LYS A CA 1
ATOM 1998 C C . LYS A 1 264 ? -4.043 -17.984 9.531 1 97.06 264 LYS A C 1
ATOM 2000 O O . LYS A 1 264 ? -3.301 -18.406 8.641 1 97.06 264 LYS A O 1
ATOM 2005 N N . ARG A 1 265 ? -3.682 -17.156 10.477 1 96.62 265 ARG A N 1
ATOM 2006 C CA . ARG A 1 265 ? -2.318 -16.625 10.492 1 96.62 265 ARG A CA 1
ATOM 2007 C C . ARG A 1 265 ? -1.308 -17.75 10.719 1 96.62 265 ARG A C 1
ATOM 2009 O O . ARG A 1 265 ? -0.276 -17.812 10.047 1 96.62 265 ARG A O 1
ATOM 2016 N N . GLN A 1 266 ? -1.606 -18.562 11.641 1 94.94 266 GLN A N 1
ATOM 2017 C CA . GLN A 1 266 ? -0.694 -19.656 11.938 1 94.94 266 GLN A CA 1
ATOM 2018 C C . GLN A 1 266 ? -0.602 -20.625 10.758 1 94.94 266 GLN A C 1
ATOM 2020 O O . GLN A 1 266 ? 0.487 -21.094 10.414 1 94.94 266 GLN A O 1
ATOM 2025 N N . LEU A 1 267 ? -1.74 -20.906 10.148 1 96.31 267 LEU A N 1
ATOM 2026 C CA . LEU A 1 267 ? -1.765 -21.797 8.992 1 96.31 267 LEU A CA 1
ATOM 2027 C C . LEU A 1 267 ? -1.008 -21.172 7.816 1 96.31 267 LEU A C 1
ATOM 2029 O O . LEU A 1 267 ? -0.286 -21.875 7.105 1 96.31 267 LEU A O 1
ATOM 2033 N N . ALA A 1 268 ? -1.228 -19.906 7.621 1 97.56 268 ALA A N 1
ATOM 2034 C CA . ALA A 1 268 ? -0.505 -19.219 6.555 1 97.56 268 ALA A CA 1
ATOM 2035 C C . ALA A 1 268 ? 1.004 -19.328 6.75 1 97.56 268 ALA A C 1
ATOM 2037 O O . ALA A 1 268 ? 1.739 -19.609 5.801 1 97.56 268 ALA A O 1
ATOM 2038 N N . LYS A 1 269 ? 1.465 -19.141 7.977 1 95 269 LYS A N 1
ATOM 2039 C CA . LYS A 1 269 ? 2.885 -19.266 8.289 1 95 269 LYS A CA 1
ATOM 2040 C C . LYS A 1 269 ? 3.393 -20.672 7.996 1 95 269 LYS A C 1
ATOM 2042 O O . LYS A 1 269 ? 4.465 -20.844 7.41 1 95 269 LYS A O 1
ATOM 2047 N N . GLN A 1 270 ? 2.66 -21.578 8.406 1 94.38 270 GLN A N 1
ATOM 2048 C CA . GLN A 1 270 ? 3.029 -22.969 8.219 1 94.38 270 GLN A CA 1
ATOM 2049 C C . GLN A 1 270 ? 3.135 -23.328 6.738 1 94.38 270 GLN A C 1
ATOM 2051 O O . GLN A 1 270 ? 4.152 -23.859 6.293 1 94.38 270 GLN A O 1
ATOM 2056 N N . LEU A 1 271 ? 2.1 -23.031 6.023 1 96.31 271 LEU A N 1
ATOM 2057 C CA . LEU A 1 271 ? 2.027 -23.406 4.617 1 96.31 271 LEU A CA 1
ATOM 2058 C C . LEU A 1 271 ? 3.043 -22.625 3.791 1 96.31 271 LEU A C 1
ATOM 2060 O O . LEU A 1 271 ? 3.668 -23.172 2.881 1 96.31 271 LEU A O 1
ATOM 2064 N N . HIS A 1 272 ? 3.17 -21.359 4.133 1 96.38 272 HIS A N 1
ATOM 2065 C CA . HIS A 1 272 ? 4.18 -20.531 3.479 1 96.38 272 HIS A CA 1
ATOM 2066 C C . HIS A 1 272 ? 5.574 -21.109 3.674 1 96.38 272 HIS A C 1
ATOM 2068 O O . HIS A 1 272 ? 6.363 -21.188 2.729 1 96.38 272 HIS A O 1
ATOM 2074 N N . SER A 1 273 ? 5.867 -21.562 4.848 1 93.19 273 SER A N 1
ATOM 2075 C CA . SER A 1 273 ? 7.16 -22.156 5.164 1 93.19 273 SER A CA 1
ATOM 2076 C C . SER A 1 273 ? 7.367 -23.469 4.41 1 93.19 273 SER A C 1
ATOM 2078 O O . SER A 1 273 ? 8.492 -23.781 4.008 1 93.19 273 SER A O 1
ATOM 2080 N N . GLU A 1 274 ? 6.336 -24.172 4.23 1 94.25 274 GLU A N 1
ATOM 2081 C CA . GLU A 1 274 ? 6.418 -25.469 3.553 1 94.25 274 GLU A CA 1
ATOM 2082 C C . GLU A 1 274 ? 6.863 -25.297 2.102 1 94.25 274 GLU A C 1
ATOM 2084 O O . GLU A 1 274 ? 7.371 -26.25 1.491 1 94.25 274 GLU A O 1
ATOM 2089 N N . MET A 1 275 ? 6.664 -24.203 1.534 1 95 275 MET A N 1
ATOM 2090 C CA . MET A 1 275 ? 7.02 -23.938 0.142 1 95 275 MET A CA 1
ATOM 2091 C C . MET A 1 275 ? 8.531 -24 -0.054 1 95 275 MET A C 1
ATOM 2093 O O . MET A 1 275 ? 9.008 -24.234 -1.168 1 95 275 MET A O 1
ATOM 2097 N N . SER A 1 276 ? 9.312 -23.859 1.015 1 91.81 276 SER A N 1
ATOM 2098 C CA . SER A 1 276 ? 10.766 -23.938 0.957 1 91.81 276 SER A CA 1
ATOM 2099 C C . SER A 1 276 ? 11.234 -25.328 0.553 1 91.81 276 SER A C 1
ATOM 2101 O O . SER A 1 276 ? 12.375 -25.516 0.119 1 91.81 276 SER A O 1
ATOM 2103 N N . THR A 1 277 ? 10.383 -26.25 0.678 1 92.38 277 THR A N 1
ATOM 2104 C CA . THR A 1 277 ? 10.703 -27.609 0.255 1 92.38 277 THR A CA 1
ATOM 2105 C C . THR A 1 277 ? 10.773 -27.703 -1.267 1 92.38 277 THR A C 1
ATOM 2107 O O . THR A 1 277 ? 11.492 -28.547 -1.811 1 92.38 277 THR A O 1
ATOM 2110 N N . PHE A 1 278 ? 10.117 -26.781 -1.964 1 93.94 278 PHE A N 1
ATOM 2111 C CA . PHE A 1 278 ? 9.969 -26.906 -3.408 1 93.94 278 PHE A CA 1
ATOM 2112 C C . PHE A 1 278 ? 10.641 -25.75 -4.129 1 93.94 278 PHE A C 1
ATOM 2114 O O . PHE A 1 278 ? 10.805 -25.781 -5.352 1 93.94 278 PHE A O 1
ATOM 2121 N N . ILE A 1 279 ? 10.883 -24.734 -3.473 1 91.5 279 ILE A N 1
ATOM 2122 C CA . ILE A 1 279 ? 11.602 -23.578 -3.994 1 91.5 279 ILE A CA 1
ATOM 2123 C C . ILE A 1 279 ? 12.836 -23.297 -3.137 1 91.5 279 ILE A C 1
ATOM 2125 O O . ILE A 1 279 ? 12.727 -23.047 -1.936 1 91.5 279 ILE A O 1
ATOM 2129 N N . ARG A 1 280 ? 14.039 -23.25 -3.803 1 85.69 280 ARG A N 1
ATOM 2130 C CA . ARG A 1 280 ? 15.281 -23.078 -3.047 1 85.69 280 ARG A CA 1
ATOM 2131 C C . ARG A 1 280 ? 16.281 -22.234 -3.822 1 85.69 280 ARG A C 1
ATOM 2133 O O . ARG A 1 280 ? 16.625 -22.562 -4.965 1 85.69 280 ARG A O 1
ATOM 2140 N N . PRO A 1 281 ? 16.828 -21.234 -3.076 1 85.94 281 PRO A N 1
ATOM 2141 C CA . PRO A 1 281 ? 16.438 -20.703 -1.771 1 85.94 281 PRO A CA 1
ATOM 2142 C C . PRO A 1 281 ? 15.078 -20 -1.81 1 85.94 281 PRO A C 1
ATOM 2144 O O . PRO A 1 281 ? 14.547 -19.734 -2.891 1 85.94 281 PRO A O 1
ATOM 2147 N N . PHE A 1 282 ? 14.492 -19.891 -0.646 1 86.62 282 PHE A N 1
ATOM 2148 C CA . PHE A 1 282 ? 13.188 -19.266 -0.466 1 86.62 282 PHE A CA 1
ATOM 2149 C C . PHE A 1 282 ? 13.195 -18.328 0.736 1 86.62 282 PHE A C 1
ATOM 2151 O O . PHE A 1 282 ? 13.836 -18.609 1.749 1 86.62 282 PHE A O 1
ATOM 2158 N N . ASN A 1 283 ? 12.461 -17.172 0.583 1 85.69 283 ASN A N 1
ATOM 2159 C CA . ASN A 1 283 ? 12.312 -16.172 1.648 1 85.69 283 ASN A CA 1
ATOM 2160 C C . ASN A 1 283 ? 13.648 -15.531 2.004 1 85.69 283 ASN A C 1
ATOM 2162 O O . ASN A 1 283 ? 13.984 -15.406 3.182 1 85.69 283 ASN A O 1
ATOM 2166 N N . THR A 1 284 ? 14.391 -15.18 0.94 1 79.69 284 THR A N 1
ATOM 2167 C CA . THR A 1 284 ? 15.648 -14.484 1.16 1 79.69 284 THR A CA 1
ATOM 2168 C C . THR A 1 284 ? 15.406 -13.008 1.461 1 79.69 284 THR A C 1
ATOM 2170 O O . THR A 1 284 ? 14.305 -12.492 1.245 1 79.69 284 THR A O 1
ATOM 2173 N N . PRO A 1 285 ? 16.375 -12.312 1.925 1 75.5 285 PRO A N 1
ATOM 2174 C CA . PRO A 1 285 ? 16.234 -10.883 2.191 1 75.5 285 PRO A CA 1
ATOM 2175 C C . PRO A 1 285 ? 15.875 -10.086 0.939 1 75.5 285 PRO A C 1
ATOM 2177 O O . PRO A 1 285 ? 15.336 -8.984 1.04 1 75.5 285 PRO A O 1
ATOM 2180 N N . ASP A 1 286 ? 16.125 -10.633 -0.217 1 76 286 ASP A N 1
ATOM 2181 C CA . ASP A 1 286 ? 15.898 -9.922 -1.47 1 76 286 ASP A CA 1
ATOM 2182 C C . ASP A 1 286 ? 14.594 -10.367 -2.125 1 76 286 ASP A C 1
ATOM 2184 O O . ASP A 1 286 ? 14.305 -10 -3.266 1 76 286 ASP A O 1
ATOM 2188 N N . ASP A 1 287 ? 13.852 -11.164 -1.344 1 81.38 287 ASP A N 1
ATOM 2189 C CA . ASP A 1 287 ? 12.594 -11.672 -1.87 1 81.38 287 ASP A CA 1
ATOM 2190 C C . ASP A 1 287 ? 11.414 -10.852 -1.353 1 81.38 287 ASP A C 1
ATOM 2192 O O . ASP A 1 287 ? 11.484 -10.266 -0.27 1 81.38 287 ASP A O 1
ATOM 2196 N N . GLY A 1 288 ? 10.312 -10.789 -2.154 1 90.44 288 GLY A N 1
ATOM 2197 C CA . GLY A 1 288 ? 9.055 -10.195 -1.741 1 90.44 288 GLY A CA 1
ATOM 2198 C C . GLY A 1 288 ? 7.977 -11.219 -1.435 1 90.44 288 GLY A C 1
ATOM 2199 O O . GLY A 1 288 ? 6.785 -10.945 -1.602 1 90.44 288 GLY A O 1
ATOM 2200 N N . ASP A 1 289 ? 8.406 -12.383 -0.974 1 93.62 289 ASP A N 1
ATOM 2201 C CA . ASP A 1 289 ? 7.492 -13.508 -0.804 1 93.62 289 ASP A CA 1
ATOM 2202 C C . ASP A 1 289 ? 6.32 -13.133 0.098 1 93.62 289 ASP A C 1
ATOM 2204 O O . ASP A 1 289 ? 6.52 -12.656 1.217 1 93.62 289 ASP A O 1
ATOM 2208 N N . THR A 1 290 ? 5.109 -13.328 -0.402 1 96.06 290 THR A N 1
ATOM 2209 C CA . THR A 1 290 ? 3.883 -12.969 0.295 1 96.06 290 THR A CA 1
ATOM 2210 C C . THR A 1 290 ? 2.814 -14.039 0.107 1 96.06 290 THR A C 1
ATOM 2212 O O . THR A 1 290 ? 2.645 -14.57 -0.994 1 96.06 290 THR A O 1
ATOM 2215 N N . PHE A 1 291 ? 2.182 -14.398 1.191 1 97.81 291 PHE A N 1
ATOM 2216 C CA . PHE A 1 291 ? 1.137 -15.414 1.229 1 97.81 291 PHE A CA 1
ATOM 2217 C C . PHE A 1 291 ? -0.185 -14.812 1.692 1 97.81 291 PHE A C 1
ATOM 2219 O O . PHE A 1 291 ? -0.294 -14.344 2.826 1 97.81 291 PHE A O 1
ATOM 2226 N N . PHE A 1 292 ? -1.221 -14.836 0.786 1 98.5 292 PHE A N 1
ATOM 2227 C CA . PHE A 1 292 ? -2.574 -14.406 1.114 1 98.5 292 PHE A CA 1
ATOM 2228 C C . PHE A 1 292 ? -3.457 -15.602 1.453 1 98.5 292 PHE A C 1
ATOM 2230 O O . PHE A 1 292 ? -3.605 -16.516 0.644 1 98.5 292 PHE A O 1
ATOM 2237 N N . PHE A 1 293 ? -4.02 -15.594 2.604 1 98.81 293 PHE A N 1
ATOM 2238 C CA . PHE A 1 293 ? -4.945 -16.625 3.029 1 98.81 293 PHE A CA 1
ATOM 2239 C C . PHE A 1 293 ? -6.359 -16.078 3.154 1 98.81 293 PHE A C 1
ATOM 2241 O O . PHE A 1 293 ? -6.652 -15.305 4.07 1 98.81 293 PHE A O 1
ATOM 2248 N N . VAL A 1 294 ? -7.27 -16.578 2.25 1 98.69 294 VAL A N 1
ATOM 2249 C CA . VAL A 1 294 ? -8.617 -16.031 2.164 1 98.69 294 VAL A CA 1
ATOM 2250 C C . VAL A 1 294 ? -9.641 -17.078 2.58 1 98.69 294 VAL A C 1
ATOM 2252 O O . VAL A 1 294 ? -9.57 -18.234 2.133 1 98.69 294 VAL A O 1
ATOM 2255 N N . SER A 1 295 ? -10.547 -16.672 3.4 1 98.75 295 SER A N 1
ATOM 2256 C CA . SER A 1 295 ? -11.797 -17.406 3.619 1 98.75 295 SER A CA 1
ATOM 2257 C C . SER A 1 295 ? -12.977 -16.656 3.006 1 98.75 295 SER A C 1
ATOM 2259 O O . SER A 1 295 ? -13.211 -15.484 3.309 1 98.75 295 SER A O 1
ATOM 2261 N N . THR A 1 296 ? -13.75 -17.344 2.162 1 98.12 296 THR A N 1
ATOM 2262 C CA . THR A 1 296 ? -14.953 -16.734 1.624 1 98.12 296 THR A CA 1
ATOM 2263 C C . THR A 1 296 ? -16.094 -16.797 2.641 1 98.12 296 THR A C 1
ATOM 2265 O O . THR A 1 296 ? -17.125 -16.125 2.471 1 98.12 296 THR A O 1
ATOM 2268 N N . ASN A 1 297 ? -15.93 -17.609 3.654 1 97.88 297 ASN A N 1
ATOM 2269 C CA . ASN A 1 297 ? -16.812 -17.688 4.816 1 97.88 297 ASN A CA 1
ATOM 2270 C C . ASN A 1 297 ? -18.203 -18.172 4.43 1 97.88 297 ASN A C 1
ATOM 2272 O O . ASN A 1 297 ? -19.203 -17.703 4.98 1 97.88 297 ASN A O 1
ATOM 2276 N N . GLU A 1 298 ? -18.328 -19.016 3.479 1 97.12 298 GLU A N 1
ATOM 2277 C CA . GLU A 1 298 ? -19.594 -19.625 3.076 1 97.12 298 GLU A CA 1
ATOM 2278 C C . GLU A 1 298 ? -20.031 -20.703 4.055 1 97.12 298 GLU A C 1
ATOM 2280 O O . GLU A 1 298 ? -21.219 -20.938 4.266 1 97.12 298 GLU A O 1
ATOM 2285 N N . LEU A 1 299 ? -19.031 -21.438 4.566 1 97.5 299 LEU A N 1
ATOM 2286 C CA . LEU A 1 299 ? -19.281 -22.469 5.574 1 97.5 299 LEU A CA 1
ATOM 2287 C C . LEU A 1 299 ? -18.828 -21.984 6.953 1 97.5 299 LEU A C 1
ATOM 2289 O O . LEU A 1 299 ? -17.797 -21.328 7.086 1 97.5 299 LEU A O 1
ATOM 2293 N N . SER A 1 300 ? -19.531 -22.375 7.945 1 97.31 300 SER A N 1
ATOM 2294 C CA . SER A 1 300 ? -19.203 -21.969 9.305 1 97.31 300 SER A CA 1
ATOM 2295 C C . SER A 1 300 ? -17.953 -22.688 9.805 1 97.31 300 SER A C 1
ATOM 2297 O O . SER A 1 300 ? -17.484 -23.641 9.188 1 97.31 300 SER A O 1
ATOM 2299 N N . GLU A 1 301 ? -17.484 -22.234 10.891 1 96.88 301 GLU A N 1
ATOM 2300 C CA . GLU A 1 301 ? -16.266 -22.766 11.5 1 96.88 301 GLU A CA 1
ATOM 2301 C C . GLU A 1 301 ? -16.438 -24.219 11.906 1 96.88 301 GLU A C 1
ATOM 2303 O O . GLU A 1 301 ? -15.461 -24.953 12.055 1 96.88 301 GLU A O 1
ATOM 2308 N N . ASN A 1 302 ? -17.672 -24.656 12.016 1 96.12 302 ASN A N 1
ATOM 2309 C CA . ASN A 1 302 ? -17.969 -26.016 12.422 1 96.12 302 ASN A CA 1
ATOM 2310 C C . ASN A 1 302 ? -17.562 -27.016 11.344 1 96.12 302 ASN A C 1
ATOM 2312 O O . ASN A 1 302 ? -17.438 -28.219 11.609 1 96.12 302 ASN A O 1
ATOM 2316 N N . HIS A 1 303 ? -17.328 -26.547 10.156 1 97.12 303 HIS A N 1
ATOM 2317 C CA . HIS A 1 303 ? -16.969 -27.422 9.055 1 97.12 303 HIS A CA 1
ATOM 2318 C C . HIS A 1 303 ? -15.453 -27.516 8.906 1 97.12 303 HIS A C 1
ATOM 2320 O O . HIS A 1 303 ? -14.953 -28.266 8.062 1 97.12 303 HIS A O 1
ATOM 2326 N N . PHE A 1 304 ? -14.727 -26.812 9.688 1 96.38 304 PHE A N 1
ATOM 2327 C CA . PHE A 1 304 ? -13.266 -26.828 9.633 1 96.38 304 PHE A CA 1
ATOM 2328 C C . PHE A 1 304 ? -12.703 -27.953 10.477 1 96.38 304 PHE A C 1
ATOM 2330 O O . PHE A 1 304 ? -13.023 -28.078 11.664 1 96.38 304 PHE A O 1
ATOM 2337 N N . ARG A 1 305 ? -11.922 -28.812 9.891 1 95.06 305 ARG A N 1
ATOM 2338 C CA . ARG A 1 305 ? -11.148 -29.859 10.547 1 95.06 305 ARG A CA 1
ATOM 2339 C C . ARG A 1 305 ? -9.648 -29.672 10.305 1 95.06 305 ARG A C 1
ATOM 2341 O O . ARG A 1 305 ? -9.172 -29.844 9.18 1 95.06 305 ARG A O 1
ATOM 2348 N N . TYR A 1 306 ? -8.922 -29.391 11.32 1 94.31 306 TYR A N 1
ATOM 2349 C CA . TYR A 1 306 ? -7.531 -28.953 11.219 1 94.31 306 TYR A CA 1
ATOM 2350 C C . TYR A 1 306 ? -6.699 -29.969 10.453 1 94.31 306 TYR A C 1
ATOM 2352 O O . TYR A 1 306 ? -5.984 -29.609 9.508 1 94.31 306 TYR A O 1
ATOM 2360 N N . ILE A 1 307 ? -6.773 -31.219 10.789 1 94.5 307 ILE A N 1
ATOM 2361 C CA . ILE A 1 307 ? -5.922 -32.25 10.203 1 94.5 307 ILE A CA 1
ATOM 2362 C C . ILE A 1 307 ? -6.273 -32.438 8.734 1 94.5 307 ILE A C 1
ATOM 2364 O O . ILE A 1 307 ? -5.383 -32.5 7.883 1 94.5 307 ILE A O 1
ATOM 2368 N N . ASP A 1 308 ? -7.566 -32.531 8.383 1 96.75 308 ASP A N 1
ATOM 2369 C CA . ASP A 1 308 ? -7.996 -32.719 7 1 96.75 308 ASP A CA 1
ATOM 2370 C C . ASP A 1 308 ? -7.586 -31.516 6.148 1 96.75 308 ASP A C 1
ATOM 2372 O O . ASP A 1 308 ? -7.09 -31.688 5.031 1 96.75 308 ASP A O 1
ATOM 2376 N N . PHE A 1 309 ? -7.746 -30.359 6.719 1 97.62 309 PHE A N 1
ATOM 2377 C CA . PHE A 1 309 ? -7.445 -29.125 5.996 1 97.62 309 PHE A CA 1
ATOM 2378 C C . PHE A 1 309 ? -5.953 -29.016 5.703 1 97.62 309 PHE A C 1
ATOM 2380 O O . PHE A 1 309 ? -5.559 -28.797 4.555 1 97.62 309 PHE A O 1
ATOM 2387 N N . THR A 1 310 ? -5.168 -29.172 6.738 1 96.75 310 THR A N 1
ATOM 2388 C CA . THR A 1 310 ? -3.727 -29 6.594 1 96.75 310 THR A CA 1
ATOM 2389 C C . THR A 1 310 ? -3.141 -30.078 5.691 1 96.75 310 THR A C 1
ATOM 2391 O O . THR A 1 310 ? -2.225 -29.812 4.906 1 96.75 310 THR A O 1
ATOM 2394 N N . SER A 1 311 ? -3.668 -31.281 5.809 1 96.06 311 SER A N 1
ATOM 2395 C CA . SER A 1 311 ? -3.209 -32.375 4.945 1 96.06 311 SER A CA 1
ATOM 2396 C C . SER A 1 311 ? -3.496 -32.062 3.479 1 96.06 311 SER A C 1
ATOM 2398 O O . SER A 1 311 ? -2.625 -32.219 2.623 1 96.06 311 SER A O 1
ATOM 2400 N N . LEU A 1 312 ? -4.676 -31.656 3.225 1 97.56 312 LEU A N 1
ATOM 2401 C CA . LEU A 1 312 ? -5.055 -31.344 1.851 1 97.56 312 LEU A CA 1
ATOM 2402 C C . LEU A 1 312 ? -4.258 -30.156 1.324 1 97.56 312 LEU A C 1
ATOM 2404 O O . LEU A 1 312 ? -3.758 -30.188 0.197 1 97.56 312 LEU A O 1
ATOM 2408 N N . ALA A 1 313 ? -4.176 -29.078 2.117 1 98.06 313 ALA A N 1
ATOM 2409 C CA . ALA A 1 313 ? -3.436 -27.891 1.706 1 98.06 313 ALA A CA 1
ATOM 2410 C C . ALA A 1 313 ? -1.981 -28.234 1.394 1 98.06 313 ALA A C 1
ATOM 2412 O O . ALA A 1 313 ? -1.429 -27.766 0.393 1 98.06 313 ALA A O 1
ATOM 2413 N N . SER A 1 314 ? -1.383 -29.047 2.227 1 96.56 314 SER A N 1
ATOM 2414 C CA . SER A 1 314 ? 0.006 -29.453 2.039 1 96.56 314 SER A CA 1
ATOM 2415 C C . SER A 1 314 ? 0.18 -30.25 0.75 1 96.56 314 SER A C 1
ATOM 2417 O O . SER A 1 314 ? 1.227 -30.172 0.103 1 96.56 314 SER A O 1
ATOM 2419 N N . LYS A 1 315 ? -0.757 -31 0.416 1 96.25 315 LYS A N 1
ATOM 2420 C CA . LYS A 1 315 ? -0.729 -31.766 -0.83 1 96.25 315 LYS A CA 1
ATOM 2421 C C . LYS A 1 315 ? -0.887 -30.844 -2.039 1 96.25 315 LYS A C 1
ATOM 2423 O O . LYS A 1 315 ? -0.234 -31.047 -3.064 1 96.25 315 LYS A O 1
ATOM 2428 N N . LEU A 1 316 ? -1.723 -29.859 -1.91 1 97.88 316 LEU A N 1
ATOM 2429 C CA . LEU A 1 316 ? -2.059 -28.984 -3.029 1 97.88 316 LEU A CA 1
ATOM 2430 C C . LEU A 1 316 ? -0.937 -27.984 -3.295 1 97.88 316 LEU A C 1
ATOM 2432 O O . LEU A 1 316 ? -0.802 -27.469 -4.41 1 97.88 316 LEU A O 1
ATOM 2436 N N . LEU A 1 317 ? -0.143 -27.703 -2.287 1 97.06 317 LEU A N 1
ATOM 2437 C CA . LEU A 1 317 ? 0.904 -26.688 -2.412 1 97.06 317 LEU A CA 1
ATOM 2438 C C . LEU A 1 317 ? 1.876 -27.047 -3.529 1 97.06 317 LEU A C 1
ATOM 2440 O O . LEU A 1 317 ? 2.064 -26.281 -4.469 1 97.06 317 LEU A O 1
ATOM 2444 N N . PRO A 1 318 ? 2.514 -28.219 -3.5 1 95.94 318 PRO A N 1
ATOM 2445 C CA . PRO A 1 318 ? 3.4 -28.562 -4.613 1 95.94 318 PRO A CA 1
ATOM 2446 C C . PRO A 1 318 ? 2.654 -28.719 -5.938 1 95.94 318 PRO A C 1
ATOM 2448 O O . PRO A 1 318 ? 3.211 -28.422 -7 1 95.94 318 PRO A O 1
ATOM 2451 N N . ASP A 1 319 ? 1.389 -29.203 -5.906 1 97.12 319 ASP A N 1
ATOM 2452 C CA . ASP A 1 319 ? 0.604 -29.297 -7.133 1 97.12 319 ASP A CA 1
ATOM 2453 C C . ASP A 1 319 ? 0.452 -27.938 -7.801 1 97.12 319 ASP A C 1
ATOM 2455 O O . ASP A 1 319 ? 0.525 -27.828 -9.023 1 97.12 319 ASP A O 1
ATOM 2459 N N . ALA A 1 320 ? 0.181 -26.922 -6.98 1 97.94 320 ALA A N 1
ATOM 2460 C CA . ALA A 1 320 ? 0.042 -25.578 -7.5 1 97.94 320 ALA A CA 1
ATOM 2461 C C . ALA A 1 320 ? 1.35 -25.078 -8.117 1 97.94 320 ALA A C 1
ATOM 2463 O O . ALA A 1 320 ? 1.355 -24.531 -9.227 1 97.94 320 ALA A O 1
ATOM 2464 N N . ILE A 1 321 ? 2.436 -25.266 -7.449 1 96.81 321 ILE A N 1
ATOM 2465 C CA . ILE A 1 321 ? 3.754 -24.828 -7.895 1 96.81 321 ILE A CA 1
ATOM 2466 C C . ILE A 1 321 ? 4.133 -25.547 -9.188 1 96.81 321 ILE A C 1
ATOM 2468 O O . ILE A 1 321 ? 4.633 -24.938 -10.125 1 96.81 321 ILE A O 1
ATOM 2472 N N . LEU A 1 322 ? 3.855 -26.812 -9.289 1 95.75 322 LEU A N 1
ATOM 2473 C CA . LEU A 1 322 ? 4.348 -27.656 -10.375 1 95.75 322 LEU A CA 1
ATOM 2474 C C . LEU A 1 322 ? 3.369 -27.672 -11.539 1 95.75 322 LEU A C 1
ATOM 2476 O O . LEU A 1 322 ? 3.676 -28.219 -12.602 1 95.75 322 LEU A O 1
ATOM 2480 N N . SER A 1 323 ? 2.188 -27.094 -11.383 1 95.56 323 SER A N 1
ATOM 2481 C CA . SER A 1 323 ? 1.183 -27.094 -12.445 1 95.56 323 SER A CA 1
ATOM 2482 C C . SER A 1 323 ? 1.667 -26.344 -13.672 1 95.56 323 SER A C 1
ATOM 2484 O O . SER A 1 323 ? 1.103 -26.484 -14.758 1 95.56 323 SER A O 1
ATOM 2486 N N . ILE A 1 324 ? 2.674 -25.562 -13.539 1 90.25 324 ILE A N 1
ATOM 2487 C CA . ILE A 1 324 ? 3.215 -24.797 -14.648 1 90.25 324 ILE A CA 1
ATOM 2488 C C . ILE A 1 324 ? 4.027 -25.703 -15.562 1 90.25 324 ILE A C 1
ATOM 2490 O O . ILE A 1 324 ? 4.312 -25.359 -16.719 1 90.25 324 ILE A O 1
ATOM 2494 N N . ILE A 1 325 ? 4.648 -26.766 -15.055 1 82.88 325 ILE A N 1
ATOM 2495 C CA . ILE A 1 325 ? 5.5 -27.688 -15.789 1 82.88 325 ILE A CA 1
ATOM 2496 C C . ILE A 1 325 ? 4.648 -28.781 -16.422 1 82.88 325 ILE A C 1
ATOM 2498 O O . ILE A 1 325 ? 4.949 -29.266 -17.516 1 82.88 325 ILE A O 1
ATOM 2502 N N . GLU A 1 326 ? 3.641 -29.281 -15.672 1 65.25 326 GLU A N 1
ATOM 2503 C CA . GLU A 1 326 ? 2.91 -30.453 -16.141 1 65.25 326 GLU A CA 1
ATOM 2504 C C . GLU A 1 326 ? 1.965 -30.109 -17.281 1 65.25 326 GLU A C 1
ATOM 2506 O O . GLU A 1 326 ? 1.529 -28.953 -17.406 1 65.25 326 GLU A O 1
ATOM 2511 N N . MET B 1 1 ? -2.143 32.594 0.831 1 67.06 1 MET B N 1
ATOM 2512 C CA . MET B 1 1 ? -2.068 31.312 1.524 1 67.06 1 MET B CA 1
ATOM 2513 C C . MET B 1 1 ? -0.957 31.312 2.568 1 67.06 1 MET B C 1
ATOM 2515 O O . MET B 1 1 ? 0.155 31.781 2.293 1 67.06 1 MET B O 1
ATOM 2519 N N . LYS B 1 2 ? -1.364 31.109 3.811 1 84.81 2 LYS B N 1
ATOM 2520 C CA . LYS B 1 2 ? -0.383 31.062 4.891 1 84.81 2 LYS B CA 1
ATOM 2521 C C . LYS B 1 2 ? 0.656 29.969 4.645 1 84.81 2 LYS B C 1
ATOM 2523 O O . LYS B 1 2 ? 0.328 28.891 4.133 1 84.81 2 LYS B O 1
ATOM 2528 N N . GLN B 1 3 ? 1.967 30.297 4.898 1 90.56 3 GLN B N 1
ATOM 2529 C CA . GLN B 1 3 ? 3.053 29.344 4.707 1 90.56 3 GLN B CA 1
ATOM 2530 C C . GLN B 1 3 ? 3.947 29.266 5.941 1 90.56 3 GLN B C 1
ATOM 2532 O O . GLN B 1 3 ? 4.121 30.266 6.645 1 90.56 3 GLN B O 1
ATOM 2537 N N . VAL B 1 4 ? 4.352 28.094 6.184 1 91.56 4 VAL B N 1
ATOM 2538 C CA . VAL B 1 4 ? 5.43 27.891 7.148 1 91.56 4 VAL B CA 1
ATOM 2539 C C . VAL B 1 4 ? 6.773 27.906 6.426 1 91.56 4 VAL B C 1
ATOM 2541 O O . VAL B 1 4 ? 6.957 27.188 5.441 1 91.56 4 VAL B O 1
ATOM 2544 N N . ILE B 1 5 ? 7.664 28.703 6.91 1 89.31 5 ILE B N 1
ATOM 2545 C CA . ILE B 1 5 ? 9 28.781 6.324 1 89.31 5 ILE B CA 1
ATOM 2546 C C . ILE B 1 5 ? 9.883 27.672 6.922 1 89.31 5 ILE B C 1
ATOM 2548 O O . ILE B 1 5 ? 9.953 27.531 8.148 1 89.31 5 ILE B O 1
ATOM 2552 N N . LEU B 1 6 ? 10.516 26.953 6.008 1 92.69 6 LEU B N 1
ATOM 2553 C CA . LEU B 1 6 ? 11.352 25.828 6.414 1 92.69 6 LEU B CA 1
ATOM 2554 C C . LEU B 1 6 ? 12.82 26.125 6.152 1 92.69 6 LEU B C 1
ATOM 2556 O O . LEU B 1 6 ? 13.148 27.094 5.461 1 92.69 6 LEU B O 1
ATOM 2560 N N . GLY B 1 7 ? 13.703 25.375 6.73 1 91.69 7 GLY B N 1
ATOM 2561 C CA . GLY B 1 7 ? 15.125 25.594 6.52 1 91.69 7 GLY B CA 1
ATOM 2562 C C . GLY B 1 7 ? 15.867 24.328 6.105 1 91.69 7 GLY B C 1
ATOM 2563 O O . GLY B 1 7 ? 17.031 24.141 6.465 1 91.69 7 GLY B O 1
ATOM 2564 N N . PHE B 1 8 ? 15.219 23.406 5.453 1 91.75 8 PHE B N 1
ATOM 2565 C CA . PHE B 1 8 ? 15.867 22.156 5.055 1 91.75 8 PHE B CA 1
ATOM 2566 C C . PHE B 1 8 ? 16.734 22.375 3.82 1 91.75 8 PHE B C 1
ATOM 2568 O O . PHE B 1 8 ? 17.484 21.484 3.43 1 91.75 8 PHE B O 1
ATOM 2575 N N . ASP B 1 9 ? 16.719 23.5 3.244 1 87 9 ASP B N 1
ATOM 2576 C CA . ASP B 1 9 ? 17.453 23.766 2.014 1 87 9 ASP B CA 1
ATOM 2577 C C . ASP B 1 9 ? 17.047 22.812 0.901 1 87 9 ASP B C 1
ATOM 2579 O O . ASP B 1 9 ? 15.852 22.656 0.615 1 87 9 ASP B O 1
ATOM 2583 N N . ASP B 1 10 ? 17.938 22.031 0.24 1 91.31 10 ASP B N 1
ATOM 2584 C CA . ASP B 1 10 ? 17.594 21.266 -0.958 1 91.31 10 ASP B CA 1
ATOM 2585 C C . ASP B 1 10 ? 17.312 19.812 -0.62 1 91.31 10 ASP B C 1
ATOM 2587 O O . ASP B 1 10 ? 17.031 19 -1.509 1 91.31 10 ASP B O 1
ATOM 2591 N N . SER B 1 11 ? 17.281 19.516 0.65 1 94.5 11 SER B N 1
ATOM 2592 C CA . SER B 1 11 ? 17.141 18.125 1.036 1 94.5 11 SER B CA 1
ATOM 2593 C C . SER B 1 11 ? 15.672 17.703 1.093 1 94.5 11 SER B C 1
ATOM 2595 O O . SER B 1 11 ? 15.359 16.516 1.1 1 94.5 11 SER B O 1
ATOM 2597 N N . VAL B 1 12 ? 14.82 18.734 1.215 1 97.44 12 VAL B N 1
ATOM 2598 C CA . VAL B 1 12 ? 13.391 18.469 1.273 1 97.44 12 VAL B CA 1
ATOM 2599 C C . VAL B 1 12 ? 12.656 19.438 0.344 1 97.44 12 VAL B C 1
ATOM 2601 O O . VAL B 1 12 ? 12.836 20.656 0.434 1 97.44 12 VAL B O 1
ATOM 2604 N N . LYS B 1 13 ? 11.945 18.891 -0.55 1 98.06 13 LYS B N 1
ATOM 2605 C CA . LYS B 1 13 ? 11.055 19.672 -1.396 1 98.06 13 LYS B CA 1
ATOM 2606 C C . LYS B 1 13 ? 9.602 19.25 -1.206 1 98.06 13 LYS B C 1
ATOM 2608 O O . LYS B 1 13 ? 9.312 18.062 -1.038 1 98.06 13 LYS B O 1
ATOM 2613 N N . ILE B 1 14 ? 8.727 20.219 -1.146 1 98.38 14 ILE B N 1
ATOM 2614 C CA . ILE B 1 14 ? 7.324 19.922 -0.859 1 98.38 14 ILE B CA 1
ATOM 2615 C C . ILE B 1 14 ? 6.434 20.531 -1.943 1 98.38 14 ILE B C 1
ATOM 2617 O O . ILE B 1 14 ? 6.652 21.656 -2.373 1 98.38 14 ILE B O 1
ATOM 2621 N N . GLY B 1 15 ? 5.516 19.766 -2.463 1 98.44 15 GLY B N 1
ATOM 2622 C CA . GLY B 1 15 ? 4.531 20.219 -3.439 1 98.44 15 GLY B CA 1
ATOM 2623 C C . GLY B 1 15 ? 3.109 19.844 -3.066 1 98.44 15 GLY B C 1
ATOM 2624 O O . GLY B 1 15 ? 2.875 18.812 -2.443 1 98.44 15 GLY B O 1
ATOM 2625 N N . VAL B 1 16 ? 2.146 20.734 -3.473 1 97.94 16 VAL B N 1
ATOM 2626 C CA . VAL B 1 16 ? 0.732 20.5 -3.211 1 97.94 16 VAL B CA 1
ATOM 2627 C C . VAL B 1 16 ? -0.075 20.703 -4.492 1 97.94 16 VAL B C 1
ATOM 2629 O O . VAL B 1 16 ? 0.319 21.469 -5.363 1 97.94 16 VAL B O 1
ATOM 2632 N N . ALA B 1 17 ? -1.131 19.969 -4.582 1 98 17 ALA B N 1
ATOM 2633 C CA . ALA B 1 17 ? -2.133 20.141 -5.629 1 98 17 ALA B CA 1
ATOM 2634 C C . ALA B 1 17 ? -3.523 19.766 -5.133 1 98 17 ALA B C 1
ATOM 2636 O O . ALA B 1 17 ? -3.662 18.938 -4.234 1 98 17 ALA B O 1
ATOM 2637 N N . ASN B 1 18 ? -4.512 20.469 -5.688 1 96.31 18 ASN B N 1
ATOM 2638 C CA . ASN B 1 18 ? -5.883 20.203 -5.262 1 96.31 18 ASN B CA 1
ATOM 2639 C C . ASN B 1 18 ? -6.855 20.25 -6.438 1 96.31 18 ASN B C 1
ATOM 2641 O O . ASN B 1 18 ? -6.559 20.844 -7.469 1 96.31 18 ASN B O 1
ATOM 2645 N N . TYR B 1 19 ? -7.879 19.469 -6.336 1 94.81 19 TYR B N 1
ATOM 2646 C CA . TYR B 1 19 ? -9.062 19.641 -7.164 1 94.81 19 TYR B CA 1
ATOM 2647 C C . TYR B 1 19 ? -10.117 20.484 -6.445 1 94.81 19 TYR B C 1
ATOM 2649 O O . TYR B 1 19 ? -10.289 20.375 -5.23 1 94.81 19 TYR B O 1
ATOM 2657 N N . SER B 1 20 ? -10.727 21.344 -7.254 1 88.25 20 SER B N 1
ATOM 2658 C CA . SER B 1 20 ? -11.82 22.156 -6.727 1 88.25 20 SER B CA 1
ATOM 2659 C C . SER B 1 20 ? -13.156 21.734 -7.34 1 88.25 20 SER B C 1
ATOM 2661 O O . SER B 1 20 ? -13.227 21.391 -8.523 1 88.25 20 SER B O 1
ATOM 2663 N N . VAL B 1 21 ? -14.086 21.578 -6.457 1 74.56 21 VAL B N 1
ATOM 2664 C CA . VAL B 1 21 ? -15.461 21.359 -6.883 1 74.56 21 VAL B CA 1
ATOM 2665 C C . VAL B 1 21 ? -16.297 22.594 -6.531 1 74.56 21 VAL B C 1
ATOM 2667 O O . VAL B 1 21 ? -16.312 23.031 -5.383 1 74.56 21 VAL B O 1
ATOM 2670 N N . ASN B 1 22 ? -17.031 23.062 -7.539 1 69.69 22 ASN B N 1
ATOM 2671 C CA . ASN B 1 22 ? -17.812 24.281 -7.367 1 69.69 22 ASN B CA 1
ATOM 2672 C C . ASN B 1 22 ? -17 25.375 -6.699 1 69.69 22 ASN B C 1
ATOM 2674 O O . ASN B 1 22 ? -17.453 26 -5.734 1 69.69 22 ASN B O 1
ATOM 2678 N N . ASP B 1 23 ? -15.695 25.438 -7.055 1 67.5 23 ASP B N 1
ATOM 2679 C CA . ASP B 1 23 ? -14.781 26.5 -6.656 1 67.5 23 ASP B CA 1
ATOM 2680 C C . ASP B 1 23 ? -14.336 26.328 -5.207 1 67.5 23 ASP B C 1
ATOM 2682 O O . ASP B 1 23 ? -13.891 27.281 -4.574 1 67.5 23 ASP B O 1
ATOM 2686 N N . THR B 1 24 ? -14.695 25.281 -4.66 1 71.5 24 THR B N 1
ATOM 2687 C CA . THR B 1 24 ? -14.203 24.984 -3.32 1 71.5 24 THR B CA 1
ATOM 2688 C C . THR B 1 24 ? -13.258 23.781 -3.344 1 71.5 24 THR B C 1
ATOM 2690 O O . THR B 1 24 ? -13.516 22.797 -4.031 1 71.5 24 THR B O 1
ATOM 2693 N N . SER B 1 25 ? -12.102 24.109 -2.732 1 70.75 25 SER B N 1
ATOM 2694 C CA . SER B 1 25 ? -11.156 23 -2.596 1 70.75 25 SER B CA 1
ATOM 2695 C C . SER B 1 25 ? -11.812 21.797 -1.922 1 70.75 25 SER B C 1
ATOM 2697 O O . SER B 1 25 ? -12.375 21.922 -0.829 1 70.75 25 SER B O 1
ATOM 2699 N N . SER B 1 26 ? -11.711 20.75 -2.631 1 86.25 26 SER B N 1
ATOM 2700 C CA . SER B 1 26 ? -12.516 19.609 -2.174 1 86.25 26 SER B CA 1
ATOM 2701 C C . SER B 1 26 ? -11.633 18.438 -1.775 1 86.25 26 SER B C 1
ATOM 2703 O O . SER B 1 26 ? -11.914 17.75 -0.797 1 86.25 26 SER B O 1
ATOM 2705 N N . THR B 1 27 ? -10.531 18.281 -2.482 1 95.5 27 THR B N 1
ATOM 2706 C CA . THR B 1 27 ? -9.609 17.172 -2.227 1 95.5 27 THR B CA 1
ATOM 2707 C C . THR B 1 27 ? -8.242 17.469 -2.846 1 95.5 27 THR B C 1
ATOM 2709 O O . THR B 1 27 ? -8.117 18.359 -3.691 1 95.5 27 THR B O 1
ATOM 2712 N N . GLY B 1 28 ? -7.203 16.812 -2.363 1 97.94 28 GLY B N 1
ATOM 2713 C CA . GLY B 1 28 ? -5.879 17.094 -2.9 1 97.94 28 GLY B CA 1
ATOM 2714 C C . GLY B 1 28 ? -4.805 16.172 -2.354 1 97.94 28 GLY B C 1
ATOM 2715 O O . GLY B 1 28 ? -5.109 15.133 -1.762 1 97.94 28 GLY B O 1
ATOM 2716 N N . CYS B 1 29 ? -3.539 16.531 -2.705 1 98.56 29 CYS B N 1
ATOM 2717 C CA . CYS B 1 29 ? -2.424 15.734 -2.221 1 98.56 29 CYS B CA 1
ATOM 2718 C C . CYS B 1 29 ? -1.215 16.609 -1.91 1 98.56 29 CYS B C 1
ATOM 2720 O O . CYS B 1 29 ? -1.103 17.719 -2.422 1 98.56 29 CYS B O 1
ATOM 2722 N N . THR B 1 30 ? -0.447 16.234 -0.995 1 98.75 30 THR B N 1
ATOM 2723 C CA . THR B 1 30 ? 0.804 16.844 -0.556 1 98.75 30 THR B CA 1
ATOM 2724 C C . THR B 1 30 ? 1.965 15.867 -0.709 1 98.75 30 THR B C 1
ATOM 2726 O O . THR B 1 30 ? 1.903 14.742 -0.213 1 98.75 30 THR B O 1
ATOM 2729 N N . VAL B 1 31 ? 3.041 16.328 -1.383 1 98.81 31 VAL B N 1
ATOM 2730 C CA . VAL B 1 31 ? 4.199 15.477 -1.648 1 98.81 31 VAL B CA 1
ATOM 2731 C C . VAL B 1 31 ? 5.422 16.031 -0.917 1 98.81 31 VAL B C 1
ATOM 2733 O O . VAL B 1 31 ? 5.695 17.219 -0.966 1 98.81 31 VAL B O 1
ATOM 2736 N N . PHE B 1 32 ? 6.078 15.203 -0.156 1 98.75 32 PHE B N 1
ATOM 2737 C CA . PHE B 1 32 ? 7.414 15.453 0.371 1 98.75 32 PHE B CA 1
ATOM 2738 C C . PHE B 1 32 ? 8.461 14.688 -0.429 1 98.75 32 PHE B C 1
ATOM 2740 O O . PHE B 1 32 ? 8.5 13.461 -0.399 1 98.75 32 PHE B O 1
ATOM 2747 N N . PHE B 1 33 ? 9.312 15.43 -1.146 1 98.69 33 PHE B N 1
ATOM 2748 C CA . PHE B 1 33 ? 10.32 14.836 -2.008 1 98.69 33 PHE B CA 1
ATOM 2749 C C . PHE B 1 33 ? 11.711 14.984 -1.394 1 98.69 33 PHE B C 1
ATOM 2751 O O . PHE B 1 33 ? 12.078 16.062 -0.935 1 98.69 33 PHE B O 1
ATOM 2758 N N . PHE B 1 34 ? 12.469 13.844 -1.354 1 98.31 34 PHE B N 1
ATOM 2759 C CA . PHE B 1 34 ? 13.828 13.805 -0.817 1 98.31 34 PHE B CA 1
ATOM 2760 C C . PHE B 1 34 ? 14.836 13.516 -1.918 1 98.31 34 PHE B C 1
ATOM 2762 O O . PHE B 1 34 ? 15.188 12.352 -2.152 1 98.31 34 PHE B O 1
ATOM 2769 N N . PRO B 1 35 ? 15.43 14.531 -2.475 1 95.88 35 PRO B N 1
ATOM 2770 C CA . PRO B 1 35 ? 16.281 14.344 -3.658 1 95.88 35 PRO B CA 1
ATOM 2771 C C . PRO B 1 35 ? 17.641 13.727 -3.322 1 95.88 35 PRO B C 1
ATOM 2773 O O . PRO B 1 35 ? 18.359 13.281 -4.219 1 95.88 35 PRO B O 1
ATOM 2776 N N . ASN B 1 36 ? 18.062 13.664 -2.096 1 92.06 36 ASN B N 1
ATOM 2777 C CA . ASN B 1 36 ? 19.391 13.234 -1.709 1 92.06 36 ASN B CA 1
ATOM 2778 C C . ASN B 1 36 ? 19.562 11.719 -1.837 1 92.06 36 ASN B C 1
ATOM 2780 O O . ASN B 1 36 ? 20.672 11.203 -1.722 1 92.06 36 ASN B O 1
ATOM 2784 N N . GLN B 1 37 ? 18.5 10.961 -1.935 1 92 37 GLN B N 1
ATOM 2785 C CA . GLN B 1 37 ? 18.484 9.516 -2.15 1 92 37 GLN B CA 1
ATOM 2786 C C . GLN B 1 37 ? 19.188 8.789 -1.014 1 92 37 GLN B C 1
ATOM 2788 O O . GLN B 1 37 ? 19.953 7.844 -1.253 1 92 37 GLN B O 1
ATOM 2793 N N . GLN B 1 38 ? 19.047 9.234 0.188 1 95 38 GLN B N 1
ATOM 2794 C CA . GLN B 1 38 ? 19.609 8.555 1.346 1 95 38 GLN B CA 1
ATOM 2795 C C . GLN B 1 38 ? 18.672 8.602 2.537 1 95 38 GLN B C 1
ATOM 2797 O O . GLN B 1 38 ? 18.969 8.062 3.604 1 95 38 GLN B O 1
ATOM 2802 N N . SER B 1 39 ? 17.562 9.273 2.346 1 97.69 39 SER B N 1
ATOM 2803 C CA . SER B 1 39 ? 16.625 9.453 3.449 1 97.69 39 SER B CA 1
ATOM 2804 C C . SER B 1 39 ? 15.992 8.125 3.855 1 97.69 39 SER B C 1
ATOM 2806 O O . SER B 1 39 ? 15.75 7.262 3.01 1 97.69 39 SER B O 1
ATOM 2808 N N . THR B 1 40 ? 15.742 7.957 5.16 1 97.88 40 THR B N 1
ATOM 2809 C CA . THR B 1 40 ? 15.102 6.766 5.699 1 97.88 40 THR B CA 1
ATOM 2810 C C . THR B 1 40 ? 13.891 7.137 6.543 1 97.88 40 THR B C 1
ATOM 2812 O O . THR B 1 40 ? 13.82 8.234 7.094 1 97.88 40 THR B O 1
ATOM 2815 N N . CYS B 1 41 ? 12.969 6.219 6.617 1 97.94 41 CYS B N 1
ATOM 2816 C CA . CYS B 1 41 ? 11.688 6.488 7.262 1 97.94 41 CYS B CA 1
ATOM 2817 C C . CYS B 1 41 ? 11.234 5.301 8.102 1 97.94 41 CYS B C 1
ATOM 2819 O O . CYS B 1 41 ? 11.445 4.148 7.715 1 97.94 41 CYS B O 1
ATOM 2821 N N . VAL B 1 42 ? 10.75 5.578 9.258 1 97.69 42 VAL B N 1
ATOM 2822 C CA . VAL B 1 42 ? 9.938 4.613 10 1 97.69 42 VAL B CA 1
ATOM 2823 C C . VAL B 1 42 ? 8.492 5.105 10.07 1 97.69 42 VAL B C 1
ATOM 2825 O O . VAL B 1 42 ? 8.242 6.309 10.047 1 97.69 42 VAL B O 1
ATOM 2828 N N . VAL B 1 43 ? 7.574 4.145 10.094 1 96.44 43 VAL B N 1
ATOM 2829 C CA . VAL B 1 43 ? 6.156 4.484 10.086 1 96.44 43 VAL B CA 1
ATOM 2830 C C . VAL B 1 43 ? 5.477 3.889 11.32 1 96.44 43 VAL B C 1
ATOM 2832 O O . VAL B 1 43 ? 5.641 2.701 11.617 1 96.44 43 VAL B O 1
ATOM 2835 N N . ASP B 1 44 ? 4.789 4.707 12.094 1 96.12 44 ASP B N 1
ATOM 2836 C CA . ASP B 1 44 ? 3.953 4.281 13.211 1 96.12 44 ASP B CA 1
ATOM 2837 C C . ASP B 1 44 ? 2.471 4.383 12.859 1 96.12 44 ASP B C 1
ATOM 2839 O O . ASP B 1 44 ? 1.936 5.484 12.719 1 96.12 44 ASP B O 1
ATOM 2843 N N . VAL B 1 45 ? 1.859 3.26 12.672 1 92.19 45 VAL B N 1
ATOM 2844 C CA . VAL B 1 45 ? 0.438 3.201 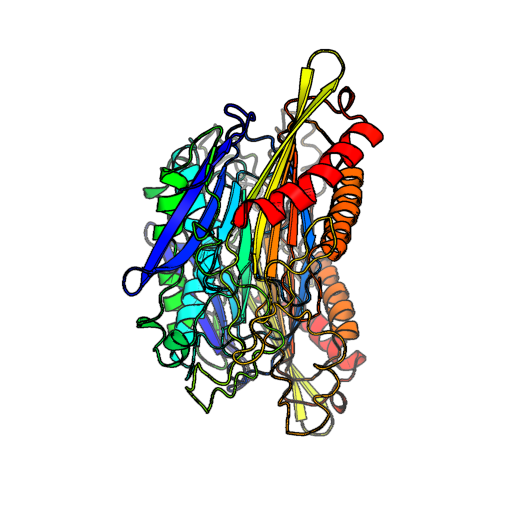12.344 1 92.19 45 VAL B CA 1
ATOM 2845 C C . VAL B 1 45 ? -0.369 2.877 13.602 1 92.19 45 VAL B C 1
ATOM 2847 O O . VAL B 1 45 ? -0.169 1.829 14.219 1 92.19 45 VAL B O 1
ATOM 2850 N N . ARG B 1 46 ? -1.354 3.689 13.891 1 87.31 46 ARG B N 1
ATOM 2851 C CA . ARG B 1 46 ? -2.07 3.467 15.141 1 87.31 46 ARG B CA 1
ATOM 2852 C C . ARG B 1 46 ? -3.578 3.443 14.914 1 87.31 46 ARG B C 1
ATOM 2854 O O . ARG B 1 46 ? -4.328 2.932 15.742 1 87.31 46 ARG B O 1
ATOM 2861 N N . GLY B 1 47 ? -3.961 4.031 13.891 1 78.25 47 GLY B N 1
ATOM 2862 C CA . GLY B 1 47 ? -5.387 3.951 13.609 1 78.25 47 GLY B CA 1
ATOM 2863 C C . GLY B 1 47 ? -5.84 2.555 13.227 1 78.25 47 GLY B C 1
ATOM 2864 O O . GLY B 1 47 ? -5.059 1.769 12.688 1 78.25 47 GLY B O 1
ATOM 2865 N N . GLY B 1 48 ? -7.129 2.338 13.492 1 74.19 48 GLY B N 1
ATOM 2866 C CA . GLY B 1 48 ? -7.668 1.013 13.234 1 74.19 48 GLY B CA 1
ATOM 2867 C C . GLY B 1 48 ? -8 0.773 11.773 1 74.19 48 GLY B C 1
ATOM 2868 O O . GLY B 1 48 ? -8.188 -0.37 11.359 1 74.19 48 GLY B O 1
ATOM 2869 N N . SER B 1 49 ? -8.062 1.814 10.945 1 79.12 49 SER B N 1
ATOM 2870 C CA . SER B 1 49 ? -8.453 1.661 9.547 1 79.12 49 SER B CA 1
ATOM 2871 C C . SER B 1 49 ? -7.566 2.494 8.625 1 79.12 49 SER B C 1
ATOM 2873 O O . SER B 1 49 ? -8.047 3.389 7.934 1 79.12 49 SER B O 1
ATOM 2875 N N . PRO B 1 50 ? -6.309 2.168 8.508 1 84.75 50 PRO B N 1
ATOM 2876 C CA . PRO B 1 50 ? -5.395 2.984 7.711 1 84.75 50 PRO B CA 1
ATOM 2877 C C . PRO B 1 50 ? -5.477 2.674 6.215 1 84.75 50 PRO B C 1
ATOM 2879 O O . PRO B 1 50 ? -5.707 1.524 5.832 1 84.75 50 PRO B O 1
ATOM 2882 N N . GLY B 1 51 ? -5.453 3.68 5.375 1 89.56 51 GLY B N 1
ATOM 2883 C CA . GLY B 1 51 ? -5.203 3.566 3.947 1 89.56 51 GLY B CA 1
ATOM 2884 C C . GLY B 1 51 ? -3.775 3.9 3.562 1 89.56 51 GLY B C 1
ATOM 2885 O O . GLY B 1 51 ? -3.402 5.074 3.496 1 89.56 51 GLY B O 1
ATOM 2886 N N . LEU B 1 52 ? -3.055 2.852 3.281 1 90.88 52 LEU B N 1
ATOM 2887 C CA . LEU B 1 52 ? -1.608 3.016 3.186 1 90.88 52 LEU B CA 1
ATOM 2888 C C . LEU B 1 52 ? -1.085 2.463 1.864 1 90.88 52 LEU B C 1
ATOM 2890 O O . LEU B 1 52 ? -1.74 1.632 1.23 1 90.88 52 LEU B O 1
ATOM 2894 N N . PHE B 1 53 ? 0.01 2.99 1.478 1 91.75 53 PHE B N 1
ATOM 2895 C CA . PHE B 1 53 ? 0.792 2.49 0.354 1 91.75 53 PHE B CA 1
ATOM 2896 C C . PHE B 1 53 ? 2.248 2.287 0.756 1 91.75 53 PHE B C 1
ATOM 2898 O O . PHE B 1 53 ? 2.951 3.248 1.074 1 91.75 53 PHE B O 1
ATOM 2905 N N . HIS B 1 54 ? 2.795 1.019 0.695 1 86.81 54 HIS B N 1
ATOM 2906 C CA . HIS B 1 54 ? 4.195 0.633 0.834 1 86.81 54 HIS B CA 1
ATOM 2907 C C . HIS B 1 54 ? 4.824 1.273 2.068 1 86.81 54 HIS B C 1
ATOM 2909 O O . HIS B 1 54 ? 5.84 1.963 1.964 1 86.81 54 HIS B O 1
ATOM 2915 N N . VAL B 1 55 ? 4.426 0.858 3.264 1 85.25 55 VAL B N 1
ATOM 2916 C CA . VAL B 1 55 ? 4.824 1.56 4.48 1 85.25 55 VAL B CA 1
ATOM 2917 C C . VAL B 1 55 ? 5.852 0.729 5.242 1 85.25 55 VAL B C 1
ATOM 2919 O O . VAL B 1 55 ? 5.898 0.766 6.473 1 85.25 55 VAL B O 1
ATOM 2922 N N . SER B 1 56 ? 6.699 0.068 4.52 1 85 56 SER B N 1
ATOM 2923 C CA . SER B 1 56 ? 7.812 -0.607 5.18 1 85 56 SER B CA 1
ATOM 2924 C C . SER B 1 56 ? 8.883 0.388 5.605 1 85 56 SER B C 1
ATOM 2926 O O . SER B 1 56 ? 9.109 1.398 4.934 1 85 56 SER B O 1
ATOM 2928 N N . ASP B 1 57 ? 9.625 0.077 6.695 1 90.31 57 ASP B N 1
ATOM 2929 C CA . ASP B 1 57 ? 10.719 0.93 7.141 1 90.31 57 ASP B CA 1
ATOM 2930 C C . ASP B 1 57 ? 11.875 0.906 6.145 1 90.31 57 ASP B C 1
ATOM 2932 O O . ASP B 1 57 ? 11.992 -0.024 5.348 1 90.31 57 ASP B O 1
ATOM 2936 N N . GLY B 1 58 ? 12.617 2.035 6.211 1 93.69 58 GLY B N 1
ATOM 2937 C CA . GLY B 1 58 ? 13.82 2.07 5.395 1 93.69 58 GLY B CA 1
ATOM 2938 C C . GLY B 1 58 ? 13.852 3.24 4.43 1 93.69 58 GLY B C 1
ATOM 2939 O O . GLY B 1 58 ? 13.297 4.305 4.715 1 93.69 58 GLY B O 1
ATOM 2940 N N . TYR B 1 59 ? 14.57 2.975 3.379 1 94.69 59 TYR B N 1
ATOM 2941 C CA . TYR B 1 59 ? 14.828 4 2.373 1 94.69 59 TYR B CA 1
ATOM 2942 C C . TYR B 1 59 ? 13.523 4.484 1.748 1 94.69 59 TYR B C 1
ATOM 2944 O O . TYR B 1 59 ? 12.578 3.707 1.587 1 94.69 59 TYR B O 1
ATOM 2952 N N . LEU B 1 60 ? 13.5 5.793 1.376 1 96.81 60 LEU B N 1
ATOM 2953 C CA . LEU B 1 60 ? 12.398 6.336 0.594 1 96.81 60 LEU B CA 1
ATOM 2954 C C . LEU B 1 60 ? 12.859 7.523 -0.245 1 96.81 60 LEU B C 1
ATOM 2956 O O . LEU B 1 60 ? 13.828 8.195 0.103 1 96.81 60 LEU B O 1
ATOM 2960 N N . ASP B 1 61 ? 12.078 7.746 -1.323 1 97.94 61 ASP B N 1
ATOM 2961 C CA . ASP B 1 61 ? 12.297 8.914 -2.172 1 97.94 61 ASP B CA 1
ATOM 2962 C C . ASP B 1 61 ? 11.281 10.016 -1.862 1 97.94 61 ASP B C 1
ATOM 2964 O O . ASP B 1 61 ? 11.562 11.195 -2.068 1 97.94 61 ASP B O 1
ATOM 2968 N N . ALA B 1 62 ? 10.117 9.602 -1.423 1 98.62 62 ALA B N 1
ATOM 2969 C CA . ALA B 1 62 ? 9.07 10.594 -1.204 1 98.62 62 ALA B CA 1
ATOM 2970 C C . ALA B 1 62 ? 7.965 10.039 -0.311 1 98.62 62 ALA B C 1
ATOM 2972 O O . ALA B 1 62 ? 7.863 8.82 -0.124 1 98.62 62 ALA B O 1
ATOM 2973 N N . ILE B 1 63 ? 7.23 10.898 0.312 1 98.62 63 ILE B N 1
ATOM 2974 C CA . ILE B 1 63 ? 5.941 10.625 0.938 1 98.62 63 ILE B CA 1
ATOM 2975 C C . ILE B 1 63 ? 4.836 11.367 0.19 1 98.62 63 ILE B C 1
ATOM 2977 O O . ILE B 1 63 ? 4.996 12.531 -0.164 1 98.62 63 ILE B O 1
ATOM 2981 N N . CYS B 1 64 ? 3.768 10.688 -0.144 1 98.69 64 CYS B N 1
ATOM 2982 C CA . CYS B 1 64 ? 2.6 11.32 -0.747 1 98.69 64 CYS B CA 1
ATOM 2983 C C . CYS B 1 64 ? 1.362 11.117 0.12 1 98.69 64 CYS B C 1
ATOM 2985 O O . CYS B 1 64 ? 0.912 9.992 0.314 1 98.69 64 CYS B O 1
ATOM 2987 N N . LEU B 1 65 ? 0.838 12.195 0.679 1 98.62 65 LEU B N 1
ATOM 2988 C CA . LEU B 1 65 ? -0.424 12.195 1.411 1 98.62 65 LEU B CA 1
ATOM 2989 C C . LEU B 1 65 ? -1.564 12.688 0.523 1 98.62 65 LEU B C 1
ATOM 2991 O O . LEU B 1 65 ? -1.388 13.617 -0.264 1 98.62 65 LEU B O 1
ATOM 2995 N N . SER B 1 66 ? -2.695 12.031 0.639 1 98.12 66 SER B N 1
ATOM 2996 C CA . SER B 1 66 ? -3.756 12.383 -0.3 1 98.12 66 SER B CA 1
ATOM 2997 C C . SER B 1 66 ? -5.133 12.234 0.34 1 98.12 66 SER B C 1
ATOM 2999 O O . SER B 1 66 ? -5.289 11.516 1.327 1 98.12 66 SER B O 1
ATOM 3001 N N . GLY B 1 67 ? -6.059 13.047 -0.179 1 96.75 67 GLY B N 1
ATOM 3002 C CA . GLY B 1 67 ? -7.465 12.766 0.068 1 96.75 67 GLY B CA 1
ATOM 3003 C C . GLY B 1 67 ? -8.008 11.648 -0.805 1 96.75 67 GLY B C 1
ATOM 3004 O O . GLY B 1 67 ? -7.238 10.867 -1.377 1 96.75 67 GLY B O 1
ATOM 3005 N N . GLY B 1 68 ? -9.375 11.469 -0.757 1 93.56 68 GLY B N 1
ATOM 3006 C CA . GLY B 1 68 ? -10.031 10.57 -1.688 1 93.56 68 GLY B CA 1
ATOM 3007 C C . GLY B 1 68 ? -10.078 9.133 -1.197 1 93.56 68 GLY B C 1
ATOM 3008 O O . GLY B 1 68 ? -10.344 8.211 -1.976 1 93.56 68 GLY B O 1
ATOM 3009 N N . SER B 1 69 ? -9.789 8.992 0.092 1 93.31 69 SER B N 1
ATOM 3010 C CA . SER B 1 69 ? -9.742 7.629 0.616 1 93.31 69 SER B CA 1
ATOM 3011 C C . SER B 1 69 ? -8.844 6.742 -0.236 1 93.31 69 SER B C 1
ATOM 3013 O O . SER B 1 69 ? -7.824 7.199 -0.755 1 93.31 69 SER B O 1
ATOM 3015 N N . LEU B 1 70 ? -9.156 5.453 -0.343 1 93.12 70 LEU B N 1
ATOM 3016 C CA . LEU B 1 70 ? -8.258 4.5 -0.995 1 93.12 70 LEU B CA 1
ATOM 3017 C C . LEU B 1 70 ? -8.07 4.855 -2.467 1 93.12 70 LEU B C 1
ATOM 3019 O O . LEU B 1 70 ? -7.039 4.531 -3.059 1 93.12 70 LEU B O 1
ATOM 3023 N N . PHE B 1 71 ? -8.992 5.574 -3.139 1 94.75 71 PHE B N 1
ATOM 3024 C CA . PHE B 1 71 ? -8.836 6.004 -4.523 1 94.75 71 PHE B CA 1
ATOM 3025 C C . PHE B 1 71 ? -7.668 6.973 -4.66 1 94.75 71 PHE B C 1
ATOM 3027 O O . PHE B 1 71 ? -6.973 6.973 -5.68 1 94.75 71 PHE B O 1
ATOM 3034 N N . GLY B 1 72 ? -7.496 7.703 -3.619 1 96.56 72 GLY B N 1
ATOM 3035 C CA . GLY B 1 72 ? -6.484 8.75 -3.635 1 96.56 72 GLY B CA 1
ATOM 3036 C C . GLY B 1 72 ? -5.07 8.203 -3.684 1 96.56 72 GLY B C 1
ATOM 3037 O O . GLY B 1 72 ? -4.133 8.93 -4.035 1 96.56 72 GLY B O 1
ATOM 3038 N N . LEU B 1 73 ? -4.867 6.941 -3.377 1 96.44 73 LEU B N 1
ATOM 3039 C CA . LEU B 1 73 ? -3.533 6.352 -3.402 1 96.44 73 LEU B CA 1
ATOM 3040 C C . LEU B 1 73 ? -2.977 6.328 -4.82 1 96.44 73 LEU B C 1
ATOM 3042 O O . LEU B 1 73 ? -1.777 6.125 -5.02 1 96.44 73 LEU B O 1
ATOM 3046 N N . GLN B 1 74 ? -3.77 6.691 -5.824 1 96.75 74 GLN B N 1
ATOM 3047 C CA . GLN B 1 74 ? -3.32 6.805 -7.207 1 96.75 74 GLN B CA 1
ATOM 3048 C C . GLN B 1 74 ? -2.25 7.883 -7.352 1 96.75 74 GLN B C 1
ATOM 3050 O O . GLN B 1 74 ? -1.4 7.805 -8.242 1 96.75 74 GLN B O 1
ATOM 3055 N N . THR B 1 75 ? -2.348 8.844 -6.441 1 98.38 75 THR B N 1
ATOM 3056 C CA . THR B 1 75 ? -1.435 9.977 -6.539 1 98.38 75 THR B CA 1
ATOM 3057 C C . THR B 1 75 ? 0.016 9.508 -6.445 1 98.38 75 THR B C 1
ATOM 3059 O O . THR B 1 75 ? 0.906 10.109 -7.051 1 98.38 75 THR B O 1
ATOM 3062 N N . ILE B 1 76 ? 0.223 8.438 -5.758 1 97.81 76 ILE B N 1
ATOM 3063 C CA . ILE B 1 76 ? 1.564 7.902 -5.551 1 97.81 76 ILE B CA 1
ATOM 3064 C C . ILE B 1 76 ? 2.211 7.586 -6.898 1 97.81 76 ILE B C 1
ATOM 3066 O O . ILE B 1 76 ? 3.395 7.863 -7.105 1 97.81 76 ILE B O 1
ATOM 3070 N N . HIS B 1 77 ? 1.467 7.086 -7.773 1 97.38 77 HIS B N 1
ATOM 3071 C CA . HIS B 1 77 ? 2 6.688 -9.07 1 97.38 77 HIS B CA 1
ATOM 3072 C C . HIS B 1 77 ? 2.361 7.906 -9.914 1 97.38 77 HIS B C 1
ATOM 3074 O O . HIS B 1 77 ? 3.275 7.848 -10.734 1 97.38 77 HIS B O 1
ATOM 3080 N N . GLY B 1 78 ? 1.625 9.008 -9.75 1 98.38 78 GLY B N 1
ATOM 3081 C CA . GLY B 1 78 ? 2.049 10.25 -10.367 1 98.38 78 GLY B CA 1
ATOM 3082 C C . GLY B 1 78 ? 3.391 10.742 -9.859 1 98.38 78 GLY B C 1
ATOM 3083 O O . GLY B 1 78 ? 4.223 11.211 -10.641 1 98.38 78 GLY B O 1
ATOM 3084 N N . VAL B 1 79 ? 3.564 10.648 -8.555 1 98.62 79 VAL B N 1
ATOM 3085 C CA . VAL B 1 79 ? 4.82 11.047 -7.93 1 98.62 79 VAL B CA 1
ATOM 3086 C C . VAL B 1 79 ? 5.949 10.133 -8.414 1 98.62 79 VAL B C 1
ATOM 3088 O O . VAL B 1 79 ? 7.023 10.609 -8.781 1 98.62 79 VAL B O 1
ATOM 3091 N N . MET B 1 80 ? 5.707 8.82 -8.469 1 97.5 80 MET B N 1
ATOM 3092 C CA . MET B 1 80 ? 6.699 7.852 -8.938 1 97.5 80 MET B CA 1
ATOM 3093 C C . MET B 1 80 ? 7.129 8.164 -10.367 1 97.5 80 MET B C 1
ATOM 3095 O O . MET B 1 80 ? 8.32 8.102 -10.688 1 97.5 80 MET B O 1
ATOM 3099 N N . ALA B 1 81 ? 6.172 8.492 -11.172 1 97.12 81 ALA B N 1
ATOM 3100 C CA . ALA B 1 81 ? 6.492 8.836 -12.555 1 97.12 81 ALA B CA 1
ATOM 3101 C C . ALA B 1 81 ? 7.43 10.039 -12.617 1 97.12 81 ALA B C 1
ATOM 3103 O O . ALA B 1 81 ? 8.406 10.039 -13.375 1 97.12 81 ALA B O 1
ATOM 3104 N N . GLY B 1 82 ? 7.129 11.062 -11.867 1 98 82 GLY B N 1
ATOM 3105 C CA . GLY B 1 82 ? 7.988 12.234 -11.82 1 98 82 GLY B CA 1
ATOM 3106 C C . GLY B 1 82 ? 9.414 11.914 -11.406 1 98 82 GLY B C 1
ATOM 3107 O O . GLY B 1 82 ? 10.367 12.367 -12.039 1 98 82 GLY B O 1
ATOM 3108 N N . ILE B 1 83 ? 9.586 11.109 -10.344 1 97.69 83 ILE B N 1
ATOM 3109 C CA . ILE B 1 83 ? 10.906 10.742 -9.852 1 97.69 83 ILE B CA 1
ATOM 3110 C C . ILE B 1 83 ? 11.633 9.891 -10.883 1 97.69 83 ILE B C 1
ATOM 3112 O O . ILE B 1 83 ? 12.836 10.055 -11.102 1 97.69 83 ILE B O 1
ATOM 3116 N N . SER B 1 84 ? 10.883 9.008 -11.523 1 96.5 84 SER B N 1
ATOM 3117 C CA . SER B 1 84 ? 11.469 8.109 -12.516 1 96.5 84 SER B CA 1
ATOM 3118 C C . SER B 1 84 ? 12.094 8.891 -13.672 1 96.5 84 SER B C 1
ATOM 3120 O O . SER B 1 84 ? 13.109 8.477 -14.234 1 96.5 84 SER B O 1
ATOM 3122 N N . GLU B 1 85 ? 11.516 9.992 -14.023 1 95.38 85 GLU B N 1
ATOM 3123 C CA . GLU B 1 85 ? 12.016 10.812 -15.117 1 95.38 85 GLU B CA 1
ATOM 3124 C C . GLU B 1 85 ? 13.344 11.477 -14.75 1 95.38 85 GLU B C 1
ATOM 3126 O O . GLU B 1 85 ? 14.07 11.961 -15.617 1 95.38 85 GLU B O 1
ATOM 3131 N N . LEU B 1 86 ? 13.672 11.492 -13.469 1 94 86 LEU B N 1
ATOM 3132 C CA . LEU B 1 86 ? 14.938 12.047 -13 1 94 86 LEU B CA 1
ATOM 3133 C C . LEU B 1 86 ? 16.016 10.969 -12.953 1 94 86 LEU B C 1
ATOM 3135 O O . LEU B 1 86 ? 17.172 11.258 -12.672 1 94 86 LEU B O 1
ATOM 3139 N N . ARG B 1 87 ? 15.594 9.703 -13.172 1 93 87 ARG B N 1
ATOM 3140 C CA . ARG B 1 87 ? 16.516 8.57 -13.07 1 93 87 ARG B CA 1
ATOM 3141 C C . ARG B 1 87 ? 17.094 8.219 -14.438 1 93 87 ARG B C 1
ATOM 3143 O O . ARG B 1 87 ? 16.406 8.336 -15.453 1 93 87 ARG B O 1
ATOM 3150 N N . SER B 1 88 ? 18.328 7.695 -14.422 1 87.81 88 SER B N 1
ATOM 3151 C CA . SER B 1 88 ? 18.969 7.234 -15.648 1 87.81 88 SER B CA 1
ATOM 3152 C C . SER B 1 88 ? 18.391 5.898 -16.109 1 87.81 88 SER B C 1
ATOM 3154 O O . SER B 1 88 ? 18.234 5.66 -17.312 1 87.81 88 SER B O 1
ATOM 3156 N N . ASN B 1 89 ? 18.031 5 -15.164 1 87.25 89 ASN B N 1
ATOM 3157 C CA . ASN B 1 89 ? 17.438 3.689 -15.422 1 87.25 89 ASN B CA 1
ATOM 3158 C C . ASN B 1 89 ? 16.281 3.402 -14.477 1 87.25 89 ASN B C 1
ATOM 3160 O O . ASN B 1 89 ? 16.438 2.678 -13.492 1 87.25 89 ASN B O 1
ATOM 3164 N N . PRO B 1 90 ? 15.117 3.834 -14.859 1 87.62 90 PRO B N 1
ATOM 3165 C CA . PRO B 1 90 ? 13.984 3.824 -13.93 1 87.62 90 PRO B CA 1
ATOM 3166 C C . PRO B 1 90 ? 13.516 2.41 -13.586 1 87.62 90 PRO B C 1
ATOM 3168 O O . PRO B 1 90 ? 12.781 2.219 -12.617 1 87.62 90 PRO B O 1
ATOM 3171 N N . CYS B 1 91 ? 13.883 1.438 -14.406 1 84.12 91 CYS B N 1
ATOM 3172 C CA . CYS B 1 91 ? 13.375 0.1 -14.125 1 84.12 91 CYS B CA 1
ATOM 3173 C C . CYS B 1 91 ? 14.422 -0.743 -13.406 1 84.12 91 CYS B C 1
ATOM 3175 O O . CYS B 1 91 ? 14.156 -1.893 -13.055 1 84.12 91 CYS B O 1
ATOM 3177 N N . MET B 1 92 ? 15.625 -0.183 -13.266 1 84.19 92 MET B N 1
ATOM 3178 C CA . MET B 1 92 ? 16.609 -0.885 -12.453 1 84.19 92 MET B CA 1
ATOM 3179 C C . MET B 1 92 ? 16.156 -0.98 -11 1 84.19 92 MET B C 1
ATOM 3181 O O . MET B 1 92 ? 15.594 -0.025 -10.461 1 84.19 92 MET B O 1
ATOM 3185 N N . TRP B 1 93 ? 16.422 -2.096 -10.367 1 77.88 93 TRP B N 1
ATOM 3186 C CA . TRP B 1 93 ? 15.844 -2.436 -9.078 1 77.88 93 TRP B CA 1
ATOM 3187 C C . TRP B 1 93 ? 16.188 -1.379 -8.031 1 77.88 93 TRP B C 1
ATOM 3189 O O . TRP B 1 93 ? 15.367 -1.081 -7.152 1 77.88 93 TRP B O 1
ATOM 3199 N N . ASN B 1 94 ? 17.391 -0.788 -8.141 1 81.88 94 ASN B N 1
ATOM 3200 C CA . ASN B 1 94 ? 17.812 0.171 -7.125 1 81.88 94 ASN B CA 1
ATOM 3201 C C . ASN B 1 94 ? 17.469 1.603 -7.527 1 81.88 94 ASN B C 1
ATOM 3203 O O . ASN B 1 94 ? 17.844 2.553 -6.836 1 81.88 94 ASN B O 1
ATOM 3207 N N . GLN B 1 95 ? 16.766 1.699 -8.672 1 89.5 95 GLN B N 1
ATOM 3208 C CA . GLN B 1 95 ? 16.422 3.043 -9.117 1 89.5 95 GLN B CA 1
ATOM 3209 C C . GLN B 1 95 ? 14.898 3.238 -9.156 1 89.5 95 GLN B C 1
ATOM 3211 O O . GLN B 1 95 ? 14.422 4.348 -9.383 1 89.5 95 GLN B O 1
ATOM 3216 N N . ILE B 1 96 ? 14.195 2.158 -8.891 1 91.38 96 ILE B N 1
ATOM 3217 C CA . ILE B 1 96 ? 12.742 2.291 -8.805 1 91.38 96 ILE B CA 1
ATOM 3218 C C . ILE B 1 96 ? 12.383 3.193 -7.625 1 91.38 96 ILE B C 1
ATOM 3220 O O . ILE B 1 96 ? 12.844 2.977 -6.504 1 91.38 96 ILE B O 1
ATOM 3224 N N . PRO B 1 97 ? 11.57 4.227 -7.91 1 95.25 97 PRO B N 1
ATOM 3225 C CA . PRO B 1 97 ? 11.234 5.145 -6.82 1 95.25 97 PRO B CA 1
ATOM 3226 C C . PRO B 1 97 ? 10.492 4.457 -5.68 1 95.25 97 PRO B C 1
ATOM 3228 O O . PRO B 1 97 ? 9.57 3.67 -5.926 1 95.25 97 PRO B O 1
ATOM 3231 N N . ILE B 1 98 ? 10.883 4.711 -4.5 1 95.75 98 ILE B N 1
ATOM 3232 C CA . ILE B 1 98 ? 10.188 4.258 -3.301 1 95.75 98 ILE B CA 1
ATOM 3233 C C . ILE B 1 98 ? 9.375 5.406 -2.711 1 95.75 98 ILE B C 1
ATOM 3235 O O . ILE B 1 98 ? 9.93 6.328 -2.111 1 95.75 98 ILE B O 1
ATOM 3239 N N . VAL B 1 99 ? 8.078 5.355 -2.945 1 97.31 99 VAL B N 1
ATOM 3240 C CA . VAL B 1 99 ? 7.168 6.371 -2.428 1 97.31 99 VAL B CA 1
ATOM 3241 C C . VAL B 1 99 ? 6.234 5.746 -1.393 1 97.31 99 VAL B C 1
ATOM 3243 O O . VAL B 1 99 ? 5.637 4.695 -1.642 1 97.31 99 VAL B O 1
ATOM 3246 N N . LYS B 1 100 ? 6.176 6.344 -0.226 1 96.25 100 LYS B N 1
ATOM 3247 C CA . LYS B 1 100 ? 5.219 5.941 0.801 1 96.25 100 LYS B CA 1
ATOM 3248 C C . LYS B 1 100 ? 4.004 6.863 0.809 1 96.25 100 LYS B C 1
ATOM 3250 O O . LYS B 1 100 ? 4.109 8.039 0.465 1 96.25 100 LYS B O 1
ATOM 3255 N N . GLY B 1 101 ? 2.871 6.312 1.173 1 95.19 101 GLY B N 1
ATOM 3256 C CA . GLY B 1 101 ? 1.685 7.152 1.103 1 95.19 101 GLY B CA 1
ATOM 3257 C C . GLY B 1 101 ? 0.617 6.762 2.107 1 95.19 101 GLY B C 1
ATOM 3258 O O . GLY B 1 101 ? 0.636 5.652 2.641 1 95.19 101 GLY B O 1
ATOM 3259 N N . ALA B 1 102 ? -0.237 7.652 2.379 1 96.38 102 ALA B N 1
ATOM 3260 C CA . ALA B 1 102 ? -1.428 7.496 3.209 1 96.38 102 ALA B CA 1
ATOM 3261 C C . ALA B 1 102 ? -2.541 8.438 2.752 1 96.38 102 ALA B C 1
ATOM 3263 O O . ALA B 1 102 ? -2.289 9.406 2.033 1 96.38 102 ALA B O 1
ATOM 3264 N N . ILE B 1 103 ? -3.758 8.078 3.18 1 96.06 103 ILE B N 1
ATOM 3265 C CA . ILE B 1 103 ? -4.891 8.852 2.684 1 96.06 103 ILE B CA 1
ATOM 3266 C C . ILE B 1 103 ? -5.785 9.266 3.852 1 96.06 103 ILE B C 1
ATOM 3268 O O . ILE B 1 103 ? -5.699 8.695 4.941 1 96.06 103 ILE B O 1
ATOM 3272 N N . ILE B 1 104 ? -6.547 10.289 3.605 1 94.75 104 ILE B N 1
ATOM 3273 C CA . ILE B 1 104 ? -7.691 10.609 4.453 1 94.75 104 ILE B CA 1
ATOM 3274 C C . ILE B 1 104 ? -8.984 10.391 3.672 1 94.75 104 ILE B C 1
ATOM 3276 O O . ILE B 1 104 ? -8.969 10.32 2.441 1 94.75 104 ILE B O 1
ATOM 3280 N N . TYR B 1 105 ? -10.094 10.219 4.402 1 92.44 105 TYR B N 1
ATOM 3281 C CA . TYR B 1 105 ? -11.438 10.203 3.834 1 92.44 105 TYR B CA 1
ATOM 3282 C C . TYR B 1 105 ? -12.055 11.594 3.852 1 92.44 105 TYR B C 1
ATOM 3284 O O . TYR B 1 105 ? -12.422 12.109 4.914 1 92.44 105 TYR B O 1
ATOM 3292 N N . ASP B 1 106 ? -12.203 12.172 2.648 1 90.5 106 ASP B N 1
ATOM 3293 C CA . ASP B 1 106 ? -12.688 13.547 2.635 1 90.5 106 ASP B CA 1
ATOM 3294 C C . ASP B 1 106 ? -13.844 13.711 1.653 1 90.5 106 ASP B C 1
ATOM 3296 O O . ASP B 1 106 ? -14.039 14.789 1.092 1 90.5 106 ASP B O 1
ATOM 3300 N N . PHE B 1 107 ? -14.531 12.586 1.384 1 87.25 107 PHE B N 1
ATOM 3301 C CA . PHE B 1 107 ? -15.758 12.711 0.597 1 87.25 107 PHE B CA 1
ATOM 3302 C C . PHE B 1 107 ? -16.828 13.445 1.385 1 87.25 107 PHE B C 1
ATOM 3304 O O . PHE B 1 107 ? -16.984 13.242 2.592 1 87.25 107 PHE B O 1
ATOM 3311 N N . LYS B 1 108 ? -17.547 14.281 0.638 1 78.88 108 LYS B N 1
ATOM 3312 C CA . LYS B 1 108 ? -18.625 15.062 1.254 1 78.88 108 LYS B CA 1
ATOM 3313 C C . LYS B 1 108 ? -19.984 14.492 0.904 1 78.88 108 LYS B C 1
ATOM 3315 O O . LYS B 1 108 ? -20.094 13.555 0.116 1 78.88 108 LYS B O 1
ATOM 3320 N N . LEU B 1 109 ? -20.969 15.039 1.443 1 70.75 109 LEU B N 1
ATOM 3321 C CA . LEU B 1 109 ? -22.344 14.555 1.301 1 70.75 109 LEU B CA 1
ATOM 3322 C C . LEU B 1 109 ? -22.766 14.562 -0.163 1 70.75 109 LEU B C 1
ATOM 3324 O O . LEU B 1 109 ? -23.5 13.664 -0.603 1 70.75 109 LEU B O 1
ATOM 3328 N N . ASP B 1 110 ? -22.281 15.492 -0.848 1 73.5 110 ASP B N 1
ATOM 3329 C CA . ASP B 1 110 ? -22.703 15.609 -2.24 1 73.5 110 ASP B CA 1
ATOM 3330 C C . ASP B 1 110 ? -22.094 14.5 -3.096 1 73.5 110 ASP B C 1
ATOM 3332 O O . ASP B 1 110 ? -22.531 14.266 -4.223 1 73.5 110 ASP B O 1
ATOM 3336 N N . SER B 1 111 ? -21.156 13.789 -2.521 1 78.5 111 SER B N 1
ATOM 3337 C CA . SER B 1 111 ? -20.5 12.703 -3.258 1 78.5 111 SER B CA 1
ATOM 3338 C C . SER B 1 111 ? -21.328 11.422 -3.195 1 78.5 111 SER B C 1
ATOM 3340 O O . SER B 1 111 ? -21.172 10.539 -4.043 1 78.5 111 SER B O 1
ATOM 3342 N N . PHE B 1 112 ? -22.234 11.352 -2.293 1 78.38 112 PHE B N 1
ATOM 3343 C CA . PHE B 1 112 ? -22.891 10.078 -2.014 1 78.38 112 PHE B CA 1
ATOM 3344 C C . PHE B 1 112 ? -23.969 9.789 -3.051 1 78.38 112 PHE B C 1
ATOM 3346 O O . PHE B 1 112 ? -24.438 8.656 -3.172 1 78.38 112 PHE B O 1
ATOM 3353 N N . ASP B 1 113 ? -24.297 10.781 -3.822 1 79.06 113 ASP B N 1
ATOM 3354 C CA . ASP B 1 113 ? -25.297 10.594 -4.867 1 79.06 113 ASP B CA 1
ATOM 3355 C C . ASP B 1 113 ? -24.641 10.422 -6.234 1 79.06 113 ASP B C 1
ATOM 3357 O O . ASP B 1 113 ? -25.328 10.289 -7.25 1 79.06 113 ASP B O 1
ATOM 3361 N N . LYS B 1 114 ? -23.391 10.352 -6.195 1 84 114 LYS B N 1
ATOM 3362 C CA . LYS B 1 114 ? -22.688 10.32 -7.469 1 84 114 LYS B CA 1
ATOM 3363 C C . LYS B 1 114 ? -22.281 8.891 -7.832 1 84 114 LYS B C 1
ATOM 3365 O O . LYS B 1 114 ? -21.984 8.086 -6.949 1 84 114 LYS B O 1
ATOM 3370 N N . SER B 1 115 ? -22.328 8.68 -9.195 1 88 115 SER B N 1
ATOM 3371 C CA . SER B 1 115 ? -21.719 7.465 -9.719 1 88 115 SER B CA 1
ATOM 3372 C C . SER B 1 115 ? -20.188 7.535 -9.641 1 88 115 SER B C 1
ATOM 3374 O O . SER B 1 115 ? -19.625 8.617 -9.492 1 88 115 SER B O 1
ATOM 3376 N N . PHE B 1 116 ? -19.562 6.375 -9.734 1 90.81 116 PHE B N 1
ATOM 3377 C CA . PHE B 1 116 ? -18.109 6.336 -9.633 1 90.81 116 PHE B CA 1
ATOM 3378 C C . PHE B 1 116 ? -17.469 7.273 -10.648 1 90.81 116 PHE B C 1
ATOM 3380 O O . PHE B 1 116 ? -16.5 7.973 -10.336 1 90.81 116 PHE B O 1
ATOM 3387 N N . LYS B 1 117 ? -18.031 7.273 -11.859 1 88.44 117 LYS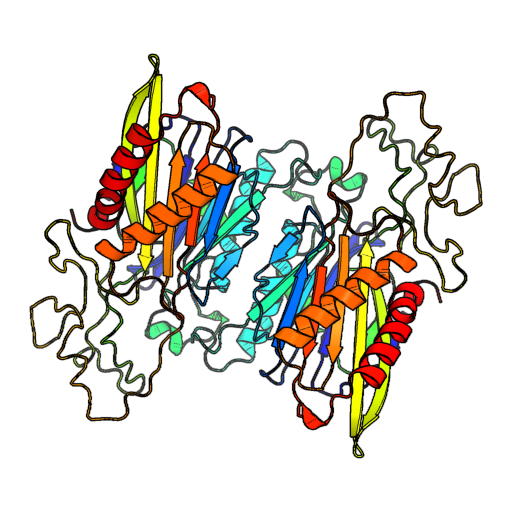 B N 1
ATOM 3388 C CA . LYS B 1 117 ? -17.469 8.062 -12.945 1 88.44 117 LYS B CA 1
ATOM 3389 C C . LYS B 1 117 ? -17.562 9.555 -12.648 1 88.44 117 LYS B C 1
ATOM 3391 O O . LYS B 1 117 ? -16.828 10.359 -13.227 1 88.44 117 LYS B O 1
ATOM 3396 N N . GLU B 1 118 ? -18.375 9.914 -11.719 1 89.62 118 GLU B N 1
ATOM 3397 C CA . GLU B 1 118 ? -18.609 11.32 -11.406 1 89.62 118 GLU B CA 1
ATOM 3398 C C . GLU B 1 118 ? -17.812 11.75 -10.172 1 89.62 118 GLU B C 1
ATOM 3400 O O . GLU B 1 118 ? -17.75 12.945 -9.859 1 89.62 118 GLU B O 1
ATOM 3405 N N . LEU B 1 119 ? -17.281 10.805 -9.531 1 90.38 119 LEU B N 1
ATOM 3406 C CA . LEU B 1 119 ? -16.562 11.117 -8.297 1 90.38 119 LEU B CA 1
ATOM 3407 C C . LEU B 1 119 ? -15.273 11.883 -8.602 1 90.38 119 LEU B C 1
ATOM 3409 O O . LEU B 1 119 ? -14.586 11.586 -9.586 1 90.38 119 LEU B O 1
ATOM 3413 N N . VAL B 1 120 ? -15.016 12.852 -7.723 1 91.94 120 VAL B N 1
ATOM 3414 C CA . VAL B 1 120 ? -13.75 13.578 -7.785 1 91.94 120 VAL B CA 1
ATOM 3415 C C . VAL B 1 120 ? -12.844 13.133 -6.648 1 91.94 120 VAL B C 1
ATOM 3417 O O . VAL B 1 120 ? -13.219 13.211 -5.477 1 91.94 120 VAL B O 1
ATOM 3420 N N . PHE B 1 121 ? -11.742 12.578 -7 1 94.5 121 PHE B N 1
ATOM 3421 C CA . PHE B 1 121 ? -10.727 12.18 -6.035 1 94.5 121 PHE B CA 1
ATOM 3422 C C . PHE B 1 121 ? -9.328 12.352 -6.621 1 94.5 121 PHE B C 1
ATOM 3424 O O . PHE B 1 121 ? -9.172 12.445 -7.84 1 94.5 121 PHE B O 1
ATOM 3431 N N . PRO B 1 122 ? -8.281 12.555 -5.746 1 97.38 122 PRO B N 1
ATOM 3432 C CA . PRO B 1 122 ? -6.91 12.664 -6.254 1 97.38 122 PRO B CA 1
ATOM 3433 C C . PRO B 1 122 ? -6.488 11.461 -7.09 1 97.38 122 PRO B C 1
ATOM 3435 O O . PRO B 1 122 ? -6.699 10.32 -6.676 1 97.38 122 PRO B O 1
ATOM 3438 N N . ASP B 1 123 ? -5.965 11.711 -8.273 1 97.5 123 ASP B N 1
ATOM 3439 C CA . ASP B 1 123 ? -5.574 10.664 -9.211 1 97.5 123 ASP B CA 1
ATOM 3440 C C . ASP B 1 123 ? -4.105 10.805 -9.609 1 97.5 123 ASP B C 1
ATOM 3442 O O . ASP B 1 123 ? -3.363 11.578 -9 1 97.5 123 ASP B O 1
ATOM 3446 N N . ILE B 1 124 ? -3.672 9.977 -10.586 1 98.12 124 ILE B N 1
ATOM 3447 C CA . ILE B 1 124 ? -2.285 9.969 -11.039 1 98.12 124 ILE B CA 1
ATOM 3448 C C . ILE B 1 124 ? -1.893 11.367 -11.523 1 98.12 124 ILE B C 1
ATOM 3450 O O . ILE B 1 124 ? -0.808 11.859 -11.203 1 98.12 124 ILE B O 1
ATOM 3454 N N . ALA B 1 125 ? -2.832 11.977 -12.242 1 98.12 125 ALA B N 1
ATOM 3455 C CA . ALA B 1 125 ? -2.555 13.305 -12.789 1 98.12 125 ALA B CA 1
ATOM 3456 C C . ALA B 1 125 ? -2.311 14.32 -11.68 1 98.12 125 ALA B C 1
ATOM 3458 O O . ALA B 1 125 ? -1.404 15.148 -11.773 1 98.12 125 ALA B O 1
ATOM 3459 N N . LEU B 1 126 ? -3.084 14.281 -10.641 1 98.31 126 LEU B N 1
ATOM 3460 C CA . LEU B 1 126 ? -2.92 15.227 -9.547 1 98.31 126 LEU B CA 1
ATOM 3461 C C . LEU B 1 126 ? -1.62 14.969 -8.789 1 98.31 126 LEU B C 1
ATOM 3463 O O . LEU B 1 126 ? -0.955 15.914 -8.352 1 98.31 126 LEU B O 1
ATOM 3467 N N . GLY B 1 127 ? -1.318 13.672 -8.57 1 98.62 127 GLY B N 1
ATOM 3468 C CA . GLY B 1 127 ? -0.031 13.352 -7.977 1 98.62 127 GLY B CA 1
ATOM 3469 C C . GLY B 1 127 ? 1.143 13.922 -8.75 1 98.62 127 GLY B C 1
ATOM 3470 O O . GLY B 1 127 ? 2.076 14.469 -8.156 1 98.62 127 GLY B O 1
ATOM 3471 N N . ARG B 1 128 ? 1.045 13.828 -10.102 1 98.5 128 ARG B N 1
ATOM 3472 C CA . ARG B 1 128 ? 2.082 14.383 -10.961 1 98.5 128 ARG B CA 1
ATOM 3473 C C . ARG B 1 128 ? 2.146 15.898 -10.828 1 98.5 128 ARG B C 1
ATOM 3475 O O . ARG B 1 128 ? 3.234 16.484 -10.766 1 98.5 128 ARG B O 1
ATOM 3482 N N . LYS B 1 129 ? 1.016 16.484 -10.812 1 98.5 129 LYS B N 1
ATOM 3483 C CA . LYS B 1 129 ? 0.951 17.922 -10.664 1 98.5 129 LYS B CA 1
ATOM 3484 C C . LYS B 1 129 ? 1.604 18.375 -9.359 1 98.5 129 LYS B C 1
ATOM 3486 O O . LYS B 1 129 ? 2.381 19.328 -9.344 1 98.5 129 LYS B O 1
ATOM 3491 N N . ALA B 1 130 ? 1.295 17.75 -8.242 1 98.62 130 ALA B N 1
ATOM 3492 C CA . ALA B 1 130 ? 1.899 18.078 -6.953 1 98.62 130 ALA B CA 1
ATOM 3493 C C . ALA B 1 130 ? 3.418 17.953 -7.008 1 98.62 130 ALA B C 1
ATOM 3495 O O . ALA B 1 130 ? 4.145 18.797 -6.5 1 98.62 130 ALA B O 1
ATOM 3496 N N . PHE B 1 131 ? 3.896 16.859 -7.648 1 98.69 131 PHE B N 1
ATOM 3497 C CA . PHE B 1 131 ? 5.332 16.641 -7.758 1 98.69 131 PHE B CA 1
ATOM 3498 C C . PHE B 1 131 ? 5.996 17.734 -8.578 1 98.69 131 PHE B C 1
ATOM 3500 O O . PHE B 1 131 ? 7.086 18.203 -8.234 1 98.69 131 PHE B O 1
ATOM 3507 N N . ASN B 1 132 ? 5.336 18.125 -9.648 1 98.12 132 ASN B N 1
ATOM 3508 C CA . ASN B 1 132 ? 5.891 19.141 -10.531 1 98.12 132 ASN B CA 1
ATOM 3509 C C . ASN B 1 132 ? 5.98 20.5 -9.836 1 98.12 132 ASN B C 1
ATOM 3511 O O . ASN B 1 132 ? 6.723 21.375 -10.273 1 98.12 132 ASN B O 1
ATOM 3515 N N . CYS B 1 133 ? 5.285 20.641 -8.734 1 96.69 133 CYS B N 1
ATOM 3516 C CA . CYS B 1 133 ? 5.219 21.922 -8.055 1 96.69 133 CYS B CA 1
ATOM 3517 C C . CYS B 1 133 ? 6.094 21.922 -6.809 1 96.69 133 CYS B C 1
ATOM 3519 O O . CYS B 1 133 ? 6 22.844 -5.984 1 96.69 133 CYS B O 1
ATOM 3521 N N . VAL B 1 134 ? 6.906 20.953 -6.656 1 97.12 134 VAL B N 1
ATOM 3522 C CA . VAL B 1 134 ? 7.684 20.906 -5.426 1 97.12 134 VAL B CA 1
ATOM 3523 C C . VAL B 1 134 ? 8.617 22.109 -5.352 1 97.12 134 VAL B C 1
ATOM 3525 O O . VAL B 1 134 ? 9.195 22.516 -6.363 1 97.12 134 VAL B O 1
ATOM 3528 N N . THR B 1 135 ? 8.688 22.688 -4.164 1 95.94 135 THR B N 1
ATOM 3529 C CA . THR B 1 135 ? 9.586 23.797 -3.881 1 95.94 135 THR B CA 1
ATOM 3530 C C . THR B 1 135 ? 10.305 23.594 -2.553 1 95.94 135 THR B C 1
ATOM 3532 O O . THR B 1 135 ? 9.961 22.688 -1.789 1 95.94 135 THR B O 1
ATOM 3535 N N . THR B 1 136 ? 11.328 24.422 -2.375 1 94.94 136 THR B N 1
ATOM 3536 C CA . THR B 1 136 ? 12.109 24.328 -1.146 1 94.94 136 THR B CA 1
ATOM 3537 C C . THR B 1 136 ? 11.641 25.359 -0.126 1 94.94 136 THR B C 1
ATOM 3539 O O . THR B 1 136 ? 11.078 26.391 -0.495 1 94.94 136 THR B O 1
ATOM 3542 N N . ASN B 1 137 ? 11.773 25.062 1.068 1 92.25 137 ASN B N 1
ATOM 3543 C CA . ASN B 1 137 ? 11.781 25.953 2.215 1 92.25 137 ASN B CA 1
ATOM 3544 C C . ASN B 1 137 ? 10.422 26.625 2.408 1 92.25 137 ASN B C 1
ATOM 3546 O O . ASN B 1 137 ? 10.336 27.766 2.873 1 92.25 137 ASN B O 1
ATOM 3550 N N . SER B 1 138 ? 9.352 25.969 1.983 1 94.5 138 SER B N 1
ATOM 3551 C CA . SER B 1 138 ? 8 26.469 2.219 1 94.5 138 SER B CA 1
ATOM 3552 C C . SER B 1 138 ? 6.992 25.344 2.314 1 94.5 138 SER B C 1
ATOM 3554 O O . SER B 1 138 ? 7.082 24.359 1.574 1 94.5 138 SER B O 1
ATOM 3556 N N . PHE B 1 139 ? 6.07 25.5 3.242 1 96.94 139 PHE B N 1
ATOM 3557 C CA . PHE B 1 139 ? 4.961 24.562 3.396 1 96.94 139 PHE B CA 1
ATOM 3558 C C . PHE B 1 139 ? 3.635 25.312 3.496 1 96.94 139 PHE B C 1
ATOM 3560 O O . PHE B 1 139 ? 3.381 26.016 4.48 1 96.94 139 PHE B O 1
ATOM 3567 N N . PRO B 1 140 ? 2.756 25.203 2.441 1 96.44 140 PRO B N 1
ATOM 3568 C CA . PRO B 1 140 ? 1.444 25.844 2.521 1 96.44 140 PRO B CA 1
ATOM 3569 C C . PRO B 1 140 ? 0.561 25.25 3.617 1 96.44 140 PRO B C 1
ATOM 3571 O O . PRO B 1 140 ? 0.471 24.031 3.75 1 96.44 140 PRO B O 1
ATOM 3574 N N . VAL B 1 141 ? -0.145 26.125 4.383 1 96.81 141 VAL B N 1
ATOM 3575 C CA . VAL B 1 141 ? -0.995 25.703 5.492 1 96.81 141 VAL B CA 1
ATOM 3576 C C . VAL B 1 141 ? -2.451 26.047 5.188 1 96.81 141 VAL B C 1
ATOM 3578 O O . VAL B 1 141 ? -2.732 26.984 4.438 1 96.81 141 VAL B O 1
ATOM 3581 N N . GLY B 1 142 ? -3.354 25.234 5.688 1 95.12 142 GLY B N 1
ATOM 3582 C CA . GLY B 1 142 ? -4.777 25.469 5.512 1 95.12 142 GLY B CA 1
ATOM 3583 C C . GLY B 1 142 ? -5.445 24.438 4.621 1 95.12 142 GLY B C 1
ATOM 3584 O O . GLY B 1 142 ? -5.066 23.266 4.625 1 95.12 142 GLY B O 1
ATOM 3585 N N . LEU B 1 143 ? -6.527 24.844 3.953 1 94.19 143 LEU B N 1
ATOM 3586 C CA . LEU B 1 143 ? -7.297 23.969 3.086 1 94.19 143 LEU B CA 1
ATOM 3587 C C . LEU B 1 143 ? -6.633 23.828 1.719 1 94.19 143 LEU B C 1
ATOM 3589 O O . LEU B 1 143 ? -7.195 24.266 0.71 1 94.19 143 LEU B O 1
ATOM 3593 N N . VAL B 1 144 ? -5.469 23.203 1.74 1 95.56 144 VAL B N 1
ATOM 3594 C CA . VAL B 1 144 ? -4.633 23.016 0.558 1 95.56 144 VAL B CA 1
ATOM 3595 C C . VAL B 1 144 ? -3.998 21.625 0.584 1 95.56 144 VAL B C 1
ATOM 3597 O O . VAL B 1 144 ? -3.869 21.016 1.648 1 95.56 144 VAL B O 1
ATOM 3600 N N . GLY B 1 145 ? -3.68 21.078 -0.629 1 97.25 145 GLY B N 1
ATOM 3601 C CA . GLY B 1 145 ? -3.074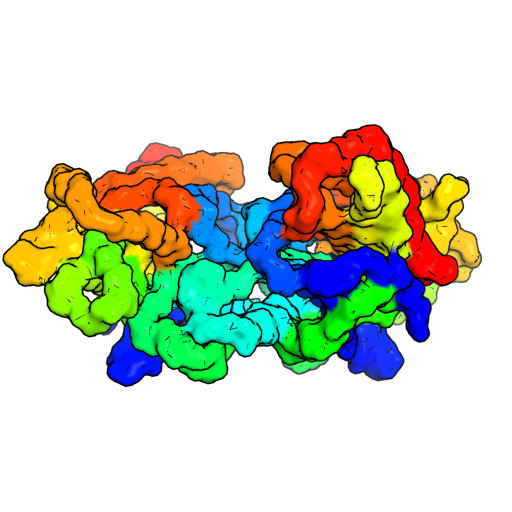 19.75 -0.705 1 97.25 145 GLY B CA 1
ATOM 3602 C C . GLY B 1 145 ? -3.939 18.672 -0.095 1 97.25 145 GLY B C 1
ATOM 3603 O O . GLY B 1 145 ? -5.152 18.641 -0.302 1 97.25 145 GLY B O 1
ATOM 3604 N N . ALA B 1 146 ? -3.275 17.812 0.627 1 98.25 146 ALA B N 1
ATOM 3605 C CA . ALA B 1 146 ? -3.988 16.719 1.257 1 98.25 146 ALA B CA 1
ATOM 3606 C C . ALA B 1 146 ? -4.969 17.219 2.312 1 98.25 146 ALA B C 1
ATOM 3608 O O . ALA B 1 146 ? -5.871 16.484 2.732 1 98.25 146 ALA B O 1
ATOM 3609 N N . GLY B 1 147 ? -4.805 18.453 2.746 1 96.75 147 GLY B N 1
ATOM 3610 C CA . GLY B 1 147 ? -5.688 19.047 3.74 1 96.75 147 GLY B CA 1
ATOM 3611 C C . GLY B 1 147 ? -6.906 19.719 3.133 1 96.75 147 GLY B C 1
ATOM 3612 O O . GLY B 1 147 ? -7.781 20.203 3.855 1 96.75 147 GLY B O 1
ATOM 3613 N N . SER B 1 148 ? -7.047 19.719 1.893 1 95.62 148 SER B N 1
ATOM 3614 C CA . SER B 1 148 ? -8.086 20.484 1.198 1 95.62 148 SER B CA 1
ATOM 3615 C C . SER B 1 148 ? -9.477 20.094 1.692 1 95.62 148 SER B C 1
ATOM 3617 O O . SER B 1 148 ? -10.328 20.953 1.893 1 95.62 148 SER B O 1
ATOM 3619 N N . GLY B 1 149 ? -9.688 18.812 1.885 1 92.94 149 GLY B N 1
ATOM 3620 C CA . GLY B 1 149 ? -11.008 18.344 2.279 1 92.94 149 GLY B CA 1
ATOM 3621 C C . GLY B 1 149 ? -11.07 17.906 3.734 1 92.94 149 GLY B C 1
ATOM 3622 O O . GLY B 1 149 ? -12.094 17.375 4.184 1 92.94 149 GLY B O 1
ATOM 3623 N N . ALA B 1 150 ? -10.102 18.172 4.488 1 93.44 150 ALA B N 1
ATOM 3624 C CA . ALA B 1 150 ? -10.016 17.703 5.867 1 93.44 150 ALA B CA 1
ATOM 3625 C C . ALA B 1 150 ? -10.969 18.469 6.773 1 93.44 150 ALA B C 1
ATOM 3627 O O . ALA B 1 150 ? -11.148 19.672 6.621 1 93.44 150 ALA B O 1
ATOM 3628 N N . ARG B 1 151 ? -11.5 17.734 7.715 1 89 151 ARG B N 1
ATOM 3629 C CA . ARG B 1 151 ? -12.43 18.297 8.688 1 89 151 ARG B CA 1
ATOM 3630 C C . ARG B 1 151 ? -12.188 17.719 10.078 1 89 151 ARG B C 1
ATOM 3632 O O . ARG B 1 151 ? -11.719 16.578 10.211 1 89 151 ARG B O 1
ATOM 3639 N N . ALA B 1 152 ? -12.562 18.484 11.031 1 87.62 152 ALA B N 1
ATOM 3640 C CA . ALA B 1 152 ? -12.438 18.031 12.414 1 87.62 152 ALA B CA 1
ATOM 3641 C C . ALA B 1 152 ? -13.766 18.156 13.148 1 87.62 152 ALA B C 1
ATOM 3643 O O . ALA B 1 152 ? -14.602 19 12.805 1 87.62 152 ALA B O 1
ATOM 3644 N N . GLY B 1 153 ? -13.93 17.328 14.234 1 81.06 153 GLY B N 1
ATOM 3645 C CA . GLY B 1 153 ? -15.133 17.375 15.055 1 81.06 153 GLY B CA 1
ATOM 3646 C C . GLY B 1 153 ? -16.312 16.656 14.438 1 81.06 153 GLY B C 1
ATOM 3647 O O . GLY B 1 153 ? -17.391 17.234 14.273 1 81.06 153 GLY B O 1
ATOM 3648 N N . LYS B 1 154 ? -16.141 15.445 14.125 1 77.38 154 LYS B N 1
ATOM 3649 C CA . LYS B 1 154 ? -17.125 14.672 13.391 1 77.38 154 LYS B CA 1
ATOM 3650 C C . LYS B 1 154 ? -18 13.859 14.336 1 77.38 154 LYS B C 1
ATOM 3652 O O . LYS B 1 154 ? -18.875 13.094 13.898 1 77.38 154 LYS B O 1
ATOM 3657 N N . MET B 1 155 ? -17.828 13.867 15.57 1 66.12 155 MET B N 1
ATOM 3658 C CA . MET B 1 155 ? -18.5 13.016 16.547 1 66.12 155 MET B CA 1
ATOM 3659 C C . MET B 1 155 ? -20 13.281 16.562 1 66.12 155 MET B C 1
ATOM 3661 O O . MET B 1 155 ? -20.797 12.383 16.859 1 66.12 155 MET B O 1
ATOM 3665 N N . SER B 1 156 ? -20.344 14.492 16.625 1 55.12 156 SER B N 1
ATOM 3666 C CA . SER B 1 156 ? -21.766 14.781 16.766 1 55.12 156 SER B CA 1
ATOM 3667 C C . SER B 1 156 ? -22.5 14.68 15.438 1 55.12 156 SER B C 1
ATOM 3669 O O . SER B 1 156 ? -23.656 15.07 15.328 1 55.12 156 SER B O 1
ATOM 3671 N N . VAL B 1 157 ? -21.703 14.297 14.461 1 49.75 157 VAL B N 1
ATOM 3672 C CA . VAL B 1 157 ? -22.359 14.281 13.156 1 49.75 157 VAL B CA 1
ATOM 3673 C C . VAL B 1 157 ? -23.344 13.102 13.078 1 49.75 157 VAL B C 1
ATOM 3675 O O . VAL B 1 157 ? -22.938 11.945 13.227 1 49.75 157 VAL B O 1
ATOM 3678 N N . ILE B 1 158 ? -24.562 13.281 13.68 1 45.16 158 ILE B N 1
ATOM 3679 C CA . ILE B 1 158 ? -25.656 12.359 13.383 1 45.16 158 ILE B CA 1
ATOM 3680 C C . ILE B 1 158 ? -25.938 12.359 11.883 1 45.16 158 ILE B C 1
ATOM 3682 O O . ILE B 1 158 ? -26.359 13.375 11.328 1 45.16 158 ILE B O 1
ATOM 3686 N N . TYR B 1 159 ? -25.078 11.75 11.164 1 42.75 159 TYR B N 1
ATOM 3687 C CA . TYR B 1 159 ? -25.406 11.672 9.742 1 42.75 159 TYR B CA 1
ATOM 3688 C C . TYR B 1 159 ? -26.812 11.125 9.547 1 42.75 159 TYR B C 1
ATOM 3690 O O . TYR B 1 159 ? -27.062 9.93 9.734 1 42.75 159 TYR B O 1
ATOM 3698 N N . ASP B 1 160 ? -27.828 11.672 10.172 1 40.69 160 ASP B N 1
ATOM 3699 C CA . ASP B 1 160 ? -29.078 11.211 9.586 1 40.69 160 ASP B CA 1
ATOM 3700 C C . ASP B 1 160 ? -29.078 11.406 8.07 1 40.69 160 ASP B C 1
ATOM 3702 O O . ASP B 1 160 ? -29.344 12.508 7.582 1 40.69 160 ASP B O 1
ATOM 3706 N N . LEU B 1 161 ? -28.219 10.594 7.418 1 43.03 161 LEU B N 1
ATOM 3707 C CA . LEU B 1 161 ? -28.109 10.555 5.965 1 43.03 161 LEU B CA 1
ATOM 3708 C C . LEU B 1 161 ? -29.484 10.688 5.32 1 43.03 161 LEU B C 1
ATOM 3710 O O . LEU B 1 161 ? -29.594 10.898 4.109 1 43.03 161 LEU B O 1
ATOM 3714 N N . THR B 1 162 ? -30.422 10.406 6.117 1 41.59 162 THR B N 1
ATOM 3715 C CA . THR B 1 162 ? -31.766 10.523 5.57 1 41.59 162 THR B CA 1
ATOM 3716 C C . THR B 1 162 ? -32.219 11.984 5.547 1 41.59 162 THR B C 1
ATOM 3718 O O . THR B 1 162 ? -33 12.383 4.699 1 41.59 162 THR B O 1
ATOM 3721 N N . THR B 1 163 ? -31.781 12.688 6.52 1 40.31 163 THR B N 1
ATOM 3722 C CA . THR B 1 163 ? -32.25 14.062 6.52 1 40.31 163 THR B CA 1
ATOM 3723 C C . THR B 1 163 ? -31.172 15.008 5.984 1 40.31 163 THR B C 1
ATOM 3725 O O . THR B 1 163 ? -30 14.875 6.328 1 40.31 163 THR B O 1
ATOM 3728 N N . LYS B 1 164 ? -31.156 15.305 4.801 1 43.56 164 LYS B N 1
ATOM 3729 C CA . LYS B 1 164 ? -30.328 16.266 4.074 1 43.56 164 LYS B CA 1
ATOM 3730 C C . LYS B 1 164 ? -30.266 17.609 4.816 1 43.56 164 LYS B C 1
ATOM 3732 O O . LYS B 1 164 ? -30.047 18.656 4.207 1 43.56 164 LYS B O 1
ATOM 3737 N N . ASP B 1 165 ? -30.812 17.672 5.945 1 40.09 165 ASP B N 1
ATOM 3738 C CA . ASP B 1 165 ? -30.875 18.969 6.621 1 40.09 165 ASP B CA 1
ATOM 3739 C C . ASP B 1 165 ? -29.531 19.312 7.273 1 40.09 165 ASP B C 1
ATOM 3741 O O . ASP B 1 165 ? -29.125 18.672 8.242 1 40.09 165 ASP B O 1
ATOM 3745 N N . ASP B 1 166 ? -28.797 20.094 6.73 1 41.25 166 ASP B N 1
ATOM 3746 C CA . ASP B 1 166 ? -27.531 20.656 7.164 1 41.25 166 ASP B CA 1
ATOM 3747 C C . ASP B 1 166 ? -27.641 21.281 8.555 1 41.25 166 ASP B C 1
ATOM 3749 O O . ASP B 1 166 ? -26.641 21.547 9.211 1 41.25 166 ASP B O 1
ATOM 3753 N N . ASN B 1 167 ? -28.922 21.828 8.938 1 41.38 167 ASN B N 1
ATOM 3754 C CA . ASN B 1 167 ? -29.109 22.562 10.18 1 41.38 167 ASN B CA 1
ATOM 3755 C C . ASN B 1 167 ? -28.953 21.672 11.398 1 41.38 167 ASN B C 1
ATOM 3757 O O . ASN B 1 167 ? -28.766 22.156 12.516 1 41.38 167 ASN B O 1
ATOM 3761 N N . LEU B 1 168 ? -29.578 20.734 11.445 1 41.41 168 LEU B N 1
ATOM 3762 C CA . LEU B 1 168 ? -29.609 19.859 12.609 1 41.41 168 LEU B CA 1
ATOM 3763 C C . LEU B 1 168 ? -28.219 19.312 12.922 1 41.41 168 LEU B C 1
ATOM 3765 O O . LEU B 1 168 ? -28 18.719 13.977 1 41.41 168 LEU B O 1
ATOM 3769 N N . TYR B 1 169 ? -27.234 19.219 12 1 43.91 169 TYR B N 1
ATOM 3770 C CA . TYR B 1 169 ? -26.047 18.391 12.062 1 43.91 169 TYR B CA 1
ATOM 3771 C C . TYR B 1 169 ? -24.812 19.219 12.391 1 43.91 169 TYR B C 1
ATOM 3773 O O . TYR B 1 169 ? -24.594 20.281 11.805 1 43.91 169 TYR B O 1
ATOM 3781 N N . ALA B 1 170 ? -24.562 19.234 13.641 1 48.88 170 ALA B N 1
ATOM 3782 C CA . ALA B 1 170 ? -23.234 19.797 13.906 1 48.88 170 ALA B CA 1
ATOM 3783 C C . ALA B 1 170 ? -22.234 19.344 12.844 1 48.88 170 ALA B C 1
ATOM 3785 O O . ALA B 1 170 ? -22.078 18.156 12.578 1 48.88 170 ALA B O 1
ATOM 3786 N N . LEU B 1 171 ? -21.891 20.25 11.828 1 61.66 171 LEU B N 1
ATOM 3787 C CA . LEU B 1 171 ? -21.031 19.969 10.688 1 61.66 171 LEU B CA 1
ATOM 3788 C C . LEU B 1 171 ? -19.562 20.062 11.086 1 61.66 171 LEU B C 1
ATOM 3790 O O . LEU B 1 171 ? -19.172 20.953 11.852 1 61.66 171 LEU B O 1
ATOM 3794 N N . PRO B 1 172 ? -18.875 18.969 10.898 1 77.25 172 PRO B N 1
ATOM 3795 C CA . PRO B 1 172 ? -17.422 19.094 11.055 1 77.25 172 PRO B CA 1
ATOM 3796 C C . PRO B 1 172 ? -16.875 20.391 10.477 1 77.25 172 PRO B C 1
ATOM 3798 O O . PRO B 1 172 ? -17.484 20.984 9.578 1 77.25 172 PRO B O 1
ATOM 3801 N N . GLU B 1 173 ? -15.898 20.969 11.141 1 83.94 173 GLU B N 1
ATOM 3802 C CA . GLU B 1 173 ? -15.281 22.219 10.695 1 83.94 173 GLU B CA 1
ATOM 3803 C C . GLU B 1 173 ? -14.078 21.953 9.797 1 83.94 173 GLU B C 1
ATOM 3805 O O . GLU B 1 173 ? -13.32 21.016 10.031 1 83.94 173 GLU B O 1
ATOM 3810 N N . PRO B 1 174 ? -13.883 22.859 8.797 1 89.12 174 PRO B N 1
ATOM 3811 C CA . PRO B 1 174 ? -12.656 22.734 8 1 89.12 174 PRO B CA 1
ATOM 3812 C C . PRO B 1 174 ? -11.391 22.797 8.852 1 89.12 174 PRO B C 1
ATOM 3814 O O . PRO B 1 174 ? -11.242 23.719 9.664 1 89.12 174 PRO B O 1
ATOM 3817 N N . SER B 1 175 ? -10.508 21.891 8.758 1 92.06 175 SER B N 1
ATOM 3818 C CA . SER B 1 175 ? -9.32 21.812 9.594 1 92.06 175 SER B CA 1
ATOM 3819 C C . SER B 1 175 ? -8.047 21.953 8.758 1 92.06 175 SER B C 1
ATOM 3821 O O . SER B 1 175 ? -7.113 22.656 9.156 1 92.06 175 SER B O 1
ATOM 3823 N N . GLY B 1 176 ? -7.887 21.188 7.59 1 95.31 176 GLY B N 1
ATOM 3824 C CA . GLY B 1 176 ? -6.805 21.375 6.645 1 95.31 176 GLY B CA 1
ATOM 3825 C C . GLY B 1 176 ? -5.504 20.719 7.078 1 95.31 176 GLY B C 1
ATOM 3826 O O . GLY B 1 176 ? -5.52 19.719 7.793 1 95.31 176 GLY B O 1
ATOM 3827 N N . GLN B 1 177 ? -4.305 21.266 6.539 1 98 177 GLN B N 1
ATOM 3828 C CA . GLN B 1 177 ? -2.979 20.781 6.93 1 98 177 GLN B CA 1
ATOM 3829 C C . GLN B 1 177 ? -2.172 21.906 7.594 1 98 177 GLN B C 1
ATOM 3831 O O . GLN B 1 177 ? -2.338 23.078 7.262 1 98 177 GLN B O 1
ATOM 3836 N N . GLY B 1 178 ? -1.316 21.531 8.562 1 98 178 GLY B N 1
ATOM 3837 C CA . GLY B 1 178 ? -0.454 22.453 9.281 1 98 178 GLY B CA 1
ATOM 3838 C C . GLY B 1 178 ? 0.985 21.969 9.367 1 98 178 GLY B C 1
ATOM 3839 O O . GLY B 1 178 ? 1.284 20.812 9.062 1 98 178 GLY B O 1
ATOM 3840 N N . GLY B 1 179 ? 1.882 22.922 9.711 1 97.94 179 GLY B N 1
ATOM 3841 C CA . GLY B 1 179 ? 3.299 22.609 9.82 1 97.94 179 GLY B CA 1
ATOM 3842 C C . GLY B 1 179 ? 4.035 23.516 10.789 1 97.94 179 GLY B C 1
ATOM 3843 O O . GLY B 1 179 ? 3.527 24.562 11.172 1 97.94 179 GLY B O 1
ATOM 3844 N N . ALA B 1 180 ? 5.102 23.062 11.227 1 98 180 ALA B N 1
ATOM 3845 C CA . ALA B 1 180 ? 6.012 23.828 12.086 1 98 180 ALA B CA 1
ATOM 3846 C C . ALA B 1 180 ? 7.461 23.406 11.844 1 98 180 ALA B C 1
ATOM 3848 O O . ALA B 1 180 ? 7.73 22.297 11.406 1 98 180 ALA B O 1
ATOM 3849 N N . PHE B 1 181 ? 8.352 24.344 12.086 1 98 181 PHE B N 1
ATOM 3850 C CA . PHE B 1 181 ? 9.773 24.125 11.875 1 98 181 PHE B CA 1
ATOM 3851 C C . PHE B 1 181 ? 10.594 24.734 13.008 1 98 181 PHE B C 1
ATOM 3853 O O . PHE B 1 181 ? 10.242 25.797 13.531 1 98 181 PHE B O 1
ATOM 3860 N N . GLY B 1 182 ? 11.641 24.047 13.398 1 98 182 GLY B N 1
ATOM 3861 C CA . GLY B 1 182 ? 12.602 24.547 14.375 1 98 182 GLY B CA 1
ATOM 3862 C C . GLY B 1 182 ? 13.938 23.828 14.32 1 98 182 GLY B C 1
ATOM 3863 O O . GLY B 1 182 ? 14.102 22.875 13.562 1 98 182 GLY B O 1
ATOM 3864 N N . TYR B 1 183 ? 14.914 24.375 15.031 1 97.88 183 TYR B N 1
ATOM 3865 C CA . TYR B 1 183 ? 16.219 23.719 15.102 1 97.88 183 TYR B CA 1
ATOM 3866 C C . TYR B 1 183 ? 16.891 24 16.438 1 97.88 183 TYR B C 1
ATOM 3868 O O . TYR B 1 183 ? 16.5 24.922 17.156 1 97.88 183 TYR B O 1
ATOM 3876 N N . TYR B 1 184 ? 17.781 23.188 16.812 1 97.31 184 TYR B N 1
ATOM 3877 C CA . TYR B 1 184 ? 18.734 23.453 17.891 1 97.31 184 TYR B CA 1
ATOM 3878 C C . TYR B 1 184 ? 20.172 23.281 17.391 1 97.31 184 TYR B C 1
ATOM 3880 O O . TYR B 1 184 ? 20.406 22.625 16.375 1 97.31 184 TYR B O 1
ATOM 3888 N N . GLU B 1 185 ? 21.062 23.969 18.125 1 97 185 GLU B N 1
ATOM 3889 C CA . GLU B 1 185 ? 22.469 23.891 17.75 1 97 185 GLU B CA 1
ATOM 3890 C C . GLU B 1 185 ? 23.172 22.734 18.453 1 97 185 GLU B C 1
ATOM 3892 O O . GLU B 1 185 ? 22.969 22.531 19.656 1 97 185 GLU B O 1
ATOM 3897 N N . CYS B 1 186 ? 23.875 21.938 17.672 1 96.12 186 CYS B N 1
ATOM 3898 C CA . CYS B 1 186 ? 24.734 20.875 18.203 1 96.12 186 CYS B CA 1
ATOM 3899 C C . CYS B 1 186 ? 26.047 20.812 17.422 1 96.12 186 CYS B C 1
ATOM 3901 O O . CYS B 1 186 ? 26.047 20.562 16.219 1 96.12 186 CYS B O 1
ATOM 3903 N N . LYS B 1 187 ? 27.172 21.047 18.203 1 96 187 LYS B N 1
ATOM 3904 C CA . LYS B 1 187 ? 28.516 20.953 17.625 1 96 187 LYS B CA 1
ATOM 3905 C C . LYS B 1 187 ? 28.656 21.875 16.422 1 96 187 LYS B C 1
ATOM 3907 O O . LYS B 1 187 ? 29.141 21.469 15.367 1 96 187 LYS B O 1
ATOM 3912 N N . GLY B 1 188 ? 28.047 23.016 16.406 1 95.69 188 GLY B N 1
ATOM 3913 C CA . GLY B 1 188 ? 28.25 24.062 15.414 1 95.69 188 GLY B CA 1
ATOM 3914 C C . GLY B 1 188 ? 27.328 23.922 14.211 1 95.69 188 GLY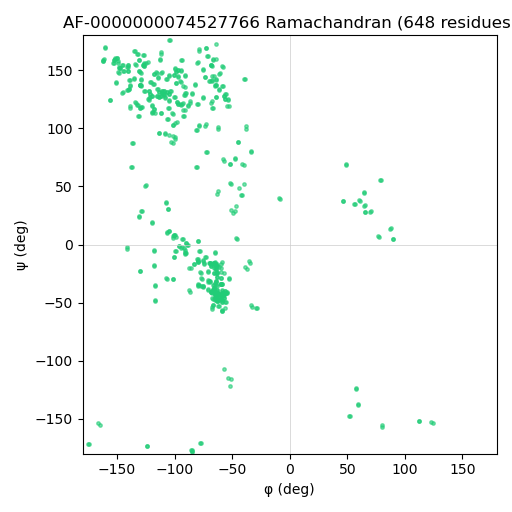 B C 1
ATOM 3915 O O . GLY B 1 188 ? 27.469 24.672 13.234 1 95.69 188 GLY B O 1
ATOM 3916 N N . VAL B 1 189 ? 26.438 22.953 14.305 1 96.38 189 VAL B N 1
ATOM 3917 C CA . VAL B 1 189 ? 25.516 22.797 13.188 1 96.38 189 VAL B CA 1
ATOM 3918 C C . VAL B 1 189 ? 24.078 22.797 13.695 1 96.38 189 VAL B C 1
ATOM 3920 O O . VAL B 1 189 ? 23.844 22.594 14.891 1 96.38 189 VAL B O 1
ATOM 3923 N N . GLN B 1 190 ? 23.188 23 12.797 1 97.56 190 GLN B N 1
ATOM 3924 C CA . GLN B 1 190 ? 21.781 23.031 13.164 1 97.56 190 GLN B CA 1
ATOM 3925 C C . GLN B 1 190 ? 21.141 21.656 12.938 1 97.56 190 GLN B C 1
ATOM 3927 O O . GLN B 1 190 ? 21.156 21.141 11.82 1 97.56 190 GLN B O 1
ATOM 3932 N N . VAL B 1 191 ? 20.625 21.125 13.992 1 98.25 191 VAL B N 1
ATOM 3933 C CA . VAL B 1 191 ? 19.734 19.984 13.875 1 98.25 191 VAL B CA 1
ATOM 3934 C C . VAL B 1 191 ? 18.297 20.453 13.688 1 98.25 191 VAL B C 1
ATOM 3936 O O . VAL B 1 191 ? 17.75 21.141 14.555 1 98.25 191 VAL B O 1
ATOM 3939 N N . LYS B 1 192 ? 17.75 20.078 12.594 1 98.38 192 LYS B N 1
ATOM 3940 C CA . LYS B 1 192 ? 16.484 20.641 12.141 1 98.38 192 LYS B CA 1
ATOM 3941 C C . LYS B 1 192 ? 15.344 19.641 12.312 1 98.38 192 LYS B C 1
ATOM 3943 O O . LYS B 1 192 ? 15.531 18.438 12.125 1 98.38 192 LYS B O 1
ATOM 3948 N N . ILE B 1 193 ? 14.148 20.125 12.695 1 98.62 193 ILE B N 1
ATOM 3949 C CA . ILE B 1 193 ? 12.938 19.312 12.789 1 98.62 193 ILE B CA 1
ATOM 3950 C C . ILE B 1 193 ? 11.781 20.047 12.102 1 98.62 193 ILE B C 1
ATOM 3952 O O . ILE B 1 193 ? 11.516 21.203 12.383 1 98.62 193 ILE B O 1
ATOM 3956 N N . GLY B 1 194 ? 11.211 19.453 11.102 1 98.5 194 GLY B N 1
ATOM 3957 C CA . GLY B 1 194 ? 9.922 19.844 10.555 1 98.5 194 GLY B CA 1
ATOM 3958 C C . GLY B 1 194 ? 8.812 18.844 10.852 1 98.5 194 GLY B C 1
ATOM 3959 O O . GLY B 1 194 ? 9.023 17.641 10.758 1 98.5 194 GLY B O 1
ATOM 3960 N N . ILE B 1 195 ? 7.684 19.344 11.312 1 98.69 195 ILE B N 1
ATOM 3961 C CA . ILE B 1 195 ? 6.512 18.516 11.539 1 98.69 195 ILE B CA 1
ATOM 3962 C C . ILE B 1 195 ? 5.34 19.031 10.711 1 98.69 195 ILE B C 1
ATOM 3964 O O . ILE B 1 195 ? 5.051 20.234 10.703 1 98.69 195 ILE B O 1
ATOM 3968 N N . PHE B 1 196 ? 4.73 18.172 10.008 1 98.69 196 PHE B N 1
ATOM 3969 C CA . PHE B 1 196 ? 3.619 18.469 9.109 1 98.69 196 PHE B CA 1
ATOM 3970 C C . PHE B 1 196 ? 2.445 17.531 9.383 1 98.69 196 PHE B C 1
ATOM 3972 O O . PHE B 1 196 ? 2.635 16.328 9.578 1 98.69 196 PHE B O 1
ATOM 3979 N N . SER B 1 197 ? 1.215 18.078 9.398 1 98.31 197 SER B N 1
ATOM 3980 C CA . SER B 1 197 ? 0.076 17.219 9.734 1 98.31 197 SER B CA 1
ATOM 3981 C C . SER B 1 197 ? -1.136 17.562 8.867 1 98.31 197 SER B C 1
ATOM 3983 O O . SER B 1 197 ? -1.422 18.734 8.617 1 98.31 197 SER B O 1
ATOM 3985 N N . VAL B 1 198 ? -1.761 16.562 8.32 1 98 198 VAL B N 1
ATOM 3986 C CA . VAL B 1 198 ? -3.104 16.656 7.758 1 98 198 VAL B CA 1
ATOM 3987 C C . VAL B 1 198 ? -4.133 16.25 8.812 1 98 198 VAL B C 1
ATOM 3989 O O . VAL B 1 198 ? -4.113 15.125 9.312 1 98 198 VAL B O 1
ATOM 3992 N N . LEU B 1 199 ? -5.059 17.141 9.148 1 96.31 199 LEU B N 1
ATOM 3993 C CA . LEU B 1 199 ? -5.922 16.969 10.312 1 96.31 199 LEU B CA 1
ATOM 3994 C C . LEU B 1 199 ? -7.348 16.641 9.891 1 96.31 199 LEU B C 1
ATOM 3996 O O . LEU B 1 199 ? -8.156 17.547 9.648 1 96.31 199 LEU B O 1
ATOM 4000 N N . ASN B 1 200 ? -7.645 15.391 9.883 1 93.69 200 ASN B N 1
ATOM 4001 C CA . ASN B 1 200 ? -8.984 14.906 9.594 1 93.69 200 ASN B CA 1
ATOM 4002 C C . ASN B 1 200 ? -9.508 14 10.703 1 93.69 200 ASN B C 1
ATOM 4004 O O . ASN B 1 200 ? -9.961 12.883 10.445 1 93.69 200 ASN B O 1
ATOM 4008 N N . PRO B 1 201 ? -9.43 14.461 11.945 1 89.5 201 PRO B N 1
ATOM 4009 C CA . PRO B 1 201 ? -9.812 13.609 13.07 1 89.5 201 PRO B CA 1
ATOM 4010 C C . PRO B 1 201 ? -11.32 13.562 13.281 1 89.5 201 PRO B C 1
ATOM 4012 O O . PRO B 1 201 ? -12.039 14.477 12.867 1 89.5 201 PRO B O 1
ATOM 4015 N N . VAL B 1 202 ? -11.734 12.5 13.906 1 83.75 202 VAL B N 1
ATOM 4016 C CA . VAL B 1 202 ? -13.109 12.469 14.391 1 83.75 202 VAL B CA 1
ATOM 4017 C C . VAL B 1 202 ? -13.281 13.461 15.539 1 83.75 202 VAL B C 1
ATOM 4019 O O . VAL B 1 202 ? -14.336 14.07 15.688 1 83.75 202 VAL B O 1
ATOM 4022 N N . GLY B 1 203 ? -12.219 13.641 16.266 1 81.75 203 GLY B N 1
ATOM 4023 C CA . GLY B 1 203 ? -12.266 14.461 17.469 1 81.75 203 GLY B CA 1
ATOM 4024 C C . GLY B 1 203 ? -12.055 15.938 17.188 1 81.75 203 GLY B C 1
ATOM 4025 O O . GLY B 1 203 ? -11.969 16.344 16.031 1 81.75 203 GLY B O 1
ATOM 4026 N N . CYS B 1 204 ? -12.031 16.641 18.297 1 86 204 CYS B N 1
ATOM 4027 C CA . CYS B 1 204 ? -11.805 18.094 18.281 1 86 204 CYS B CA 1
ATOM 4028 C C . CYS B 1 204 ? -10.328 18.422 18.469 1 86 204 CYS B C 1
ATOM 4030 O O . CYS B 1 204 ? -9.57 17.594 18.969 1 86 204 CYS B O 1
ATOM 4032 N N . ILE B 1 205 ? -9.969 19.578 18.062 1 91.56 205 ILE B N 1
ATOM 4033 C CA . ILE B 1 205 ? -8.609 20.062 18.219 1 91.56 205 ILE B CA 1
ATOM 4034 C C . ILE B 1 205 ? -8.555 21.078 19.375 1 91.56 205 ILE B C 1
ATOM 4036 O O . ILE B 1 205 ? -9.398 21.984 19.453 1 91.56 205 ILE B O 1
ATOM 4040 N N . PHE B 1 206 ? -7.57 20.859 20.234 1 89.75 206 PHE B N 1
ATOM 4041 C CA . PHE B 1 206 ? -7.395 21.688 21.406 1 89.75 206 PHE B CA 1
ATOM 4042 C C . PHE B 1 206 ? -6.09 22.469 21.328 1 89.75 206 PHE B C 1
ATOM 4044 O O . PHE B 1 206 ? -5.082 21.969 20.844 1 89.75 206 PHE B O 1
ATOM 4051 N N . ASN B 1 207 ? -6.18 23.734 21.859 1 93.12 207 ASN B N 1
ATOM 4052 C CA . ASN B 1 207 ? -4.949 24.516 21.922 1 93.12 207 ASN B CA 1
ATOM 4053 C C . ASN B 1 207 ? -4.141 24.203 23.172 1 93.12 207 ASN B C 1
ATOM 4055 O O . ASN B 1 207 ? -4.465 23.281 23.906 1 93.12 207 ASN B O 1
ATOM 4059 N N . LYS B 1 208 ? -3.025 24.906 23.328 1 92.75 208 LYS B N 1
ATOM 4060 C CA . LYS B 1 208 ? -2.1 24.641 24.422 1 92.75 208 LYS B CA 1
ATOM 4061 C C . LYS B 1 208 ? -2.746 24.953 25.766 1 92.75 208 LYS B C 1
ATOM 4063 O O . LYS B 1 208 ? -2.309 24.438 26.797 1 92.75 208 LYS B O 1
ATOM 4068 N N . LYS B 1 209 ? -3.812 25.766 25.75 1 92 209 LYS B N 1
ATOM 4069 C CA . LYS B 1 209 ? -4.57 26.062 26.969 1 92 209 LYS B CA 1
ATOM 4070 C C . LYS B 1 209 ? -5.703 25.062 27.172 1 92 209 LYS B C 1
ATOM 4072 O O . LYS B 1 209 ? -6.535 25.219 28.062 1 92 209 LYS B O 1
ATOM 4077 N N . GLN B 1 210 ? -5.809 24.094 26.266 1 88.19 210 GLN B N 1
ATOM 4078 C CA . GLN B 1 210 ? -6.789 23.016 26.328 1 88.19 210 GLN B CA 1
ATOM 4079 C C . GLN B 1 210 ? -8.195 23.531 26.062 1 88.19 210 GLN B C 1
ATOM 4081 O O . GLN B 1 210 ? -9.164 23.047 26.656 1 88.19 210 GLN B O 1
ATOM 4086 N N . GLU B 1 211 ? -8.227 24.578 25.297 1 86.25 211 GLU B N 1
ATOM 4087 C CA . GLU B 1 211 ? -9.5 25.047 24.766 1 86.25 211 GLU B CA 1
ATOM 4088 C C . GLU B 1 211 ? -9.781 24.438 23.391 1 86.25 211 GLU B C 1
ATOM 4090 O O . GLU B 1 211 ? -8.875 24.328 22.562 1 86.25 211 GLU B O 1
ATOM 4095 N N . CYS B 1 212 ? -10.977 24 23.156 1 86.44 212 CYS B N 1
ATOM 4096 C CA . CYS B 1 212 ? -11.352 23.469 21.844 1 86.44 212 CYS B CA 1
ATOM 4097 C C . CYS B 1 212 ? -11.352 24.562 20.797 1 86.44 212 CYS B C 1
ATOM 4099 O O . CYS B 1 212 ? -12.117 25.516 20.891 1 86.44 212 CYS B O 1
ATOM 4101 N N . VAL B 1 213 ? -10.531 24.453 19.828 1 88.75 213 VAL B N 1
ATOM 4102 C CA . VAL B 1 213 ? -10.398 25.516 18.844 1 88.75 213 VAL B CA 1
ATOM 4103 C C . VAL B 1 213 ? -11.047 25.094 17.516 1 88.75 213 VAL B C 1
ATOM 4105 O O . VAL B 1 213 ? -11.422 25.938 16.703 1 88.75 213 VAL B O 1
ATOM 4108 N N . LEU B 1 214 ? -11.07 23.812 17.203 1 86.12 214 LEU B N 1
ATOM 4109 C CA . LEU B 1 214 ? -11.836 23.25 16.094 1 86.12 214 LEU B CA 1
ATOM 4110 C C . LEU B 1 214 ? -12.672 22.062 16.562 1 86.12 214 LEU B C 1
ATOM 4112 O O . LEU B 1 214 ? -12.141 21.125 17.156 1 86.12 214 LEU B O 1
ATOM 4116 N N . GLY B 1 215 ? -13.93 22.109 16.484 1 72.06 215 GLY B N 1
ATOM 4117 C CA . GLY B 1 215 ? -14.773 21.031 16.969 1 72.06 215 GLY B CA 1
ATOM 4118 C C . GLY B 1 215 ? -16.203 21.109 16.453 1 72.06 215 GLY B C 1
ATOM 4119 O O . GLY B 1 215 ? -16.438 21.547 15.328 1 72.06 215 GLY B O 1
ATOM 4120 N N . HIS B 1 216 ? -17.094 20.484 17.281 1 63.22 216 HIS B N 1
ATOM 4121 C CA . HIS B 1 216 ? -18.531 20.422 17 1 63.22 216 HIS B CA 1
ATOM 4122 C C . HIS B 1 216 ? -19.203 21.766 17.219 1 63.22 216 HIS B C 1
ATOM 4124 O O . HIS B 1 216 ? -18.984 22.422 18.234 1 63.22 216 HIS B O 1
ATOM 4130 N N . ARG B 1 217 ? -19.453 22.375 15.992 1 55.19 217 ARG B N 1
ATOM 4131 C CA . ARG B 1 217 ? -20.281 23.562 16.156 1 55.19 217 ARG B CA 1
ATOM 4132 C C . ARG B 1 217 ? -21.75 23.203 16.281 1 55.19 217 ARG B C 1
ATOM 4134 O O . ARG B 1 217 ? -22.266 22.391 15.508 1 55.19 217 ARG B O 1
ATOM 4141 N N . SER B 1 218 ? -22.234 23.156 17.438 1 47.88 218 SER B N 1
ATOM 4142 C CA . SER B 1 218 ? -23.672 22.938 17.516 1 47.88 218 SER B CA 1
ATOM 4143 C C . SER B 1 218 ? -24.453 24.125 16.984 1 47.88 218 SER B C 1
ATOM 4145 O O . SER B 1 218 ? -23.969 25.25 17.031 1 47.88 218 SER B O 1
ATOM 4147 N N . GLN B 1 219 ? -25.297 23.922 16.016 1 47.94 219 GLN B N 1
ATOM 4148 C CA . GLN B 1 219 ? -26.188 24.969 15.531 1 47.94 219 GLN B CA 1
ATOM 4149 C C . GLN B 1 219 ? -26.594 25.906 16.672 1 47.94 219 GLN B C 1
ATOM 4151 O O . GLN B 1 219 ? -26.734 27.109 16.469 1 47.94 219 GLN B O 1
ATOM 4156 N N . THR B 1 220 ? -27.062 25.25 17.609 1 45.09 220 THR B N 1
ATOM 4157 C CA . THR B 1 220 ? -27.656 26.047 18.672 1 45.09 220 THR B CA 1
ATOM 4158 C C . THR B 1 220 ? -26.578 26.594 19.594 1 45.09 220 THR B C 1
ATOM 4160 O O . THR B 1 220 ? -26.797 27.594 20.281 1 45.09 220 THR B O 1
ATOM 4163 N N . ILE B 1 221 ? -25.578 25.797 19.766 1 44.97 221 ILE B N 1
ATOM 4164 C CA . ILE B 1 221 ? -24.609 26.234 20.766 1 44.97 221 ILE B CA 1
ATOM 4165 C C . ILE B 1 221 ? -23.375 26.812 20.062 1 44.97 221 ILE B C 1
ATOM 4167 O O . ILE B 1 221 ? -22.672 26.094 19.359 1 44.97 221 ILE B O 1
ATOM 4171 N N . LYS B 1 222 ? -23.375 28.031 19.766 1 48.75 222 LYS B N 1
ATOM 4172 C CA . LYS B 1 222 ? -22.281 28.844 19.25 1 48.75 222 LYS B CA 1
ATOM 4173 C C . LYS B 1 222 ? -20.938 28.406 19.828 1 48.75 222 LYS B C 1
ATOM 4175 O O . LYS B 1 222 ? -19.891 28.875 19.391 1 48.75 222 LYS B O 1
ATOM 4180 N N . GLU B 1 223 ? -20.969 27.594 20.969 1 52.59 223 GLU B N 1
ATOM 4181 C CA . GLU B 1 223 ? -19.719 27.281 21.625 1 52.59 223 GLU B CA 1
ATOM 4182 C C . GLU B 1 223 ? -19.109 25.984 21.078 1 52.59 223 GLU B C 1
ATOM 4184 O O . GLU B 1 223 ? -19.828 25 20.875 1 52.59 223 GLU B O 1
ATOM 4189 N N . LYS B 1 224 ? -18.016 26.094 20.484 1 56.59 224 LYS B N 1
ATOM 4190 C CA . LYS B 1 224 ? -17.234 24.922 20.109 1 56.59 224 LYS B CA 1
ATOM 4191 C C . LYS B 1 224 ? -17.156 23.922 21.25 1 56.59 224 LYS B C 1
ATOM 4193 O O . LYS B 1 224 ? -16.75 24.281 22.359 1 56.59 224 LYS B O 1
ATOM 4198 N N . ARG B 1 225 ? -18.109 22.953 21.406 1 54.12 225 ARG B N 1
ATOM 4199 C CA . ARG B 1 225 ? -18.156 22.062 22.562 1 54.12 225 ARG B CA 1
ATOM 4200 C C . ARG B 1 225 ? -17.484 20.719 22.25 1 54.12 225 ARG B C 1
ATOM 4202 O O . ARG B 1 225 ? -17.531 20.25 21.109 1 54.12 225 ARG B O 1
ATOM 4209 N N . TYR B 1 226 ? -16.438 20.375 23.031 1 53.69 226 TYR B N 1
ATOM 4210 C CA . TYR B 1 226 ? -15.883 19.016 23.078 1 53.69 226 TYR B CA 1
ATOM 4211 C C . TYR B 1 226 ? -16.969 18 23.406 1 53.69 226 TYR B C 1
ATOM 4213 O O . TYR B 1 226 ? -17.844 18.266 24.234 1 53.69 226 TYR B O 1
ATOM 4221 N N . ALA B 1 227 ? -17.25 17.078 22.609 1 50.94 227 ALA B N 1
ATOM 4222 C CA . ALA B 1 227 ? -18.234 16.031 22.859 1 50.94 227 ALA B CA 1
ATOM 4223 C C . ALA B 1 227 ? -18.078 15.43 24.25 1 50.94 227 ALA B C 1
ATOM 4225 O O . ALA B 1 227 ? -17.234 14.562 24.469 1 50.94 227 ALA B O 1
ATOM 4226 N N . THR B 1 228 ? -17.672 16.094 25.328 1 45.75 228 THR B N 1
ATOM 4227 C CA . THR B 1 228 ? -17.672 15.398 26.609 1 45.75 228 THR B CA 1
ATOM 4228 C C . THR B 1 228 ? -19.031 14.75 26.875 1 45.75 228 THR B C 1
ATOM 4230 O O . THR B 1 228 ? -19.141 13.516 26.891 1 45.75 228 THR B O 1
ATOM 4233 N N . GLU B 1 229 ? -19.672 15.188 28.094 1 42.88 229 GLU B N 1
ATOM 4234 C CA . GLU B 1 229 ? -20.797 14.766 28.922 1 42.88 229 GLU B CA 1
ATOM 4235 C C . GLU B 1 229 ? -22.094 14.695 28.125 1 42.88 229 GLU B C 1
ATOM 4237 O O . GLU B 1 229 ? -22.906 13.789 28.328 1 42.88 229 GLU B O 1
ATOM 4242 N N . GLU B 1 230 ? -22.375 15.766 27.516 1 41.38 230 GLU B N 1
ATOM 4243 C CA . GLU B 1 230 ? -23.703 15.82 26.906 1 41.38 230 GLU B CA 1
ATOM 4244 C C . GLU B 1 230 ? -23.781 14.883 25.703 1 41.38 230 GLU B C 1
ATOM 4246 O O . GLU B 1 230 ? -24.891 14.492 25.297 1 41.38 230 GLU B O 1
ATOM 4251 N N . LEU B 1 231 ? -22.703 14.727 25.062 1 43.44 231 LEU B N 1
ATOM 4252 C CA . LEU B 1 231 ? -22.875 13.781 23.969 1 43.44 231 LEU B CA 1
ATOM 4253 C C . LEU B 1 231 ? -23.172 12.383 24.5 1 43.44 231 LEU B C 1
ATOM 4255 O O . LEU B 1 231 ? -23.656 11.516 23.766 1 43.44 231 LEU B O 1
ATOM 4259 N N . ILE B 1 232 ? -22.719 12.109 25.781 1 40.12 232 ILE B N 1
ATOM 4260 C CA . ILE B 1 232 ? -23.156 10.883 26.422 1 40.12 232 ILE B CA 1
ATOM 4261 C C . ILE B 1 232 ? -24.656 10.938 26.688 1 40.12 232 ILE B C 1
ATOM 4263 O O . ILE B 1 232 ? -25.297 9.906 26.906 1 40.12 232 ILE B O 1
ATOM 4267 N N . ASP B 1 233 ? -25.141 12.055 27.062 1 38.59 233 ASP B N 1
ATOM 4268 C CA . ASP B 1 233 ? -26.578 11.969 27.312 1 38.59 233 ASP B CA 1
ATOM 4269 C C . ASP B 1 233 ? -27.344 11.539 26.062 1 38.59 233 ASP B C 1
ATOM 4271 O O . ASP B 1 233 ? -28.547 11.742 25.969 1 38.59 233 ASP B O 1
ATOM 4275 N N . MET B 1 234 ? -26.75 11.633 24.969 1 36.5 234 MET B N 1
ATOM 4276 C CA . MET B 1 234 ? -27.531 11.008 23.906 1 36.5 234 MET B CA 1
ATOM 4277 C C . MET B 1 234 ? -27.953 9.594 24.312 1 36.5 234 MET B C 1
ATOM 4279 O O . MET B 1 234 ? -27.266 8.625 23.984 1 36.5 234 MET B O 1
ATOM 4283 N N . ASN B 1 235 ? -28.156 9.211 25.375 1 36.5 235 ASN B N 1
ATOM 4284 C CA . ASN B 1 235 ? -28.984 8.094 25.797 1 36.5 235 ASN B CA 1
ATOM 4285 C C . ASN B 1 235 ? -30.125 7.859 24.812 1 36.5 235 ASN B C 1
ATOM 4287 O O . ASN B 1 235 ? -30.859 6.875 24.922 1 36.5 235 ASN B O 1
ATOM 4291 N N . SER B 1 236 ? -30.969 8.906 24.5 1 35.03 236 SER B N 1
ATOM 4292 C CA . SER B 1 236 ? -32.219 8.578 23.828 1 35.03 236 SER B CA 1
ATOM 4293 C C . SER B 1 236 ? -31.984 7.754 22.578 1 35.03 236 SER B C 1
ATOM 4295 O O . SER B 1 236 ? -32.562 6.68 22.406 1 35.03 236 SER B O 1
ATOM 4297 N N . THR B 1 237 ? -32.375 8.469 21.328 1 35.19 237 THR B N 1
ATOM 4298 C CA . THR B 1 237 ? -32.781 7.762 20.109 1 35.19 237 THR B CA 1
ATOM 4299 C C . THR B 1 237 ? -31.641 6.934 19.562 1 35.19 237 THR B C 1
ATOM 4301 O O . THR B 1 237 ? -30.484 7.176 19.891 1 35.19 237 THR B O 1
ATOM 4304 N N . GLU B 1 238 ? -31.969 6.059 18.469 1 36.41 238 GLU B N 1
ATOM 4305 C CA . GLU B 1 238 ? -31.297 5.098 17.594 1 36.41 238 GLU B CA 1
ATOM 4306 C C . GLU B 1 238 ? -29.953 5.645 17.109 1 36.41 238 GLU B C 1
ATOM 4308 O O . GLU B 1 238 ? -29.906 6.383 16.125 1 36.41 238 GLU B O 1
ATOM 4313 N N . ARG B 1 239 ? -29.234 6.094 17.906 1 35.03 239 ARG B N 1
ATOM 4314 C CA . ARG B 1 239 ? -27.875 6.332 17.422 1 35.03 239 ARG B CA 1
ATOM 4315 C C . ARG B 1 239 ? -27.406 5.184 16.547 1 35.03 239 ARG B C 1
ATOM 4317 O O . ARG B 1 239 ? -27.188 4.07 17.031 1 35.03 239 ARG B O 1
ATOM 4324 N N . LYS B 1 240 ? -27.922 5.023 15.453 1 36.78 240 LYS B N 1
ATOM 4325 C CA . LYS B 1 240 ? -27.25 4.102 14.547 1 36.78 240 LYS B CA 1
ATOM 4326 C C . LYS B 1 240 ? -25.75 4.391 14.477 1 36.78 240 LYS B C 1
ATOM 4328 O O . LYS B 1 240 ? -25.344 5.5 14.117 1 36.78 240 LYS B O 1
ATOM 4333 N N . GLU B 1 241 ? -24.859 4.047 15.562 1 40.47 241 GLU B N 1
ATOM 4334 C CA . GLU B 1 241 ? -23.406 3.918 15.562 1 40.47 241 GLU B CA 1
ATOM 4335 C C . GLU B 1 241 ? -22.844 3.998 14.148 1 40.47 241 GLU B C 1
ATOM 4337 O O . GLU B 1 241 ? -22.672 2.973 13.484 1 40.47 241 GLU B O 1
ATOM 4342 N N . GLN B 1 242 ? -23.312 4.797 13.312 1 40.16 242 GLN B N 1
ATOM 4343 C CA . GLN B 1 242 ? -22.562 4.758 12.062 1 40.16 242 GLN B CA 1
ATOM 4344 C C . GLN B 1 242 ? -21.109 5.199 12.273 1 40.16 242 GLN B C 1
ATOM 4346 O O . GLN B 1 242 ? -20.812 6.391 12.219 1 40.16 242 GLN B O 1
ATOM 4351 N N . THR B 1 243 ? -20.359 4.797 13.297 1 44.03 243 THR B N 1
ATOM 4352 C CA . THR B 1 243 ? -18.922 4.977 13.445 1 44.03 243 THR B CA 1
ATOM 4353 C C . THR B 1 243 ? -18.219 4.906 12.094 1 44.03 243 THR B C 1
ATOM 4355 O O . THR B 1 243 ? -18.25 3.869 11.422 1 44.03 243 THR B O 1
ATOM 4358 N N . THR B 1 244 ? -18.25 5.984 11.336 1 49.19 244 THR B N 1
ATOM 4359 C CA . THR B 1 244 ? -17.641 6.117 10.016 1 49.19 244 THR B CA 1
ATOM 4360 C C . THR B 1 244 ? -16.125 5.949 10.102 1 49.19 244 THR B C 1
ATOM 4362 O O . THR B 1 244 ? -15.484 6.516 10.984 1 49.19 244 THR B O 1
ATOM 4365 N N . THR B 1 245 ? -15.531 4.875 9.789 1 52.22 245 THR B N 1
ATOM 4366 C CA . THR B 1 245 ? -14.133 4.594 9.5 1 52.22 245 THR B CA 1
ATOM 4367 C C . THR B 1 245 ? -13.523 5.695 8.641 1 52.22 245 THR B C 1
ATOM 4369 O O . THR B 1 245 ? -12.852 5.414 7.645 1 52.22 245 THR B O 1
ATOM 4372 N N . SER B 1 246 ? -13.859 6.996 9.008 1 64.06 246 SER B N 1
ATOM 4373 C CA . SER B 1 246 ? -13.594 8.062 8.047 1 64.06 246 SER B CA 1
ATOM 4374 C C . SER B 1 246 ? -12.617 9.086 8.617 1 64.06 246 SER B C 1
ATOM 4376 O O . SER B 1 246 ? -12.438 10.164 8.047 1 64.06 246 SER B O 1
ATOM 4378 N N . ASN B 1 247 ? -11.898 8.641 9.68 1 80.19 247 ASN B N 1
ATOM 4379 C CA . ASN B 1 247 ? -11.109 9.695 10.305 1 80.19 247 ASN B CA 1
ATOM 4380 C C . ASN B 1 247 ? -9.617 9.359 10.297 1 80.19 247 ASN B C 1
ATOM 4382 O O . ASN B 1 247 ? -9.242 8.188 10.422 1 80.19 247 ASN B O 1
ATOM 4386 N N . THR B 1 248 ? -8.875 10.367 10.039 1 88 248 THR B N 1
ATOM 4387 C CA . THR B 1 248 ? -7.445 10.117 9.883 1 88 248 THR B CA 1
ATOM 4388 C C . THR B 1 248 ? -6.645 11.383 10.156 1 88 248 THR B C 1
ATOM 4390 O O . THR B 1 248 ? -7.004 12.469 9.688 1 88 248 THR B O 1
ATOM 4393 N N . THR B 1 249 ? -5.738 11.336 11.031 1 94.94 249 THR B N 1
ATOM 4394 C CA . THR B 1 249 ? -4.668 12.328 11.109 1 94.94 249 THR B CA 1
ATOM 4395 C C . THR B 1 249 ? -3.359 11.75 10.578 1 94.94 249 THR B C 1
ATOM 4397 O O . THR B 1 249 ? -2.92 10.688 11.008 1 94.94 249 THR B O 1
ATOM 4400 N N . LEU B 1 250 ? -2.783 12.414 9.602 1 97.88 250 LEU B N 1
ATOM 4401 C CA . LEU B 1 250 ? -1.497 12.023 9.031 1 97.88 250 LEU B CA 1
ATOM 4402 C C . LEU B 1 250 ? -0.409 13.016 9.43 1 97.88 250 LEU B C 1
ATOM 4404 O O . LEU B 1 250 ? -0.583 14.227 9.281 1 97.88 250 LEU B O 1
ATOM 4408 N N . THR B 1 251 ? 0.688 12.5 9.945 1 98.44 251 THR B N 1
ATOM 4409 C CA . THR B 1 251 ? 1.771 13.383 10.375 1 98.44 251 THR B CA 1
ATOM 4410 C C . THR B 1 251 ? 3.104 12.922 9.797 1 98.44 251 THR B C 1
ATOM 4412 O O . THR B 1 251 ? 3.383 11.719 9.75 1 98.44 251 THR B O 1
ATOM 4415 N N . VAL B 1 252 ? 3.908 13.867 9.312 1 98.75 252 VAL B N 1
ATOM 4416 C CA . VAL B 1 252 ? 5.266 13.641 8.836 1 98.75 252 VAL B CA 1
ATOM 4417 C C . VAL B 1 252 ? 6.25 14.469 9.664 1 98.75 252 VAL B C 1
ATOM 4419 O O . VAL B 1 252 ? 6.129 15.688 9.742 1 98.75 252 VAL B O 1
ATOM 4422 N N . LEU B 1 253 ? 7.137 13.844 10.297 1 98.88 253 LEU B N 1
ATOM 4423 C CA . LEU B 1 253 ? 8.281 14.508 10.914 1 98.88 253 LEU B CA 1
ATOM 4424 C C . LEU B 1 253 ? 9.547 14.281 10.102 1 98.88 253 LEU B C 1
ATOM 4426 O O . LEU B 1 253 ? 9.859 13.148 9.734 1 98.88 253 LEU B O 1
ATOM 4430 N N . ILE B 1 254 ? 10.273 15.336 9.781 1 98.75 254 ILE B N 1
ATOM 4431 C CA . ILE B 1 254 ? 11.523 15.273 9.023 1 98.75 254 ILE B CA 1
ATOM 4432 C C . ILE B 1 254 ? 12.656 15.891 9.836 1 98.75 254 ILE B C 1
ATOM 4434 O O . ILE B 1 254 ? 12.5 16.984 10.406 1 98.75 254 ILE B O 1
ATOM 4438 N N . THR B 1 255 ? 13.75 15.211 9.906 1 98.75 255 THR B N 1
ATOM 4439 C CA . THR B 1 255 ? 14.961 15.75 10.516 1 98.75 255 THR B CA 1
ATOM 4440 C C . THR B 1 255 ? 16.188 15.477 9.633 1 98.75 255 THR B C 1
ATOM 4442 O O . THR B 1 255 ? 16.172 14.555 8.82 1 98.75 255 THR B O 1
ATOM 4445 N N . ASN B 1 256 ? 17.188 16.328 9.812 1 98.25 256 ASN B N 1
ATOM 4446 C CA . ASN B 1 256 ? 18.391 16.141 9 1 98.25 256 ASN B CA 1
ATOM 4447 C C . ASN B 1 256 ? 19.406 15.25 9.711 1 98.25 256 ASN B C 1
ATOM 4449 O O . ASN B 1 256 ? 20.422 14.867 9.117 1 98.25 256 ASN B O 1
ATOM 4453 N N . VAL B 1 257 ? 19.141 14.82 10.945 1 98.5 257 VAL B N 1
ATOM 4454 C CA . VAL B 1 257 ? 20.109 14.047 11.711 1 98.5 257 VAL B CA 1
ATOM 4455 C C . VAL B 1 257 ? 19.812 12.555 11.578 1 98.5 257 VAL B C 1
ATOM 4457 O O . VAL B 1 257 ? 18.641 12.156 11.5 1 98.5 257 VAL B O 1
ATOM 4460 N N . THR B 1 258 ? 20.844 11.773 11.539 1 98.31 258 THR B N 1
ATOM 4461 C CA . THR B 1 258 ? 20.719 10.32 11.5 1 98.31 258 THR B CA 1
ATOM 4462 C C . THR B 1 258 ? 20.344 9.773 12.875 1 98.31 258 THR B C 1
ATOM 4464 O O . THR B 1 258 ? 20.938 10.148 13.891 1 98.31 258 THR B O 1
ATOM 4467 N N . ILE B 1 259 ? 19.328 9.023 12.875 1 98 259 ILE B N 1
ATOM 4468 C CA . ILE B 1 259 ? 18.844 8.305 14.055 1 98 259 ILE B CA 1
ATOM 4469 C C . ILE B 1 259 ? 18.609 6.84 13.703 1 98 259 ILE B C 1
ATOM 4471 O O . ILE B 1 259 ? 18.109 6.523 12.625 1 98 259 ILE B O 1
ATOM 4475 N N . SER B 1 260 ? 19.016 5.941 14.57 1 96.81 260 SER B N 1
ATOM 4476 C CA . SER B 1 260 ? 18.766 4.52 14.328 1 96.81 260 SER B CA 1
ATOM 4477 C C . SER B 1 260 ? 17.281 4.227 14.18 1 96.81 260 SER B C 1
ATOM 4479 O O . SER B 1 260 ? 16.453 4.898 14.797 1 96.81 260 SER B O 1
ATOM 4481 N N . ASP B 1 261 ? 17.016 3.186 13.453 1 95.69 261 ASP B N 1
ATOM 4482 C CA . ASP B 1 261 ? 15.625 2.826 13.234 1 95.69 261 ASP B CA 1
ATOM 4483 C C . ASP B 1 261 ? 14.938 2.461 14.547 1 95.69 261 ASP B C 1
ATOM 4485 O O . ASP B 1 261 ? 13.758 2.77 14.75 1 95.69 261 ASP B O 1
ATOM 4489 N N . GLN B 1 262 ? 15.641 1.791 15.359 1 95.44 262 GLN B N 1
ATOM 4490 C CA . GLN B 1 262 ? 15.078 1.412 16.656 1 95.44 262 GLN B CA 1
ATOM 4491 C C . GLN B 1 262 ? 14.656 2.643 17.453 1 95.44 262 GLN B C 1
ATOM 4493 O O . GLN B 1 262 ? 13.539 2.697 17.969 1 95.44 262 GLN B O 1
ATOM 4498 N N . LEU B 1 263 ? 15.547 3.576 17.531 1 96 263 LEU B N 1
ATOM 4499 C CA . LEU B 1 263 ? 15.258 4.793 18.281 1 96 263 LEU B CA 1
ATOM 4500 C C . LEU B 1 263 ? 14.18 5.617 17.578 1 96 263 LEU B C 1
ATOM 4502 O O . LEU B 1 263 ? 13.297 6.18 18.234 1 96 263 LEU B O 1
ATOM 4506 N N . LYS B 1 264 ? 14.203 5.738 16.25 1 97 264 LYS B N 1
ATOM 4507 C CA . LYS B 1 264 ? 13.195 6.457 15.484 1 97 264 LYS B CA 1
ATOM 4508 C C . LYS B 1 264 ? 11.797 5.906 15.758 1 97 264 LYS B C 1
ATOM 4510 O O . LYS B 1 264 ? 10.844 6.668 15.906 1 97 264 LYS B O 1
ATOM 4515 N N . ARG B 1 265 ? 11.75 4.598 15.859 1 96.62 265 ARG B N 1
ATOM 4516 C CA . ARG B 1 265 ? 10.469 3.951 16.125 1 96.62 265 ARG B CA 1
ATOM 4517 C C . ARG B 1 265 ? 9.922 4.344 17.484 1 96.62 265 ARG B C 1
ATOM 4519 O O . ARG B 1 265 ? 8.734 4.645 17.625 1 96.62 265 ARG B O 1
ATOM 4526 N N . GLN B 1 266 ? 10.758 4.305 18.422 1 94.94 266 GLN B N 1
ATOM 4527 C CA . GLN B 1 266 ? 10.328 4.652 19.766 1 94.94 266 GLN B CA 1
ATOM 4528 C C . GLN B 1 266 ? 9.914 6.121 19.859 1 94.94 266 GLN B C 1
ATOM 4530 O O . GLN B 1 266 ? 8.906 6.457 20.484 1 94.94 266 GLN B O 1
ATOM 4535 N N . LEU B 1 267 ? 10.688 6.977 19.203 1 96.25 267 LEU B N 1
ATOM 4536 C CA . LEU B 1 267 ? 10.375 8.398 19.188 1 96.25 267 LEU B CA 1
ATOM 4537 C C . LEU B 1 267 ? 9.055 8.656 18.453 1 96.25 267 LEU B C 1
ATOM 4539 O O . LEU B 1 267 ? 8.25 9.484 18.891 1 96.25 267 LEU B O 1
ATOM 4543 N N . ALA B 1 268 ? 8.891 7.977 17.359 1 97.5 268 ALA B N 1
ATOM 4544 C CA . ALA B 1 268 ? 7.641 8.109 16.609 1 97.5 268 ALA B CA 1
ATOM 4545 C C . ALA B 1 268 ? 6.441 7.742 17.484 1 97.5 268 ALA B C 1
ATOM 4547 O O . ALA B 1 268 ? 5.434 8.453 17.484 1 97.5 268 ALA B O 1
ATOM 4548 N N . LYS B 1 269 ? 6.559 6.652 18.234 1 95 269 LYS B N 1
ATOM 4549 C CA . LYS B 1 269 ? 5.492 6.223 19.141 1 95 269 LYS B CA 1
ATOM 4550 C C . LYS B 1 269 ? 5.211 7.285 20.188 1 95 269 LYS B C 1
ATOM 4552 O O . LYS B 1 269 ? 4.051 7.594 20.484 1 95 269 LYS B O 1
ATOM 4557 N N . GLN B 1 270 ? 6.227 7.762 20.719 1 94.12 270 GLN B N 1
ATOM 4558 C CA . GLN B 1 270 ? 6.109 8.766 21.766 1 94.12 270 GLN B CA 1
ATOM 4559 C C . GLN B 1 270 ? 5.426 10.031 21.25 1 94.12 270 GLN B C 1
ATOM 4561 O O . GLN B 1 270 ? 4.449 10.5 21.844 1 94.12 270 GLN B O 1
ATOM 4566 N N . LEU B 1 271 ? 5.934 10.547 20.188 1 96.31 271 LEU B N 1
ATOM 4567 C CA . LEU B 1 271 ? 5.438 11.805 19.641 1 96.31 271 LEU B CA 1
ATOM 4568 C C . LEU B 1 271 ? 4.02 11.648 19.109 1 96.31 271 LEU B C 1
ATOM 4570 O O . LEU B 1 271 ? 3.18 12.531 19.281 1 96.31 271 LEU B O 1
ATOM 4574 N N . HIS B 1 272 ? 3.807 10.523 18.469 1 96.38 272 HIS B N 1
ATOM 4575 C CA . HIS B 1 272 ? 2.465 10.219 17.984 1 96.38 272 HIS B CA 1
ATOM 4576 C C . HIS B 1 272 ? 1.461 10.188 19.125 1 96.38 272 HIS B C 1
ATOM 4578 O O . HIS B 1 272 ? 0.364 10.734 19.016 1 96.38 272 HIS B O 1
ATOM 4584 N N . SER B 1 273 ? 1.829 9.602 20.219 1 93.19 273 SER B N 1
ATOM 4585 C CA . SER B 1 273 ? 0.972 9.523 21.391 1 93.19 273 SER B CA 1
ATOM 4586 C C . SER B 1 273 ? 0.722 10.898 21.984 1 93.19 273 SER B C 1
ATOM 4588 O O . SER B 1 273 ? -0.367 11.172 22.5 1 93.19 273 SER B O 1
ATOM 4590 N N . GLU B 1 274 ? 1.688 11.734 21.922 1 94.19 274 GLU B N 1
ATOM 4591 C CA . GLU B 1 274 ? 1.574 13.07 22.484 1 94.19 274 GLU B CA 1
ATOM 4592 C C . GLU B 1 274 ? 0.498 13.883 21.781 1 94.19 274 GLU B C 1
ATOM 4594 O O . GLU B 1 274 ? -0.029 14.852 22.344 1 94.19 274 GLU B O 1
ATOM 4599 N N . MET B 1 275 ? 0.189 13.562 20.594 1 95.06 275 MET B N 1
ATOM 4600 C CA . MET B 1 275 ? -0.806 14.289 19.812 1 95.06 275 MET B CA 1
ATOM 4601 C C . MET B 1 275 ? -2.189 14.164 20.453 1 95.06 275 MET B C 1
ATOM 4603 O O . MET B 1 275 ? -3.064 15 20.203 1 95.06 275 MET B O 1
ATOM 4607 N N . SER B 1 276 ? -2.418 13.156 21.281 1 91.88 276 SER B N 1
ATOM 4608 C CA . SER B 1 276 ? -3.689 12.953 21.969 1 91.88 276 SER B CA 1
ATOM 4609 C C . SER B 1 276 ? -3.99 14.094 22.938 1 91.88 276 SER B C 1
ATOM 4611 O O . SER B 1 276 ? -5.141 14.281 23.344 1 91.88 276 SER B O 1
ATOM 4613 N N . THR B 1 277 ? -3.008 14.812 23.266 1 92.31 277 THR B N 1
ATOM 4614 C CA . THR B 1 277 ? -3.197 15.969 24.141 1 92.31 277 THR B CA 1
ATOM 4615 C C . THR B 1 277 ? -3.934 17.078 23.391 1 92.31 277 THR B C 1
ATOM 4617 O O . THR B 1 277 ? -4.637 17.891 24.016 1 92.31 277 THR B O 1
ATOM 4620 N N . PHE B 1 278 ? -3.863 17.078 22.062 1 93.94 278 PHE B N 1
ATOM 4621 C CA . PHE B 1 278 ? -4.359 18.219 21.297 1 93.94 278 PHE B CA 1
ATOM 4622 C C . PHE B 1 278 ? -5.512 17.797 20.391 1 93.94 278 PHE B C 1
ATOM 4624 O O . PHE B 1 278 ? -6.207 18.641 19.828 1 93.94 278 PHE B O 1
ATOM 4631 N N . ILE B 1 279 ? -5.637 16.578 20.156 1 91.56 279 ILE B N 1
ATOM 4632 C CA . ILE B 1 279 ? -6.73 16.016 19.375 1 91.56 279 ILE B CA 1
ATOM 4633 C C . ILE B 1 279 ? -7.473 14.977 20.219 1 91.56 279 ILE B C 1
ATOM 4635 O O . ILE B 1 279 ? -6.883 13.977 20.641 1 91.56 279 ILE B O 1
ATOM 4639 N N . ARG B 1 280 ? -8.82 15.164 20.359 1 85.75 280 ARG B N 1
ATOM 4640 C CA . ARG B 1 280 ? -9.586 14.273 21.219 1 85.75 280 ARG B CA 1
ATOM 4641 C C . ARG B 1 280 ? -10.984 14.039 20.656 1 85.75 280 ARG B C 1
ATOM 4643 O O . ARG B 1 280 ? -11.727 14.992 20.406 1 85.75 280 ARG B O 1
ATOM 4650 N N . PRO B 1 281 ? -11.328 12.719 20.594 1 86.19 281 PRO B N 1
ATOM 4651 C CA . PRO B 1 281 ? -10.508 11.516 20.75 1 86.19 281 PRO B CA 1
ATOM 4652 C C . PRO B 1 281 ? -9.492 11.344 19.625 1 86.19 281 PRO B C 1
ATOM 4654 O O . PRO B 1 281 ? -9.578 12.023 18.594 1 86.19 281 PRO B O 1
ATOM 4657 N N . PHE B 1 282 ? -8.484 10.562 19.922 1 86.81 282 PHE B N 1
ATOM 4658 C CA . PHE B 1 282 ? -7.398 10.281 18.984 1 86.81 282 PHE B CA 1
ATOM 4659 C C . PHE B 1 282 ? -7.059 8.797 18.984 1 86.81 282 PHE B C 1
ATOM 4661 O O . PHE B 1 282 ? -7.105 8.141 20.031 1 86.81 282 PHE B O 1
ATOM 4668 N N . ASN B 1 283 ? -6.719 8.266 17.75 1 85.81 283 ASN B N 1
ATOM 4669 C CA . ASN B 1 283 ? -6.312 6.871 17.578 1 85.81 283 ASN B CA 1
ATOM 4670 C C . ASN B 1 283 ? -7.449 5.91 17.922 1 85.81 283 ASN B C 1
ATOM 4672 O O . ASN B 1 283 ? -7.238 4.922 18.625 1 85.81 283 ASN B O 1
ATOM 4676 N N . THR B 1 284 ? -8.633 6.266 17.422 1 80 284 THR B N 1
ATOM 4677 C CA . THR B 1 284 ? -9.773 5.379 17.625 1 80 284 THR B CA 1
ATOM 4678 C C . THR B 1 284 ? -9.734 4.215 16.641 1 80 284 THR B C 1
ATOM 4680 O O . THR B 1 284 ? -8.977 4.242 15.672 1 80 284 THR B O 1
ATOM 4683 N N . PRO B 1 285 ? -10.531 3.221 16.844 1 75.94 285 PRO B N 1
ATOM 4684 C CA . PRO B 1 285 ? -10.578 2.092 15.914 1 75.94 285 PRO B CA 1
ATOM 4685 C C . PRO B 1 285 ? -11 2.506 14.508 1 75.94 285 PRO B C 1
ATOM 4687 O O . PRO B 1 285 ? -10.711 1.799 13.539 1 75.94 285 PRO B O 1
ATOM 4690 N N . ASP B 1 286 ? -11.625 3.646 14.375 1 76.12 286 ASP B N 1
ATOM 4691 C CA . ASP B 1 286 ? -12.133 4.094 13.086 1 76.12 286 ASP B CA 1
ATOM 4692 C C . ASP B 1 286 ? -11.203 5.125 12.445 1 76.12 286 ASP B C 1
ATOM 4694 O O . ASP B 1 286 ? -11.539 5.734 11.43 1 76.12 286 ASP B O 1
ATOM 4698 N N . ASP B 1 287 ? -10.047 5.277 13.094 1 81.75 287 ASP B N 1
ATOM 4699 C CA . ASP B 1 287 ? -9.078 6.25 12.594 1 81.75 287 ASP B CA 1
ATOM 4700 C C . ASP B 1 287 ? -7.988 5.57 11.773 1 81.75 287 ASP B C 1
ATOM 4702 O O . ASP B 1 287 ? -7.68 4.395 11.992 1 81.75 287 ASP B O 1
ATOM 4706 N N . GLY B 1 288 ? -7.402 6.309 10.789 1 90.62 288 GLY B N 1
ATOM 4707 C CA . GLY B 1 288 ? -6.246 5.867 10.031 1 90.62 288 GLY B CA 1
ATOM 4708 C C . GLY B 1 288 ? -4.961 6.566 10.43 1 90.62 288 GLY B C 1
ATOM 4709 O O . GLY B 1 288 ? -4.059 6.734 9.609 1 90.62 288 GLY B O 1
ATOM 4710 N N . ASP B 1 289 ? -4.891 6.949 11.703 1 93.69 289 ASP B N 1
ATOM 4711 C CA . ASP B 1 289 ? -3.787 7.777 12.172 1 93.69 289 ASP B CA 1
ATOM 4712 C C . ASP B 1 289 ? -2.439 7.129 11.875 1 93.69 289 ASP B C 1
ATOM 4714 O O . ASP B 1 289 ? -2.205 5.973 12.242 1 93.69 289 ASP B O 1
ATOM 4718 N N . THR B 1 290 ? -1.577 7.863 11.188 1 96.12 290 THR B N 1
ATOM 4719 C CA . THR B 1 290 ? -0.272 7.379 10.758 1 96.12 290 THR B CA 1
ATOM 4720 C C . THR B 1 290 ? 0.792 8.461 10.93 1 96.12 290 THR B C 1
ATOM 4722 O O . THR B 1 290 ? 0.552 9.625 10.625 1 96.12 290 THR B O 1
ATOM 4725 N N . PHE B 1 291 ? 1.904 8.07 11.492 1 97.88 291 PHE B N 1
ATOM 4726 C CA . PHE B 1 291 ? 3.037 8.945 11.758 1 97.88 291 PHE B CA 1
ATOM 4727 C C . PHE B 1 291 ? 4.27 8.484 10.992 1 97.88 291 PHE B C 1
ATOM 4729 O O . PHE B 1 291 ? 4.785 7.395 11.234 1 97.88 291 PHE B O 1
ATOM 4736 N N . PHE B 1 292 ? 4.77 9.352 10.039 1 98.5 292 PHE B N 1
ATOM 4737 C CA . PHE B 1 292 ? 6 9.102 9.305 1 98.5 292 PHE B CA 1
ATOM 4738 C C . PHE B 1 292 ? 7.168 9.852 9.93 1 98.5 292 PHE B C 1
ATOM 4740 O O . PHE B 1 292 ? 7.121 11.078 10.07 1 98.5 292 PHE B O 1
ATOM 4747 N N . PHE B 1 293 ? 8.172 9.156 10.297 1 98.81 293 PHE B N 1
ATOM 4748 C CA . PHE B 1 293 ? 9.383 9.758 10.844 1 98.81 293 PHE B CA 1
ATOM 4749 C C . PHE B 1 293 ? 10.555 9.586 9.891 1 98.81 293 PHE B C 1
ATOM 4751 O O . PHE B 1 293 ? 11.062 8.477 9.711 1 98.81 293 PHE B O 1
ATOM 4758 N N . VAL B 1 294 ? 11.039 10.734 9.336 1 98.69 294 VAL B N 1
ATOM 4759 C CA . VAL B 1 294 ? 12.055 10.695 8.289 1 98.69 294 VAL B CA 1
ATOM 4760 C C . VAL B 1 294 ? 13.352 11.336 8.797 1 98.69 294 VAL B C 1
ATOM 4762 O O . VAL B 1 294 ? 13.328 12.414 9.398 1 98.69 294 VAL B O 1
ATOM 4765 N N . SER B 1 295 ? 14.43 10.664 8.547 1 98.75 295 SER B N 1
ATOM 4766 C CA . SER B 1 295 ? 15.758 11.258 8.609 1 98.75 295 SER B CA 1
ATOM 4767 C C . SER B 1 295 ? 16.359 11.43 7.219 1 98.75 295 SER B C 1
ATOM 4769 O O . SER B 1 295 ? 16.453 10.469 6.457 1 98.75 295 SER B O 1
ATOM 4771 N N . THR B 1 296 ? 16.781 12.648 6.891 1 98.12 296 THR B N 1
ATOM 4772 C CA . THR B 1 296 ? 17.453 12.859 5.617 1 98.12 296 THR B CA 1
ATOM 4773 C C . THR B 1 296 ? 18.906 12.422 5.703 1 98.12 296 THR B C 1
ATOM 4775 O O . THR B 1 296 ? 19.594 12.305 4.684 1 98.12 296 THR B O 1
ATOM 4778 N N . ASN B 1 297 ? 19.406 12.227 6.902 1 97.88 297 ASN B N 1
ATOM 4779 C CA . ASN B 1 297 ? 20.703 11.641 7.199 1 97.88 297 ASN B CA 1
ATOM 4780 C C . ASN B 1 297 ? 21.844 12.523 6.699 1 97.88 297 ASN B C 1
ATOM 4782 O O . ASN B 1 297 ? 22.859 12.023 6.223 1 97.88 297 ASN B O 1
ATOM 4786 N N . GLU B 1 298 ? 21.703 13.797 6.73 1 97.12 298 GLU B N 1
ATOM 4787 C CA . GLU B 1 298 ? 22.75 14.75 6.363 1 97.12 298 GLU B CA 1
ATOM 4788 C C . GLU B 1 298 ? 23.781 14.883 7.473 1 97.12 298 GLU B C 1
ATOM 4790 O O . GLU B 1 298 ? 24.953 15.125 7.207 1 97.12 298 GLU B O 1
ATOM 4795 N N . LEU B 1 299 ? 23.297 14.812 8.711 1 97.5 299 LEU B N 1
ATOM 4796 C CA . LEU B 1 299 ? 24.172 14.852 9.875 1 97.5 299 LEU B CA 1
ATOM 4797 C C . LEU B 1 299 ? 24.312 13.461 10.492 1 97.5 299 LEU B C 1
ATOM 4799 O O . LEU B 1 299 ? 23.328 12.711 10.562 1 97.5 299 LEU B O 1
ATOM 4803 N N . SER B 1 300 ? 25.438 13.18 11 1 97.31 300 SER B N 1
ATOM 4804 C CA . SER B 1 300 ? 25.688 11.867 11.609 1 97.31 300 SER B CA 1
ATOM 4805 C C . SER B 1 300 ? 24.969 11.742 12.945 1 97.31 300 SER B C 1
ATOM 4807 O O . SER B 1 300 ? 24.484 12.734 13.5 1 97.31 300 SER B O 1
ATOM 4809 N N . GLU B 1 301 ? 24.953 10.578 13.438 1 96.88 301 GLU B N 1
ATOM 4810 C CA . GLU B 1 301 ? 24.281 10.258 14.695 1 96.88 301 GLU B CA 1
ATOM 4811 C C . GLU B 1 301 ? 24.922 11 15.867 1 96.88 301 GLU B C 1
ATOM 4813 O O . GLU B 1 301 ? 24.281 11.188 16.906 1 96.88 301 GLU B O 1
ATOM 4818 N N . ASN B 1 302 ? 26.125 11.461 15.672 1 96.12 302 ASN B N 1
ATOM 4819 C CA . ASN B 1 302 ? 26.844 12.164 16.734 1 96.12 302 ASN B CA 1
ATOM 4820 C C . ASN B 1 302 ? 26.219 13.523 17.031 1 96.12 302 ASN B C 1
ATOM 4822 O O . ASN B 1 302 ? 26.484 14.125 18.078 1 96.12 302 ASN B O 1
ATOM 4826 N N . HIS B 1 303 ? 25.391 14 16.141 1 97.12 303 HIS B N 1
ATOM 4827 C CA . HIS B 1 303 ? 24.75 15.297 16.328 1 97.12 303 HIS B CA 1
ATOM 4828 C C . HIS B 1 303 ? 23.391 15.156 16.984 1 97.12 303 HIS B C 1
ATOM 4830 O O . HIS B 1 303 ? 22.734 16.156 17.297 1 97.12 303 HIS B O 1
ATOM 4836 N N . PHE B 1 304 ? 22.969 13.969 17.25 1 96.38 304 PHE B N 1
ATOM 4837 C CA . PHE B 1 304 ? 21.672 13.711 17.891 1 96.38 304 PHE B CA 1
ATOM 4838 C C . PHE B 1 304 ? 21.797 13.773 19.406 1 96.38 304 PHE B C 1
ATOM 4840 O O . PHE B 1 304 ? 22.625 13.078 20 1 96.38 304 PHE B O 1
ATOM 4847 N N . ARG B 1 305 ? 21.047 14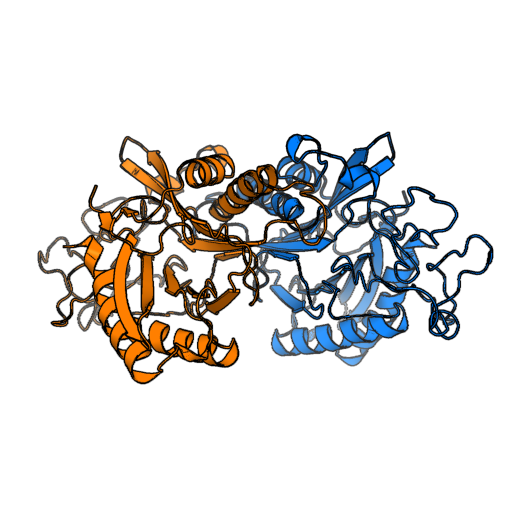.633 20.031 1 94.94 305 ARG B N 1
ATOM 4848 C CA . ARG B 1 305 ? 20.875 14.719 21.484 1 94.94 305 ARG B CA 1
ATOM 4849 C C . ARG B 1 305 ? 19.438 14.453 21.891 1 94.94 305 ARG B C 1
ATOM 4851 O O . ARG B 1 305 ? 18.547 15.266 21.609 1 94.94 305 ARG B O 1
ATOM 4858 N N . TYR B 1 306 ? 19.188 13.383 22.578 1 94.25 306 TYR B N 1
ATOM 4859 C CA . TYR B 1 306 ? 17.859 12.875 22.844 1 94.25 306 TYR B CA 1
ATOM 4860 C C . TYR B 1 306 ? 16.984 13.938 23.516 1 94.25 306 TYR B C 1
ATOM 4862 O O . TYR B 1 306 ? 15.867 14.203 23.062 1 94.25 306 TYR B O 1
ATOM 4870 N N . ILE B 1 307 ? 17.469 14.562 24.547 1 94.44 307 ILE B N 1
ATOM 4871 C CA . ILE B 1 307 ? 16.688 15.5 25.328 1 94.44 307 ILE B CA 1
ATOM 4872 C C . ILE B 1 307 ? 16.359 16.734 24.5 1 94.44 307 ILE B C 1
ATOM 4874 O O . ILE B 1 307 ? 15.219 17.203 24.484 1 94.44 307 ILE B O 1
ATOM 4878 N N . ASP B 1 308 ? 17.344 17.328 23.797 1 96.75 308 ASP B N 1
ATOM 4879 C CA . ASP B 1 308 ? 17.141 18.5 22.969 1 96.75 308 ASP B CA 1
ATOM 4880 C C . ASP B 1 308 ? 16.141 18.203 21.844 1 96.75 308 ASP B C 1
ATOM 4882 O O . ASP B 1 308 ? 15.25 19.016 21.562 1 96.75 308 ASP B O 1
ATOM 4886 N N . PHE B 1 309 ? 16.297 17.047 21.266 1 97.62 309 PHE B N 1
ATOM 4887 C CA . PHE B 1 309 ? 15.461 16.656 20.141 1 97.62 309 PHE B CA 1
ATOM 4888 C C . PHE B 1 309 ? 14.016 16.484 20.578 1 97.62 309 PHE B C 1
ATOM 4890 O O . PHE B 1 309 ? 13.109 17.062 19.969 1 97.62 309 PHE B O 1
ATOM 4897 N N . THR B 1 310 ? 13.836 15.703 21.609 1 96.75 310 THR B N 1
ATOM 4898 C CA . THR B 1 310 ? 12.484 15.391 22.062 1 96.75 310 THR B CA 1
ATOM 4899 C C . THR B 1 310 ? 11.789 16.641 22.594 1 96.75 310 THR B C 1
ATOM 4901 O O . THR B 1 310 ? 10.586 16.812 22.391 1 96.75 310 THR B O 1
ATOM 4904 N N . SER B 1 311 ? 12.547 17.484 23.266 1 96.06 311 SER B N 1
ATOM 4905 C CA . SER B 1 311 ? 11.984 18.734 23.766 1 96.06 311 SER B CA 1
ATOM 4906 C C . SER B 1 311 ? 11.508 19.625 22.609 1 96.06 311 SER B C 1
ATOM 4908 O O . SER B 1 311 ? 10.406 20.172 22.656 1 96.06 311 SER B O 1
ATOM 4910 N N . LEU B 1 312 ? 12.328 19.766 21.641 1 97.62 312 LEU B N 1
ATOM 4911 C CA . LEU B 1 312 ? 11.977 20.594 20.5 1 97.62 312 LEU B CA 1
ATOM 4912 C C . LEU B 1 312 ? 10.797 20 19.734 1 97.62 312 LEU B C 1
ATOM 4914 O O . LEU B 1 312 ? 9.867 20.703 19.375 1 97.62 312 LEU B O 1
ATOM 4918 N N . ALA B 1 313 ? 10.867 18.688 19.469 1 98.06 313 ALA B N 1
ATOM 4919 C CA . ALA B 1 313 ? 9.797 18.031 18.734 1 98.06 313 ALA B CA 1
ATOM 4920 C C . ALA B 1 313 ? 8.461 18.172 19.453 1 98.06 313 ALA B C 1
ATOM 4922 O O . ALA B 1 313 ? 7.434 18.453 18.828 1 98.06 313 ALA B O 1
ATOM 4923 N N . SER B 1 314 ? 8.484 18.016 20.766 1 96.5 314 SER B N 1
ATOM 4924 C CA . SER B 1 314 ? 7.281 18.141 21.578 1 96.5 314 SER B CA 1
ATOM 4925 C C . SER B 1 314 ? 6.715 19.547 21.5 1 96.5 314 SER B C 1
ATOM 4927 O O . SER B 1 314 ? 5.496 19.734 21.562 1 96.5 314 SER B O 1
ATOM 4929 N N . LYS B 1 315 ? 7.535 20.5 21.422 1 96.25 315 LYS B N 1
ATOM 4930 C CA . LYS B 1 315 ? 7.109 21.891 21.297 1 96.25 315 LYS B CA 1
ATOM 4931 C C . LYS B 1 315 ? 6.508 22.156 19.906 1 96.25 315 LYS B C 1
ATOM 4933 O O . LYS B 1 315 ? 5.52 22.875 19.781 1 96.25 315 LYS B O 1
ATOM 4938 N N . LEU B 1 316 ? 7.082 21.562 18.906 1 97.88 316 LEU B N 1
ATOM 4939 C CA . LEU B 1 316 ? 6.688 21.828 17.531 1 97.88 316 LEU B CA 1
ATOM 4940 C C . LEU B 1 316 ? 5.387 21.094 17.188 1 97.88 316 LEU B C 1
ATOM 4942 O O . LEU B 1 316 ? 4.66 21.516 16.281 1 97.88 316 LEU B O 1
ATOM 4946 N N . LEU B 1 317 ? 5.098 20.031 17.906 1 97 317 LEU B N 1
ATOM 4947 C CA . LEU B 1 317 ? 3.924 19.219 17.594 1 97 317 LEU B CA 1
ATOM 4948 C C . LEU B 1 317 ? 2.648 20.062 17.672 1 97 317 LEU B C 1
ATOM 4950 O O . LEU B 1 317 ? 1.9 20.156 16.703 1 97 317 LEU B O 1
ATOM 4954 N N . PRO B 1 318 ? 2.352 20.688 18.797 1 95.94 318 PRO B N 1
ATOM 4955 C CA . PRO B 1 318 ? 1.15 21.531 18.828 1 95.94 318 PRO B CA 1
ATOM 4956 C C . PRO B 1 318 ? 1.23 22.719 17.891 1 95.94 318 PRO B C 1
ATOM 4958 O O . PRO B 1 318 ? 0.208 23.156 17.344 1 95.94 318 PRO B O 1
ATOM 4961 N N . ASP B 1 319 ? 2.443 23.281 17.656 1 97.12 319 ASP B N 1
ATOM 4962 C CA . ASP B 1 319 ? 2.59 24.375 16.703 1 97.12 319 ASP B CA 1
ATOM 4963 C C . ASP B 1 319 ? 2.139 23.953 15.312 1 97.12 319 ASP B C 1
ATOM 4965 O O . ASP B 1 319 ? 1.498 24.734 14.602 1 97.12 319 ASP B O 1
ATOM 4969 N N . ALA B 1 320 ? 2.537 22.75 14.938 1 97.88 320 ALA B N 1
ATOM 4970 C CA . ALA B 1 320 ? 2.143 22.219 13.633 1 97.88 320 ALA B CA 1
ATOM 4971 C C . ALA B 1 320 ? 0.628 22.062 13.539 1 97.88 320 ALA B C 1
ATOM 4973 O O . ALA B 1 320 ? 0.012 22.469 12.555 1 97.88 320 ALA B O 1
ATOM 4974 N N . ILE B 1 321 ? 0.024 21.484 14.531 1 96.81 321 ILE B N 1
ATOM 4975 C CA . ILE B 1 321 ? -1.411 21.234 14.578 1 96.81 321 ILE B CA 1
ATOM 4976 C C . ILE B 1 321 ? -2.174 22.562 14.547 1 96.81 321 ILE B C 1
ATOM 4978 O O . ILE B 1 321 ? -3.164 22.688 13.82 1 96.81 321 ILE B O 1
ATOM 4982 N N . LEU B 1 322 ? -1.712 23.547 15.258 1 95.75 322 LEU B N 1
ATOM 4983 C CA . LEU B 1 322 ? -2.457 24.781 15.484 1 95.75 322 LEU B CA 1
ATOM 4984 C C . LEU B 1 322 ? -2.131 25.812 14.414 1 95.75 322 LEU B C 1
ATOM 4986 O O . LEU B 1 322 ? -2.762 26.875 14.352 1 95.75 322 LEU B O 1
ATOM 4990 N N . SER B 1 323 ? -1.167 25.547 13.539 1 95.56 323 SER B N 1
ATOM 4991 C CA . SER B 1 323 ? -0.771 26.516 12.516 1 95.56 323 SER B CA 1
ATOM 4992 C C . SER B 1 323 ? -1.903 26.766 11.523 1 95.56 323 SER B C 1
ATOM 4994 O O . SER B 1 323 ? -1.874 27.734 10.773 1 95.56 323 SER B O 1
ATOM 4996 N N . ILE B 1 324 ? -2.875 25.922 11.523 1 90.19 324 ILE B N 1
ATOM 4997 C CA . ILE B 1 324 ? -4.004 26.062 10.609 1 90.19 324 ILE B CA 1
ATOM 4998 C C . ILE B 1 324 ? -4.941 27.156 11.117 1 90.19 324 ILE B C 1
ATOM 5000 O O . ILE B 1 324 ? -5.789 27.656 10.367 1 90.19 324 ILE B O 1
ATOM 5004 N N . ILE B 1 325 ? -5.031 27.406 12.406 1 82.5 325 ILE B N 1
ATOM 5005 C CA . ILE B 1 325 ? -5.918 28.375 13.039 1 82.5 325 ILE B CA 1
ATOM 5006 C C . ILE B 1 325 ? -5.234 29.75 13.086 1 82.5 325 ILE B C 1
ATOM 5008 O O . ILE B 1 325 ? -5.895 30.781 12.961 1 82.5 325 ILE B O 1
ATOM 5012 N N . GLU B 1 326 ? -3.91 29.766 13.367 1 64.56 326 GLU B N 1
ATOM 5013 C CA . GLU B 1 326 ? -3.25 31.047 13.609 1 64.56 326 GLU B CA 1
ATOM 5014 C C . GLU B 1 326 ? -3.023 31.812 12.305 1 64.56 326 GLU B C 1
ATOM 5016 O O . GLU B 1 326 ? -2.934 31.203 11.234 1 64.56 326 GLU B O 1
#

Nearest PDB structures (foldseek):
  7yu0-assembly1_A  TM=8.620E-01  e=1.374E-32  Arthrobacter
  7yu1-assembly1_A  TM=8.712E-01  e=3.725E-32  Arthrobacter
  7yu1-assembly1_B  TM=8.589E-01  e=7.393E-32  Arthrobacter
  4ihe-assembly2_B  TM=6.665E-01  e=1.709E-22  Streptantibioticus cattleyicolor
  4ihd-assembly1_A  TM=6.673E-01  e=4.930E-22  Streptantibioticus cattleyicolor

pLDDT: mean 85.78, std 18.1, range [35.03, 98.88]

Organism: Naegleria gruberi (NCBI:txid5762)

Solvent-accessible surface area (backbone atoms only — not comparable to full-atom values): 32321 Å² total; per-residue (Å²): 127,56,64,39,71,45,83,62,50,82,52,41,26,33,12,52,26,64,47,62,53,96,84,33,58,37,25,7,25,31,30,42,37,32,77,74,71,60,23,33,32,39,64,45,75,59,20,58,47,59,42,49,29,50,71,66,68,37,73,39,37,31,39,35,37,17,10,34,26,74,62,7,60,36,17,49,57,14,35,38,51,58,53,22,69,74,41,90,32,29,71,37,82,92,43,44,65,39,59,27,36,40,33,30,52,30,78,54,78,80,46,52,79,32,53,60,91,66,57,84,55,28,31,39,67,46,21,31,49,6,52,76,48,45,36,58,40,47,43,80,35,20,65,46,14,32,5,18,30,21,30,17,7,42,72,64,40,62,71,49,78,80,54,84,56,71,69,82,28,21,53,50,32,84,41,6,15,15,38,29,63,51,67,48,81,40,97,92,38,76,44,40,43,36,34,37,31,33,38,18,34,42,18,23,34,32,44,98,86,66,44,62,76,41,23,27,37,38,74,85,42,86,52,54,44,71,76,64,68,68,63,58,60,62,67,72,74,86,67,72,78,69,76,62,65,44,18,14,36,41,35,41,36,40,26,38,38,30,67,56,68,70,57,47,47,54,50,42,50,51,56,56,56,56,46,49,76,32,28,46,66,59,65,41,68,36,13,21,24,34,36,38,40,33,25,50,48,78,36,56,54,86,58,59,49,71,68,65,49,52,53,50,51,62,58,35,50,60,46,7,65,46,41,39,78,105,127,56,64,38,72,45,83,62,51,83,52,40,26,35,12,54,28,65,47,62,54,96,86,34,58,37,24,6,26,32,30,42,38,33,76,74,72,60,22,33,34,39,63,45,76,58,21,57,48,60,43,51,31,51,72,66,69,38,72,38,38,31,40,34,36,17,9,36,27,75,63,8,61,36,17,48,56,15,36,39,52,58,54,21,68,74,42,88,32,28,70,37,84,92,44,46,66,42,59,28,36,39,35,31,52,30,77,53,76,80,46,52,80,31,54,60,90,67,58,86,53,28,31,37,67,46,21,31,49,7,50,74,49,44,37,58,39,47,41,82,34,20,64,46,15,34,5,18,30,20,30,17,8,44,73,64,40,60,71,48,79,80,54,84,56,70,68,83,28,20,52,49,32,85,42,4,15,14,39,29,62,53,68,48,80,39,96,91,38,77,44,40,41,35,34,35,32,33,38,19,34,44,18,24,35,33,44,97,86,67,44,60,74,40,23,24,38,38,72,84,40,86,53,56,42,71,77,61,66,69,63,58,60,63,67,72,76,86,68,73,80,69,80,63,66,45,18,14,36,42,35,41,36,41,26,37,39,30,67,57,68,70,58,47,46,54,48,42,52,52,56,56,56,54,46,48,75,32,29,47,66,59,65,41,68,36,14,20,23,33,37,38,41,34,23,51,47,77,35,55,53,86,58,58,47,71,67,65,50,52,52,49,49,61,58,36,49,58,45,7,66,45,40,39,77,104

Radius of gyration: 25.58 Å; Cα contacts (8 Å, |Δi|>4): 1812; chains: 2; bounding box: 70×68×58 Å

Secondary structure (DSSP, 8-state):
--EEE---GGG-EEEEEEEEETTEEEEEEEEEE-TTS--EEEEEE-SSS--EE---SEE-SEEEEESSGGGGGGHHHHHHHHHHTT-S-TTSTTTS--EEEEE-----GGGTTS-GGG-----HHHHHHHHHT-EESEEE-BS-GGGTT-EE--TT----TT---TTSS---EE--EEEEEEEEEETTEEEEEEEEEEEE-SSEEE-TT--EEE-B--SS--S-B-SSSTTTTTTSS-------S-BEEEEEEEEEE---HHHHHHHHHHHHHHGGGTEES-S-TTB--EEEEEEEEEE-GGG--HHHHHHHHHHHHHHHHHTTT-/--EEE---GGG-EEEEEEEEETTEEEEEEEEEE-TTS--EEEEEE-SSS--EE---SEE-SEEEEESSGGGGGGHHHHHHHHHHTT-S-TTSTTTS--EEEEE-----GGGTTS-GGG-----HHHHHHHHHT-EESEEE-BS-GGGTT-EE--TT----TT---TTSS---EE--EEEEEEEEEETTEEEEEEEEEEEE-SSEEE-TT--EEE-B--SS--S-B-SSSTTTTTTSS-------S-BEEEEEEEEEE---HHHHHHHHHHHHHHGGGTEES-S-TTB--EEEEEEEEEE-GGG--HHHHHHHHHHHHHHHHHTTT-

InterPro domains:
  IPR005321 Peptidase S58, DmpA [PTHR36512] (16-322)
  IPR016117 ArgJ-like domain superfamily [SSF56266] (22-303)

Sequence (652 aa):
MKQVILGFDDSVKIGVANYSVNDTSSTGCTVFFFPNQQSTCVVDVRGGSPGLFHVSDGYLDAICLSGGSLFGLQTIHGVMAGISELRSNPCMWNQIPIVKGAIIYDFKLDSFDKSFKELVFPDIALGRKAFNCVTTNSFPVGLVGAGSGARAGKMSVIYDLTTKDDNLYALPEPSGQGGAFGYYECKGVQVKIGIFSVLNPVGCIFNKKQECVLGHRSQTIKEKRYATEELIDMNSTERKEQTTTSNTTLTVLITNVTISDQLKRQLAKQLHSEMSTFIRPFNTPDDGDTFFFVSTNELSENHFRYIDFTSLASKLLPDAILSIIEMKQVILGFDDSVKIGVANYSVNDTSSTGCTVFFFPNQQSTCVVDVRGGSPGLFHVSDGYLDAICLSGGSLFGLQTIHGVMAGISELRSNPCMWNQIPIVKGAIIYDFKLDSFDKSFKELVFPDIALGRKAFNCVTTNSFPVGLVGAGSGARAGKMSVIYDLTTKDDNLYALPEPSGQGGAFGYYECKGVQVKIGIFSVLNPVGCIFNKKQECVLGHRSQTIKEKRYATEELIDMNSTERKEQTTTSNTTLTVLITNVTISDQLKRQLAKQLHSEMSTFIRPFNTPDDGDTFFFVSTNELSENHFRYIDFTSLASKLLPDAILSIIE

Foldseek 3Di:
DDKAFADPPPQWWKFKFFDDDPNATQWIKMKIFGPLQAKWKAKDWQAQQWQKDQRDTTTAGMEMEIEPGNQQCQLQLLLQVVQLVVDPHCPPPSNRHHYIYTYFYQDDLVQVPDDPVPDDTHHSVRSNVRNVGIDPGIDDAALIHRLVRAFEAQQQQLCPVVDPDPQQGQDTHRQGKFKFKDWDDFPRDTKIKIKIKRFRANFFFAAPVRAGPGYRCRNVRNGRDGCPPVVVVVVDDCSVCPVALRGEMEMEMEIQEDDDPVVQVVLQVVLLVLSCSGTPPDSYSSYRYMYMYMHSHNHYNNRDDPVVVSVVSSVGSSVGSCVNPD/DDKAFADPPPQWWKFKFFDDDPNAGQWIKMKIFGPLQAKWKAKDWQAQQWQKDQRDTTTAGMEMEIEPGNQQCQLQLLLQVVQLVVDPHCPPPSNRHHYIYTYFYQDDLVQVPDDPVPDDTHHSVRSNVRNVGIDPGIDDAALIHRLVRAFEAQQQQLCPVVDPDPQQGQDTHRQGKFKFKDWDDFPRDTKIKIKIKRFRANFFFAAPVRAGPGYRCHNVRNGRDGCPPVVVVVVDDCSVCPVALRGEMEMEMEIQEDDDPVVQVVLQVVLLVLSCSGTPPDSYSSYRYMYMYMHSHNHYNNRDDPVVVSVVSSVGSSVGSCVNPD